Protein AF-A0A9W8JA59-F1 (afdb_monomer)

Mean predicted aligned error: 14.07 Å

Organism: NCBI:txid2828524

Structure (mmCIF, N/CA/C/O backbone):
data_AF-A0A9W8JA59-F1
#
_entry.id   AF-A0A9W8JA59-F1
#
loop_
_atom_site.group_PDB
_atom_site.id
_atom_site.type_symbol
_atom_site.label_atom_id
_atom_site.label_alt_id
_atom_site.label_comp_id
_atom_site.label_asym_id
_atom_site.label_entity_id
_atom_site.label_seq_id
_atom_site.pdbx_PDB_ins_code
_atom_site.Cartn_x
_atom_site.Cartn_y
_atom_site.Cartn_z
_atom_site.occupancy
_atom_site.B_iso_or_equiv
_atom_site.auth_seq_id
_atom_site.auth_comp_id
_atom_site.auth_asym_id
_atom_site.auth_atom_id
_atom_site.pdbx_PDB_model_num
ATOM 1 N N . MET A 1 1 ? -21.616 27.840 -3.702 1.00 37.16 1 MET A N 1
ATOM 2 C CA . MET A 1 1 ? -20.801 28.853 -2.993 1.00 37.16 1 MET A CA 1
ATOM 3 C C . MET A 1 1 ? -20.571 30.012 -3.943 1.00 37.16 1 MET A C 1
ATOM 5 O O . MET A 1 1 ? -20.504 29.770 -5.143 1.00 37.16 1 MET A O 1
ATOM 9 N N . SER A 1 2 ? -20.512 31.236 -3.427 1.00 31.50 2 SER A N 1
ATOM 10 C CA . SER A 1 2 ? -20.313 32.462 -4.208 1.00 31.50 2 SER A CA 1
ATOM 11 C C . SER A 1 2 ? -19.266 33.324 -3.514 1.00 31.50 2 SER A C 1
ATOM 13 O O . SER A 1 2 ? -19.456 33.654 -2.344 1.00 31.50 2 SER A O 1
ATOM 15 N N . ASN A 1 3 ? -18.200 33.677 -4.226 1.00 36.28 3 ASN A N 1
ATOM 16 C CA . ASN A 1 3 ? -17.155 34.571 -3.739 1.00 36.28 3 ASN A CA 1
ATOM 17 C C . ASN A 1 3 ? -17.159 35.851 -4.571 1.00 36.28 3 ASN A C 1
ATOM 19 O O . ASN A 1 3 ? -17.346 35.835 -5.788 1.00 36.28 3 ASN A O 1
ATOM 23 N N . PHE A 1 4 ? -16.937 36.970 -3.894 1.00 39.81 4 PHE A N 1
ATOM 24 C CA . PHE A 1 4 ? -16.839 38.285 -4.507 1.00 39.81 4 PHE A CA 1
ATOM 25 C C . PHE A 1 4 ? -15.567 38.952 -4.002 1.00 39.81 4 PHE A C 1
ATOM 27 O O . PHE A 1 4 ? -15.341 39.016 -2.795 1.00 39.81 4 PHE A O 1
ATOM 34 N N . THR A 1 5 ? -14.721 39.419 -4.916 1.00 45.53 5 THR A N 1
ATOM 35 C CA . THR A 1 5 ? -13.470 40.103 -4.584 1.00 45.53 5 THR A CA 1
ATOM 36 C C . THR A 1 5 ? -13.437 41.459 -5.271 1.00 45.53 5 THR A C 1
ATOM 38 O O . THR A 1 5 ? -13.610 41.580 -6.483 1.00 45.53 5 THR A O 1
ATOM 41 N N . MET A 1 6 ? -13.209 42.501 -4.476 1.00 44.53 6 MET A N 1
ATOM 42 C CA . MET A 1 6 ? -13.107 43.882 -4.930 1.00 44.53 6 MET A CA 1
ATOM 43 C C . MET A 1 6 ? -11.778 44.439 -4.437 1.00 44.53 6 MET A C 1
ATOM 45 O O . MET A 1 6 ? -11.467 44.367 -3.250 1.00 44.53 6 MET A O 1
ATOM 49 N N . SER A 1 7 ? -10.984 44.980 -5.355 1.00 48.22 7 SER A N 1
ATOM 50 C CA . SER A 1 7 ? -9.704 45.603 -5.038 1.00 48.22 7 SER A CA 1
ATOM 51 C C . SER A 1 7 ? -9.640 46.998 -5.650 1.00 48.22 7 SER A C 1
ATOM 53 O O . SER A 1 7 ? -9.869 47.200 -6.844 1.00 48.22 7 SER A O 1
ATOM 55 N N . SER A 1 8 ? -9.347 47.977 -4.801 1.00 46.94 8 SER A N 1
ATOM 56 C CA . SER A 1 8 ? -9.127 49.369 -5.180 1.00 46.94 8 SER A CA 1
ATOM 57 C C . SER A 1 8 ? -7.701 49.747 -4.806 1.00 46.94 8 SER A C 1
ATOM 59 O O . SER A 1 8 ? -7.327 49.641 -3.636 1.00 46.94 8 SER A O 1
ATOM 61 N N . ARG A 1 9 ? -6.901 50.198 -5.775 1.00 54.78 9 ARG A N 1
ATOM 62 C CA . ARG A 1 9 ? -5.565 50.742 -5.507 1.00 54.78 9 ARG A CA 1
ATOM 63 C C . ARG A 1 9 ? -5.473 52.166 -6.028 1.00 54.78 9 ARG A C 1
ATOM 65 O O . ARG A 1 9 ? -5.517 52.417 -7.229 1.00 54.78 9 ARG A O 1
ATOM 72 N N . GLY A 1 10 ? -5.327 53.092 -5.093 1.00 54.59 10 GLY A N 1
ATOM 73 C CA . GLY A 1 10 ? -5.065 54.496 -5.353 1.00 54.59 10 GLY A CA 1
ATOM 74 C C . GLY A 1 10 ? -4.887 55.192 -4.018 1.00 54.59 10 GLY A C 1
ATOM 75 O O . GLY A 1 10 ? -5.854 55.256 -3.278 1.00 54.59 10 GLY A O 1
ATOM 76 N N . LEU A 1 11 ? -3.651 55.594 -3.706 1.00 52.03 11 LEU A N 1
ATOM 77 C CA . LEU A 1 11 ? -3.243 56.649 -2.757 1.00 52.03 11 LEU A CA 1
ATOM 78 C C . LEU A 1 11 ? -1.694 56.650 -2.643 1.00 52.03 11 LEU A C 1
ATOM 80 O O . LEU A 1 11 ? -1.140 56.578 -1.553 1.00 52.03 11 LEU A O 1
ATOM 84 N N . GLY A 1 12 ? -0.984 56.686 -3.787 1.00 51.69 12 GLY A N 1
ATOM 85 C CA . GLY A 1 12 ? 0.464 56.988 -3.825 1.00 51.69 12 GLY A CA 1
ATOM 86 C C . GLY A 1 12 ? 1.391 56.046 -4.614 1.00 51.69 12 GLY A C 1
ATOM 87 O O . GLY A 1 12 ? 2.561 56.374 -4.757 1.00 51.69 12 GLY A O 1
ATOM 88 N N . GLY A 1 13 ? 0.908 54.912 -5.140 1.00 59.72 13 GLY A N 1
ATOM 89 C CA . GLY A 1 13 ? 1.725 53.947 -5.905 1.00 59.72 13 GLY A CA 1
ATOM 90 C C . GLY A 1 13 ? 1.664 54.093 -7.436 1.00 59.72 13 GLY A C 1
ATOM 91 O O . GLY A 1 13 ? 0.930 54.923 -7.985 1.00 59.72 13 GLY A O 1
ATOM 92 N N . ASP A 1 14 ? 2.415 53.247 -8.149 1.00 63.12 14 ASP A N 1
ATOM 93 C CA . ASP A 1 14 ? 2.515 53.265 -9.620 1.00 63.12 14 ASP A CA 1
ATOM 94 C C . ASP A 1 14 ? 1.295 52.690 -10.357 1.00 63.12 14 ASP A C 1
ATOM 96 O O . ASP A 1 14 ? 1.096 52.990 -11.531 1.00 63.12 14 ASP A O 1
ATOM 100 N N . ALA A 1 15 ? 0.415 51.968 -9.658 1.00 67.12 15 ALA A N 1
ATOM 101 C CA . ALA A 1 15 ? -0.837 51.434 -10.195 1.00 67.12 15 ALA A CA 1
ATOM 102 C C . ALA A 1 15 ? -2.059 52.260 -9.745 1.00 67.12 15 ALA A C 1
ATOM 104 O O . ALA A 1 15 ? -2.154 52.661 -8.582 1.00 67.12 15 ALA A O 1
ATOM 105 N N . SER A 1 16 ? -3.012 52.499 -10.656 1.00 79.31 16 SER A N 1
ATOM 106 C CA . SER A 1 16 ? -4.247 53.253 -10.376 1.00 79.31 16 SER A CA 1
ATOM 107 C C . SER A 1 16 ? -5.451 52.650 -11.104 1.00 79.31 16 SER A C 1
ATOM 109 O O . SER A 1 16 ? -5.730 52.985 -12.258 1.00 79.31 16 SER A O 1
ATOM 111 N N . PHE A 1 17 ? -6.165 51.742 -10.435 1.00 81.12 17 PHE A N 1
ATOM 112 C CA . PHE A 1 17 ? -7.307 51.037 -11.018 1.00 81.12 17 PHE A CA 1
ATOM 113 C C . PHE A 1 17 ? -8.308 50.524 -9.977 1.00 81.12 17 PHE A C 1
ATOM 115 O O . PHE A 1 17 ? -8.020 50.401 -8.782 1.00 81.12 17 PHE A O 1
ATOM 122 N N . TYR A 1 18 ? -9.486 50.184 -10.486 1.00 81.88 18 TYR A N 1
ATOM 123 C CA . TYR A 1 18 ? -10.546 49.451 -9.820 1.00 81.88 18 TYR A CA 1
ATOM 124 C C . TYR A 1 18 ? -10.683 48.066 -10.461 1.00 81.88 18 TYR A C 1
ATOM 126 O O . TYR A 1 18 ? -10.874 47.978 -11.669 1.00 81.88 18 TYR A O 1
ATOM 134 N N . LYS A 1 19 ? -10.565 46.984 -9.688 1.00 85.69 19 LYS A N 1
ATOM 135 C CA . LYS A 1 19 ? -10.684 45.610 -10.199 1.00 85.69 19 LYS A CA 1
ATOM 136 C C . LYS A 1 19 ? -11.686 44.828 -9.367 1.00 85.69 19 LYS A C 1
ATOM 138 O O . LYS A 1 19 ? -11.557 44.743 -8.145 1.00 85.69 19 LYS A O 1
ATOM 143 N N . THR A 1 20 ? -12.658 44.241 -10.048 1.00 85.00 20 THR A N 1
ATOM 144 C CA . THR A 1 20 ? -13.719 43.424 -9.454 1.00 85.00 20 THR A CA 1
ATOM 145 C C . THR A 1 20 ? -13.796 42.078 -10.124 1.00 85.00 20 THR A C 1
ATOM 147 O O . THR A 1 20 ? -13.660 41.986 -11.342 1.00 85.00 20 THR A O 1
ATOM 150 N N . GLU A 1 21 ? -14.047 41.056 -9.322 1.00 83.94 21 GLU A N 1
ATOM 151 C CA . GLU A 1 21 ? -14.211 39.688 -9.773 1.00 83.94 21 GLU A CA 1
ATOM 152 C C . GLU A 1 21 ? -15.289 39.002 -8.937 1.00 83.94 21 GLU A C 1
ATOM 154 O O . GLU A 1 21 ? -15.359 39.160 -7.714 1.00 83.94 21 GLU A O 1
ATOM 159 N N . ALA A 1 22 ? -16.154 38.264 -9.617 1.00 79.38 22 ALA A N 1
ATOM 160 C CA . ALA A 1 22 ? -17.223 37.500 -9.010 1.00 79.38 22 ALA A CA 1
ATOM 161 C C . ALA A 1 22 ? -17.178 36.075 -9.547 1.00 79.38 22 ALA A C 1
ATOM 163 O O . ALA A 1 22 ? -17.066 35.866 -10.756 1.00 79.38 22 ALA A O 1
ATOM 164 N N . GLU A 1 23 ? -17.322 35.104 -8.653 1.00 80.50 23 GLU A N 1
ATOM 165 C CA . GLU A 1 23 ? -17.445 33.697 -9.004 1.00 80.50 23 GLU A CA 1
ATOM 166 C C . GLU A 1 23 ? -18.590 33.038 -8.233 1.00 80.50 23 GLU A C 1
ATOM 168 O O . GLU A 1 23 ? -18.892 33.364 -7.082 1.00 80.50 23 GLU A O 1
ATOM 173 N N . GLY A 1 24 ? -19.249 32.088 -8.884 1.00 63.22 24 GLY A N 1
ATOM 174 C CA . GLY A 1 24 ? -20.337 31.322 -8.308 1.00 63.22 24 GLY A CA 1
ATOM 175 C C . GLY A 1 24 ? -20.341 29.905 -8.849 1.00 63.22 24 GLY A C 1
ATOM 176 O O . GLY A 1 24 ? -20.177 29.691 -10.048 1.00 63.22 24 GLY A O 1
ATOM 177 N N . GLN A 1 25 ? -20.566 28.937 -7.963 1.00 72.94 25 GLN A N 1
ATOM 178 C CA . GLN A 1 25 ? -20.767 27.546 -8.352 1.00 72.94 25 GLN A CA 1
ATOM 179 C C . GLN A 1 25 ? -21.959 26.915 -7.643 1.00 72.94 25 GLN A C 1
ATOM 181 O O . GLN A 1 25 ? -22.222 27.163 -6.455 1.00 72.94 25 GLN A O 1
ATOM 186 N N . ILE A 1 26 ? -22.619 26.018 -8.363 1.00 66.06 26 ILE A N 1
ATOM 187 C CA . ILE A 1 26 ? -23.660 25.138 -7.857 1.00 66.06 26 ILE A CA 1
ATOM 188 C C . ILE A 1 26 ? -23.405 23.721 -8.362 1.00 66.06 26 ILE A C 1
ATOM 190 O O . ILE A 1 26 ? -23.219 23.505 -9.552 1.00 66.06 26 ILE A O 1
ATOM 194 N N . SER A 1 27 ? -23.413 22.753 -7.451 1.00 65.12 27 SER A N 1
ATOM 195 C CA . SER A 1 27 ? -23.347 21.331 -7.778 1.00 65.12 27 SER A CA 1
ATOM 196 C C . SER A 1 27 ? -24.473 20.619 -7.049 1.00 65.12 27 SER A C 1
ATOM 198 O O . SER A 1 27 ? -24.701 20.878 -5.861 1.00 65.12 27 SER A O 1
ATOM 200 N N . ARG A 1 28 ? -25.232 19.788 -7.763 1.00 65.75 28 ARG A N 1
ATOM 201 C CA . ARG A 1 28 ? -26.373 19.053 -7.210 1.00 65.75 28 ARG A CA 1
ATOM 202 C C . ARG A 1 28 ? -26.454 17.649 -7.819 1.00 65.75 28 ARG A C 1
ATOM 204 O O . ARG A 1 28 ? -26.187 17.479 -9.011 1.00 65.75 28 ARG A O 1
ATOM 211 N N . PRO A 1 29 ? -26.840 16.637 -7.027 1.00 58.12 29 PRO A N 1
ATOM 212 C CA . PRO A 1 29 ? -27.206 15.338 -7.574 1.00 58.12 29 PRO A CA 1
ATOM 213 C C . PRO A 1 29 ? -28.507 15.465 -8.381 1.00 58.12 29 PRO A C 1
ATOM 215 O O . PRO A 1 29 ? -29.431 16.155 -7.952 1.00 58.12 29 PRO A O 1
ATOM 218 N N . ILE A 1 30 ? -28.571 14.806 -9.539 1.00 72.75 30 ILE A N 1
ATOM 219 C CA . ILE A 1 30 ? -29.818 14.624 -10.301 1.00 72.75 30 ILE A CA 1
ATOM 220 C C . ILE A 1 30 ? -30.492 13.335 -9.829 1.00 72.75 30 ILE A C 1
ATOM 222 O O . ILE A 1 30 ? -31.666 13.333 -9.474 1.00 72.75 30 ILE A O 1
ATOM 226 N N . THR A 1 31 ? -29.722 12.247 -9.786 1.00 72.06 31 THR A N 1
ATOM 227 C CA . THR A 1 31 ? -30.138 10.913 -9.336 1.00 72.06 31 THR A CA 1
ATOM 228 C C . THR A 1 31 ? -28.975 10.226 -8.619 1.00 72.06 31 THR A C 1
ATOM 230 O O . THR A 1 31 ? -27.859 10.752 -8.564 1.00 72.06 31 THR A O 1
ATOM 233 N N . GLU A 1 32 ? -29.200 9.025 -8.088 1.00 60.81 32 GLU A N 1
ATOM 234 C CA . GLU A 1 32 ? -28.113 8.191 -7.576 1.00 60.81 32 GLU A CA 1
ATOM 235 C C . GLU A 1 32 ? -27.072 7.941 -8.681 1.00 60.81 32 GLU A C 1
ATOM 237 O O . GLU A 1 32 ? -27.404 7.518 -9.789 1.00 60.81 32 GLU A O 1
ATOM 242 N N . GLY A 1 33 ? -25.811 8.282 -8.406 1.00 55.12 33 GLY A N 1
ATOM 243 C CA . GLY A 1 33 ? -24.717 8.122 -9.363 1.00 55.12 33 GLY A CA 1
ATOM 244 C C . GLY A 1 33 ? -24.633 9.167 -10.480 1.00 55.12 33 GLY A C 1
ATOM 245 O O . GLY A 1 33 ? -23.728 9.037 -11.298 1.00 55.12 33 GLY A O 1
ATOM 246 N N . VAL A 1 34 ? -25.500 10.192 -10.522 1.00 72.62 34 VAL A N 1
ATOM 247 C CA . VAL A 1 34 ? -25.444 11.285 -11.515 1.00 72.62 34 VAL A CA 1
ATOM 248 C C . VAL A 1 34 ? -25.523 12.649 -10.832 1.00 72.62 34 VAL A C 1
ATOM 250 O O . VAL A 1 34 ? -26.491 12.955 -10.135 1.00 72.62 34 VAL A O 1
ATOM 253 N N . SER A 1 35 ? -24.534 13.506 -11.061 1.00 69.75 35 SER A N 1
ATOM 254 C CA . SER A 1 35 ? -24.500 14.881 -10.563 1.00 69.75 35 SER A CA 1
ATOM 255 C C . SER A 1 35 ? -24.210 15.871 -11.679 1.00 69.75 35 SER A C 1
ATOM 257 O O . SER A 1 35 ? -23.520 15.555 -12.646 1.00 69.75 35 SER A O 1
ATOM 259 N N . TYR A 1 36 ? -24.726 17.089 -11.537 1.00 78.62 36 TYR A N 1
ATOM 260 C CA . TYR A 1 36 ? -24.349 18.203 -12.396 1.00 78.62 36 TYR A CA 1
ATOM 261 C C . TYR A 1 36 ? -23.680 19.302 -11.583 1.00 78.62 36 TYR A C 1
ATOM 263 O O . TYR A 1 36 ? -24.001 19.511 -10.412 1.00 78.62 36 TYR A O 1
ATOM 271 N N . SER A 1 37 ? -22.765 20.018 -12.226 1.00 72.81 37 SER A N 1
ATOM 272 C CA . SER A 1 37 ? -22.092 21.188 -11.684 1.00 72.81 37 SER A CA 1
ATOM 273 C C . SER A 1 37 ? -22.116 22.314 -12.706 1.00 72.81 37 SER A C 1
ATOM 275 O O . SER A 1 37 ? -21.849 22.102 -13.888 1.00 72.81 37 SER A O 1
ATOM 277 N N . ILE A 1 38 ? -22.453 23.515 -12.254 1.00 80.00 38 ILE A N 1
ATOM 278 C CA . ILE A 1 38 ? -22.404 24.744 -13.039 1.00 80.00 38 ILE A CA 1
ATOM 279 C C . ILE A 1 38 ? -21.538 25.733 -12.273 1.00 80.00 38 ILE A C 1
ATOM 281 O O . ILE A 1 38 ? -21.778 25.991 -11.092 1.00 80.00 38 ILE A O 1
ATOM 285 N N . ALA A 1 39 ? -20.550 26.299 -12.952 1.00 78.25 39 ALA A N 1
ATOM 286 C CA . ALA A 1 39 ? -19.672 27.324 -12.415 1.00 78.25 39 ALA A CA 1
ATOM 287 C C . ALA A 1 39 ? -19.609 28.514 -13.372 1.00 78.25 39 ALA A C 1
ATOM 289 O O . ALA A 1 39 ? -19.601 28.348 -14.591 1.00 78.25 39 ALA A O 1
ATOM 290 N N . GLY A 1 40 ? -19.560 29.717 -12.816 1.00 84.56 40 GLY A N 1
ATOM 291 C CA . GLY A 1 40 ? -19.421 30.960 -13.556 1.00 84.56 40 GLY A CA 1
ATOM 292 C C . GLY A 1 40 ? -18.465 31.896 -12.837 1.00 84.56 40 GLY A C 1
ATOM 293 O O . GLY A 1 40 ? -18.496 31.994 -11.614 1.00 84.56 40 GLY A O 1
ATOM 294 N N . ARG A 1 41 ? -17.627 32.590 -13.600 1.00 87.38 41 ARG A N 1
ATOM 295 C CA . ARG A 1 41 ? -16.733 33.646 -13.125 1.00 87.38 41 ARG A CA 1
ATOM 296 C C . ARG A 1 41 ? -16.728 34.801 -14.112 1.00 87.38 41 ARG A C 1
ATOM 298 O O . ARG A 1 41 ? -16.845 34.587 -15.318 1.00 87.38 41 ARG A O 1
ATOM 305 N N . GLY A 1 42 ? -16.579 36.014 -13.611 1.00 90.69 42 GLY A N 1
ATOM 306 C CA . GLY A 1 42 ? -16.457 37.203 -14.439 1.00 90.69 42 GLY A CA 1
ATOM 307 C C . GLY A 1 42 ? -15.734 38.309 -13.701 1.00 90.69 42 GLY A C 1
ATOM 308 O O . GLY A 1 42 ? -15.777 38.382 -12.473 1.00 90.69 42 GLY A O 1
ATOM 309 N N . GLY A 1 43 ? -15.063 39.165 -14.459 1.00 90.31 43 GLY A N 1
ATOM 310 C CA . GLY A 1 43 ? -14.272 40.243 -13.893 1.00 90.31 43 GLY A CA 1
ATOM 311 C C . GLY A 1 43 ? -14.252 41.477 -14.774 1.00 90.31 43 GLY A C 1
ATOM 312 O O . GLY A 1 43 ? -14.353 41.390 -15.998 1.00 90.31 43 GLY A O 1
ATOM 313 N N . LEU A 1 44 ? -14.118 42.626 -14.117 1.00 91.12 44 LEU A N 1
ATOM 314 C CA . LEU A 1 44 ? -13.954 43.936 -14.732 1.00 91.12 44 LEU A CA 1
ATOM 315 C C . LEU A 1 44 ? -12.804 44.677 -14.051 1.00 91.12 44 LEU A C 1
ATOM 317 O O . LEU A 1 44 ? -12.784 44.834 -12.828 1.00 91.12 44 LEU A O 1
ATOM 321 N N . LEU A 1 45 ? -11.868 45.143 -14.867 1.00 89.19 45 LEU A N 1
ATOM 322 C CA . LEU A 1 45 ? -10.730 45.972 -14.521 1.00 89.19 45 LEU A CA 1
ATOM 323 C C . LEU A 1 45 ? -10.924 47.331 -15.189 1.00 89.19 45 LEU A C 1
ATOM 325 O O . LEU A 1 45 ? -11.082 47.440 -16.401 1.00 89.19 45 LEU A O 1
ATOM 329 N N . TRP A 1 46 ? -10.898 48.382 -14.383 1.00 85.44 46 TRP A N 1
ATOM 330 C CA . TRP A 1 46 ? -11.137 49.749 -14.806 1.00 85.44 46 TRP A CA 1
ATOM 331 C C . TRP A 1 46 ? -9.999 50.648 -14.329 1.00 85.44 46 TRP A C 1
ATOM 333 O O . TRP A 1 46 ? -9.879 50.955 -13.143 1.00 85.44 46 TRP A O 1
ATOM 343 N N . GLY A 1 47 ? -9.129 51.066 -15.247 1.00 81.94 47 GLY A N 1
ATOM 344 C CA . GLY A 1 47 ? -8.030 51.980 -14.921 1.00 81.94 47 GLY A CA 1
ATOM 345 C C . GLY A 1 47 ? -8.534 53.405 -14.701 1.00 81.94 47 GLY A C 1
ATOM 346 O O . GLY A 1 47 ? -9.317 53.904 -15.507 1.00 81.94 47 GLY A O 1
ATOM 347 N N . LEU A 1 48 ? -8.061 54.059 -13.642 1.00 79.38 48 LEU A N 1
ATOM 348 C CA . LEU A 1 48 ? -8.467 55.416 -13.275 1.00 79.38 48 LEU A CA 1
ATOM 349 C C . LEU A 1 48 ? -7.612 56.446 -14.026 1.00 79.38 48 LEU A C 1
ATOM 351 O O . LEU A 1 48 ? -7.992 56.881 -15.109 1.00 79.38 48 LEU A O 1
ATOM 355 N N . ASN A 1 49 ? -6.430 56.778 -13.491 1.00 74.31 49 ASN A N 1
ATOM 356 C CA . ASN A 1 49 ? -5.623 57.916 -13.959 1.00 74.31 49 ASN A CA 1
ATOM 357 C C . ASN A 1 49 ? -4.224 57.528 -14.477 1.00 74.31 49 ASN A C 1
ATOM 359 O O . ASN A 1 49 ? -3.436 58.407 -14.817 1.00 74.31 49 ASN A O 1
ATOM 363 N N . LYS A 1 50 ? -3.887 56.231 -14.518 1.00 73.81 50 LYS A N 1
ATOM 364 C CA . LYS A 1 50 ? -2.604 55.708 -15.024 1.00 73.81 50 LYS A CA 1
ATOM 365 C C . LYS A 1 50 ? -2.836 54.527 -15.986 1.00 73.81 50 LYS A C 1
ATOM 367 O O . LYS A 1 50 ? -3.884 53.880 -15.881 1.00 73.81 50 LYS A O 1
ATOM 372 N N . PRO A 1 51 ? -1.898 54.235 -16.911 1.00 74.12 51 PRO A N 1
ATOM 373 C CA . PRO A 1 51 ? -1.976 53.057 -17.777 1.00 74.12 51 PRO A CA 1
ATOM 374 C C . PRO A 1 51 ? -2.041 51.758 -16.965 1.00 74.12 51 PRO A C 1
ATOM 376 O O . PRO A 1 51 ? -1.402 51.643 -15.921 1.00 74.12 51 PRO A O 1
ATOM 379 N N . LEU A 1 52 ? -2.811 50.782 -17.449 1.00 78.19 52 LEU A N 1
ATOM 380 C CA . LEU A 1 52 ? -2.881 49.449 -16.846 1.00 78.19 52 LEU A CA 1
ATOM 381 C C . LEU A 1 52 ? -1.644 48.639 -17.243 1.00 78.19 52 LEU A C 1
ATOM 383 O O . LEU A 1 52 ? -1.305 48.580 -18.426 1.00 78.19 52 LEU A O 1
ATOM 387 N N . LEU A 1 53 ? -0.993 48.002 -16.270 1.00 80.62 53 LEU A N 1
ATOM 388 C CA . LEU A 1 53 ? 0.142 47.120 -16.528 1.00 80.62 53 LEU A CA 1
ATOM 389 C C . LEU A 1 53 ? -0.348 45.733 -16.953 1.00 80.62 53 LEU A C 1
ATOM 391 O O . LEU A 1 53 ? -1.426 45.286 -16.559 1.00 80.62 53 LEU A O 1
ATOM 395 N N . PHE A 1 54 ? 0.474 45.018 -17.722 1.00 79.44 54 PHE A N 1
ATOM 396 C CA . PHE A 1 54 ? 0.179 43.646 -18.147 1.00 79.44 54 PHE A CA 1
ATOM 397 C C . PHE A 1 54 ? -0.102 42.708 -16.959 1.00 79.44 54 PHE A C 1
ATOM 399 O O . PHE A 1 54 ? -1.035 41.912 -17.013 1.00 79.44 54 PHE A O 1
ATOM 406 N N . SER A 1 55 ? 0.643 42.856 -15.858 1.00 79.38 55 SER A N 1
ATOM 407 C CA . SER A 1 55 ? 0.467 42.074 -14.626 1.00 79.38 55 SER A CA 1
ATOM 408 C C . SER A 1 55 ? -0.886 42.282 -13.939 1.00 79.38 55 SER A C 1
ATOM 410 O O . SER A 1 55 ? -1.316 41.428 -13.169 1.00 79.38 55 SER A O 1
ATOM 412 N N . ASP A 1 56 ? -1.551 43.412 -14.194 1.00 80.12 56 ASP A N 1
ATOM 413 C CA . ASP A 1 56 ? -2.826 43.751 -13.557 1.00 80.12 56 ASP A CA 1
ATOM 414 C C . ASP A 1 56 ? -4.029 43.198 -14.331 1.00 80.12 56 ASP A C 1
ATOM 416 O O . ASP A 1 56 ? -5.109 43.011 -13.752 1.00 80.12 56 ASP A O 1
ATOM 420 N N . ARG A 1 57 ? -3.844 42.910 -15.625 1.00 87.25 57 ARG A N 1
ATOM 421 C CA . ARG A 1 57 ? -4.882 42.406 -16.529 1.00 87.25 57 ARG A CA 1
ATOM 422 C C . ARG A 1 57 ? -5.328 40.999 -16.163 1.00 87.25 57 ARG A C 1
ATOM 424 O O . ARG A 1 57 ? -4.608 40.219 -15.541 1.00 87.25 57 ARG A O 1
ATOM 431 N N . PHE A 1 58 ? -6.557 40.671 -16.541 1.00 88.62 58 PHE A N 1
ATOM 432 C CA . PHE A 1 58 ? -7.053 39.311 -16.411 1.00 88.62 58 PHE A CA 1
ATOM 433 C C . PHE A 1 58 ? -6.407 38.406 -17.451 1.00 88.62 58 PHE A C 1
ATOM 435 O O . PHE A 1 58 ? -6.071 38.841 -18.551 1.00 88.62 58 PHE A O 1
ATOM 442 N N . GLN A 1 59 ? -6.278 37.139 -17.081 1.00 87.94 59 GLN A N 1
ATOM 443 C CA . GLN A 1 59 ? -5.811 36.058 -17.933 1.00 87.94 59 GLN A CA 1
ATOM 444 C C . GLN A 1 59 ? -6.881 34.962 -17.941 1.00 87.94 59 GLN A C 1
ATOM 446 O O . GLN A 1 59 ? -7.500 34.676 -16.907 1.00 87.94 59 GLN A O 1
ATOM 451 N N . LEU A 1 60 ? -7.146 34.385 -19.114 1.00 83.25 60 LEU A N 1
ATOM 452 C CA . LEU A 1 60 ? -8.227 33.420 -19.311 1.00 83.25 60 LEU A CA 1
ATOM 453 C C . LEU A 1 60 ? -7.783 32.279 -20.231 1.00 83.25 60 LEU A C 1
ATOM 455 O O . LEU A 1 60 ? -6.968 32.480 -21.124 1.00 83.25 60 LEU A O 1
ATOM 459 N N . GLY A 1 61 ? -8.335 31.083 -20.032 1.00 69.94 61 GLY A N 1
ATOM 460 C CA . GLY A 1 61 ? -7.970 29.868 -20.763 1.00 69.94 61 GLY A CA 1
ATOM 461 C C . GLY A 1 61 ? -7.208 28.883 -19.878 1.00 69.94 61 GLY A C 1
ATOM 462 O O . GLY A 1 61 ? -6.489 29.277 -18.957 1.00 69.94 61 GLY A O 1
ATOM 463 N N . GLY A 1 62 ? -7.395 27.588 -20.130 1.00 62.97 62 GLY A N 1
ATOM 464 C CA . GLY A 1 62 ? -6.797 26.508 -19.347 1.00 62.97 62 GLY A CA 1
ATOM 465 C C . GLY A 1 62 ? -7.800 25.747 -18.470 1.00 62.97 62 GLY A C 1
ATOM 466 O O . GLY A 1 62 ? -9.000 26.037 -18.466 1.00 62.97 62 GLY A O 1
ATOM 467 N N . PRO A 1 63 ? -7.325 24.745 -17.711 1.00 56.31 63 PRO A N 1
ATOM 468 C CA . PRO A 1 63 ? -8.179 23.741 -17.067 1.00 56.31 63 PRO A CA 1
ATOM 469 C C . PRO A 1 63 ? -9.126 24.297 -15.989 1.00 56.31 63 PRO A C 1
ATOM 471 O O . PRO A 1 63 ? -10.147 23.675 -15.700 1.00 56.31 63 PRO A O 1
ATOM 474 N N . THR A 1 64 ? -8.815 25.467 -15.425 1.00 59.16 64 THR A N 1
ATOM 475 C CA . THR A 1 64 ? -9.549 26.112 -14.321 1.00 59.16 64 THR A CA 1
ATOM 476 C C . THR A 1 64 ? -10.505 27.226 -14.770 1.00 59.16 64 THR A C 1
ATOM 478 O O . THR A 1 64 ? -11.156 27.852 -13.937 1.00 59.16 64 THR A O 1
ATOM 481 N N . SER A 1 65 ? -10.602 27.502 -16.077 1.00 73.94 65 SER A N 1
ATOM 482 C CA . SER A 1 65 ? -11.523 28.505 -16.630 1.00 73.94 65 SER A CA 1
ATOM 483 C C . SER A 1 65 ? -12.274 27.959 -17.843 1.00 73.94 65 SER A C 1
ATOM 485 O O . SER A 1 65 ? -13.309 27.308 -17.692 1.00 73.94 65 SER A O 1
ATOM 487 N N . VAL A 1 66 ? -11.729 28.159 -19.042 1.00 78.69 66 VAL A N 1
ATOM 488 C CA . VAL A 1 66 ? -12.269 27.635 -20.296 1.00 78.69 66 VAL A CA 1
ATOM 489 C C . VAL A 1 66 ? -11.388 26.469 -20.744 1.00 78.69 66 VAL A C 1
ATOM 491 O O . VAL A 1 66 ? -10.288 26.660 -21.270 1.00 78.69 66 VAL A O 1
ATOM 494 N N . ARG A 1 67 ? -11.869 25.247 -20.484 1.00 67.38 67 ARG A N 1
ATOM 495 C CA . ARG A 1 67 ? -11.162 23.993 -20.794 1.00 67.38 67 ARG A CA 1
ATOM 496 C C . ARG A 1 67 ? -10.888 23.866 -22.295 1.00 67.38 67 ARG A C 1
ATOM 498 O O . ARG A 1 67 ? -11.589 24.466 -23.099 1.00 67.38 67 ARG A O 1
ATOM 505 N N . SER A 1 68 ? -9.884 23.078 -22.671 1.00 68.06 68 SER A N 1
ATOM 506 C CA . SER A 1 68 ? -9.468 22.858 -24.072 1.00 68.06 68 SER A CA 1
ATOM 507 C C . SER A 1 68 ? -8.890 24.083 -24.802 1.00 68.06 68 SER A C 1
ATOM 509 O O . SER A 1 68 ? -8.616 23.999 -25.995 1.00 68.06 68 SER A O 1
ATOM 511 N N . PHE A 1 69 ? -8.637 25.185 -24.093 1.00 73.25 69 PHE A N 1
ATOM 512 C CA . PHE A 1 69 ? -7.817 26.303 -24.569 1.00 73.25 69 PHE A CA 1
ATOM 513 C C . PHE A 1 69 ? -6.467 26.311 -23.841 1.00 73.25 69 PHE A C 1
ATOM 515 O O . PHE A 1 69 ? -6.376 25.852 -22.697 1.00 73.25 69 PHE A O 1
ATOM 522 N N . LYS A 1 70 ? -5.419 26.835 -24.494 1.00 74.00 70 LYS A N 1
ATOM 523 C CA . LYS A 1 70 ? -4.085 27.021 -23.891 1.00 74.00 70 LYS A CA 1
ATOM 524 C C . LYS A 1 70 ? -4.230 27.802 -22.576 1.00 74.00 70 LYS A C 1
ATOM 526 O O . LYS A 1 70 ? -5.054 28.714 -22.484 1.00 74.00 70 LYS A O 1
ATOM 531 N N . ALA A 1 71 ? -3.463 27.427 -21.551 1.00 76.62 71 ALA A N 1
ATOM 532 C CA . ALA A 1 71 ? -3.473 28.137 -20.273 1.00 76.62 71 ALA A CA 1
ATOM 533 C C . ALA A 1 71 ? -3.138 29.620 -20.494 1.00 76.62 71 ALA A C 1
ATOM 535 O O . ALA A 1 71 ? -2.151 29.921 -21.164 1.00 76.62 71 ALA A O 1
ATOM 536 N N . ASN A 1 72 ? -3.982 30.521 -19.978 1.00 79.38 72 ASN A N 1
ATOM 537 C CA . ASN A 1 72 ? -3.909 31.970 -20.221 1.00 79.38 72 ASN A CA 1
ATOM 538 C C . ASN A 1 72 ? -3.890 32.360 -21.714 1.00 79.38 72 ASN A C 1
ATOM 540 O O . ASN A 1 72 ? -3.375 33.407 -22.079 1.00 79.38 72 ASN A O 1
ATOM 544 N N . GLY A 1 73 ? -4.404 31.500 -22.594 1.00 80.31 73 GLY A N 1
ATOM 545 C CA . GLY A 1 73 ? -4.309 31.663 -24.043 1.00 80.31 73 GLY A CA 1
ATOM 546 C C . GLY A 1 73 ? -5.526 32.294 -24.708 1.00 80.31 73 GLY A C 1
ATOM 547 O O . GLY A 1 73 ? -5.554 32.346 -25.929 1.00 80.31 73 GLY A O 1
ATOM 548 N N . LEU A 1 74 ? -6.544 32.711 -23.955 1.00 81.62 74 LEU A N 1
ATOM 549 C CA . LEU A 1 74 ? -7.685 33.449 -24.494 1.00 81.62 74 LEU A CA 1
ATOM 550 C C . LEU A 1 74 ? -7.459 34.948 -24.338 1.00 81.62 74 LEU A C 1
ATOM 552 O O . LEU A 1 74 ? -6.898 35.385 -23.336 1.00 81.62 74 LEU A O 1
ATOM 556 N N . GLY A 1 75 ? -7.973 35.719 -25.293 1.00 87.31 75 GLY A N 1
ATOM 557 C CA . GLY A 1 75 ? -8.014 37.177 -25.251 1.00 87.31 75 GLY A CA 1
ATOM 558 C C . GLY A 1 75 ? -7.291 37.840 -26.418 1.00 87.31 75 GLY A C 1
ATOM 559 O O . GLY A 1 75 ? -7.005 37.181 -27.414 1.00 87.31 75 GLY A O 1
ATOM 560 N N . PRO A 1 76 ? -7.033 39.153 -26.336 1.00 87.38 76 PRO A N 1
ATOM 561 C CA . PRO A 1 76 ? -6.213 39.852 -27.318 1.00 87.38 76 PRO A CA 1
ATOM 562 C C . PRO A 1 76 ? -4.795 39.269 -27.354 1.00 87.38 76 PRO A C 1
ATOM 564 O O . PRO A 1 76 ? -4.248 38.926 -26.308 1.00 87.38 76 PRO A O 1
ATOM 567 N N . HIS A 1 77 ? -4.193 39.192 -28.540 1.00 85.31 77 HIS A N 1
ATOM 568 C CA . HIS A 1 77 ? -2.867 38.606 -28.748 1.00 85.31 77 HIS A CA 1
ATOM 569 C C . HIS A 1 77 ? -1.870 39.614 -29.321 1.00 85.31 77 HIS A C 1
ATOM 571 O O . HIS A 1 77 ? -2.245 40.481 -30.110 1.00 85.31 77 HIS A O 1
ATOM 577 N N . ASP A 1 78 ? -0.601 39.433 -28.961 1.00 81.75 78 ASP A N 1
ATOM 578 C CA . ASP A 1 78 ? 0.555 39.969 -29.679 1.00 81.75 78 ASP A CA 1
ATOM 579 C C . ASP A 1 78 ? 1.425 38.780 -30.111 1.00 81.75 78 ASP A C 1
ATOM 581 O O . ASP A 1 78 ? 1.930 38.013 -29.288 1.00 81.75 78 ASP A O 1
ATOM 585 N N . GLY A 1 79 ? 1.494 38.535 -31.420 1.00 82.06 79 GLY A N 1
ATOM 586 C CA . GLY A 1 79 ? 2.043 37.293 -31.961 1.00 82.06 79 GLY A CA 1
ATOM 587 C C . GLY A 1 79 ? 1.289 36.051 -31.464 1.00 82.06 79 GLY A C 1
ATOM 588 O O . GLY A 1 79 ? 0.085 35.914 -31.675 1.00 82.06 79 GLY A O 1
ATOM 589 N N . ALA A 1 80 ? 2.009 35.119 -30.833 1.00 74.94 80 ALA A N 1
ATOM 590 C CA . ALA A 1 80 ? 1.458 33.857 -30.327 1.00 74.94 80 ALA A CA 1
ATOM 591 C C . ALA A 1 80 ? 0.976 33.926 -28.862 1.00 74.94 80 ALA A C 1
ATOM 593 O O . ALA A 1 80 ? 0.407 32.951 -28.357 1.00 74.94 80 ALA A O 1
ATOM 594 N N . ASP A 1 81 ? 1.188 35.055 -28.182 1.00 77.00 81 ASP A N 1
ATOM 595 C CA . ASP A 1 81 ? 0.974 35.195 -26.742 1.00 77.00 81 ASP A CA 1
ATOM 596 C C . ASP A 1 81 ? -0.210 36.115 -26.440 1.00 77.00 81 ASP A C 1
ATOM 598 O O . ASP A 1 81 ? -0.435 37.119 -27.117 1.00 77.00 81 ASP A O 1
ATOM 602 N N . SER A 1 82 ? -1.021 35.736 -25.448 1.00 84.50 82 SER A N 1
ATOM 603 C CA . SER A 1 82 ? -2.152 36.556 -25.004 1.00 84.50 82 SER A CA 1
ATOM 604 C C . SER A 1 82 ? -1.635 37.725 -24.170 1.00 84.50 82 SER A C 1
ATOM 606 O O . SER A 1 82 ? -0.877 37.534 -23.216 1.00 84.50 82 SER A O 1
ATOM 608 N N . VAL A 1 83 ? -2.073 38.941 -24.493 1.00 87.19 83 VAL A N 1
ATOM 609 C CA . VAL A 1 83 ? -1.695 40.172 -23.775 1.00 87.19 83 VAL A CA 1
ATOM 610 C C . VAL A 1 83 ? -2.649 40.512 -22.620 1.00 87.19 83 VAL A C 1
ATOM 612 O O . VAL A 1 83 ? -2.582 41.606 -22.043 1.00 87.19 83 VAL A O 1
ATOM 615 N N . GLY A 1 84 ? -3.542 39.580 -22.278 1.00 86.75 84 GLY A N 1
ATOM 616 C CA . GLY A 1 84 ? -4.559 39.749 -21.247 1.00 86.75 84 GLY A CA 1
ATOM 617 C C . GLY A 1 84 ? -5.648 40.762 -21.619 1.00 86.75 84 GLY A C 1
ATOM 618 O O . GLY A 1 84 ? -5.582 41.469 -22.630 1.00 86.75 84 GLY A O 1
ATOM 619 N N . GLY A 1 85 ? -6.670 40.850 -20.772 1.00 90.31 85 GLY A N 1
ATOM 620 C CA . GLY A 1 85 ? -7.820 41.728 -20.992 1.00 90.31 85 GLY A CA 1
ATOM 621 C C . GLY A 1 85 ? -8.320 42.414 -19.730 1.00 90.31 85 GLY A C 1
ATOM 622 O O . GLY A 1 85 ? -7.935 42.084 -18.607 1.00 90.31 85 GLY A O 1
ATOM 623 N N . ASP A 1 86 ? -9.196 43.384 -19.946 1.00 91.25 86 ASP A N 1
ATOM 624 C CA . ASP A 1 86 ? -9.757 44.240 -18.907 1.00 91.25 86 ASP A CA 1
ATOM 625 C C . ASP A 1 86 ? -11.147 43.755 -18.471 1.00 91.25 86 ASP A C 1
ATOM 627 O O . ASP A 1 86 ? -11.570 44.014 -17.348 1.00 91.25 86 ASP A O 1
ATOM 631 N N . ILE A 1 87 ? -11.859 43.017 -19.326 1.00 91.88 87 ILE A N 1
ATOM 632 C CA . ILE A 1 87 ? -13.165 42.439 -19.013 1.00 91.88 87 ILE A CA 1
ATOM 633 C C . ILE A 1 87 ? -13.243 40.995 -19.489 1.00 91.88 87 ILE A C 1
ATOM 635 O O . ILE A 1 87 ? -12.754 40.653 -20.568 1.00 91.88 87 ILE A O 1
ATOM 639 N N . TYR A 1 88 ? -13.846 40.127 -18.680 1.00 93.75 88 TYR A N 1
ATOM 640 C CA . TYR A 1 88 ? -13.957 38.721 -19.033 1.00 93.75 88 TYR A CA 1
ATOM 641 C C . TYR A 1 88 ? -15.152 38.030 -18.382 1.00 93.75 88 TYR A C 1
ATOM 643 O O . TYR A 1 88 ? -15.634 38.442 -17.325 1.00 93.75 88 TYR A O 1
ATOM 651 N N . TYR A 1 89 ? -15.580 36.927 -18.992 1.00 93.19 89 TYR A N 1
ATOM 652 C CA . TYR A 1 89 ? -16.426 35.934 -18.338 1.00 93.19 89 TYR A CA 1
ATOM 653 C C . TYR A 1 89 ? -16.014 34.518 -18.736 1.00 93.19 89 TYR A C 1
ATOM 655 O O . TYR A 1 89 ? -15.444 34.284 -19.802 1.00 93.19 89 TYR A O 1
ATOM 663 N N . SER A 1 90 ? -16.313 33.562 -17.867 1.00 89.69 90 SER A N 1
ATOM 664 C CA . SER A 1 90 ? -16.198 32.137 -18.136 1.00 89.69 90 SER A CA 1
ATOM 665 C C . SER A 1 90 ? -17.305 31.405 -17.405 1.00 89.69 90 SER A C 1
ATOM 667 O O . SER A 1 90 ? -17.487 31.578 -16.204 1.00 89.69 90 SER A O 1
ATOM 669 N N . VAL A 1 91 ? -18.013 30.553 -18.126 1.00 90.31 91 VAL A N 1
ATOM 670 C CA . VAL A 1 91 ? -19.060 29.679 -17.615 1.00 90.31 91 VAL A CA 1
ATOM 671 C C . VAL A 1 91 ? -18.755 28.243 -18.014 1.00 90.31 91 VAL A C 1
ATOM 673 O O . VAL A 1 91 ? -18.216 27.974 -19.086 1.00 90.31 91 VAL A O 1
ATOM 676 N N . GLY A 1 92 ? -19.072 27.308 -17.132 1.00 83.62 92 GLY A N 1
ATOM 677 C CA . GLY A 1 92 ? -18.867 25.888 -17.347 1.00 83.62 92 GLY A CA 1
ATOM 678 C C . GLY A 1 92 ? -20.031 25.094 -16.787 1.00 83.62 92 GLY A C 1
ATOM 679 O O . GLY A 1 92 ? -20.437 25.313 -15.650 1.00 83.62 92 GLY A O 1
ATOM 680 N N . ALA A 1 93 ? -20.538 24.160 -17.579 1.00 84.69 93 ALA A N 1
ATOM 681 C CA . ALA A 1 93 ? -21.467 23.132 -17.149 1.00 84.69 93 ALA A CA 1
ATOM 682 C C . ALA A 1 93 ? -20.773 21.771 -17.240 1.00 84.69 93 ALA A C 1
ATOM 684 O O . ALA A 1 93 ? -20.021 21.500 -18.175 1.00 84.69 93 ALA A O 1
ATOM 685 N N . SER A 1 94 ? -21.009 20.924 -16.251 1.00 74.50 94 SER A N 1
ATOM 686 C CA . SER A 1 94 ? -20.424 19.600 -16.099 1.00 74.50 94 SER A CA 1
ATOM 687 C C . SER A 1 94 ? -21.514 18.637 -15.652 1.00 74.50 94 SER A C 1
ATOM 689 O O . SER A 1 94 ? -22.329 18.975 -14.795 1.00 74.50 94 SER A O 1
ATOM 691 N N . ILE A 1 95 ? -21.526 17.440 -16.225 1.00 78.69 95 ILE A N 1
ATOM 692 C CA . ILE A 1 95 ? -22.317 16.309 -15.754 1.00 78.69 95 ILE A CA 1
ATOM 693 C C . ILE A 1 95 ? -21.379 15.141 -15.491 1.00 78.69 95 ILE A C 1
ATOM 695 O O . ILE A 1 95 ? -20.546 14.800 -16.328 1.00 78.69 95 ILE A O 1
ATOM 699 N N . ILE A 1 96 ? -21.495 14.547 -14.312 1.00 70.56 96 ILE A N 1
ATOM 700 C CA . ILE A 1 96 ? -20.729 13.382 -13.891 1.00 70.56 96 ILE A CA 1
ATOM 701 C C . ILE A 1 96 ? -21.724 12.253 -13.656 1.00 70.56 96 ILE A C 1
ATOM 703 O O . ILE A 1 96 ? -22.685 12.433 -12.914 1.00 70.56 96 ILE A O 1
ATOM 707 N N . SER A 1 97 ? -21.496 11.091 -14.255 1.00 68.38 97 SER A N 1
ATOM 708 C CA . SER A 1 97 ? -22.337 9.908 -14.068 1.00 68.38 97 SER A CA 1
ATOM 709 C C . SER A 1 97 ? -21.510 8.649 -13.846 1.00 68.38 97 SER A C 1
ATOM 711 O O . SER A 1 97 ? -20.339 8.601 -14.193 1.00 68.38 97 SER A O 1
ATOM 713 N N . ASN A 1 98 ? -22.093 7.605 -13.272 1.00 67.12 98 ASN A N 1
ATOM 714 C CA . ASN A 1 98 ? -21.478 6.278 -13.279 1.00 67.12 98 ASN A CA 1
ATOM 715 C C . ASN A 1 98 ? -21.356 5.736 -14.716 1.00 67.12 98 ASN A C 1
ATOM 717 O O . ASN A 1 98 ? -22.125 6.126 -15.598 1.00 67.12 98 ASN A O 1
ATOM 721 N N . ILE A 1 99 ? -20.433 4.798 -14.949 1.00 65.75 99 ILE A N 1
ATOM 722 C CA . ILE A 1 99 ? -20.395 4.065 -16.221 1.00 65.75 99 ILE A CA 1
ATOM 723 C C . ILE A 1 99 ? -21.662 3.200 -16.351 1.00 65.75 99 ILE A C 1
ATOM 725 O O . ILE A 1 99 ? -21.985 2.459 -15.412 1.00 65.75 99 ILE A O 1
ATOM 729 N N . PRO A 1 100 ? -22.371 3.245 -17.499 1.00 65.44 100 PRO A N 1
ATOM 730 C CA . PRO A 1 100 ? -23.511 2.371 -17.757 1.00 65.44 100 PRO A CA 1
ATOM 731 C C . PRO A 1 100 ? -23.155 0.900 -17.510 1.00 65.44 100 PRO A C 1
ATOM 733 O O . PRO A 1 100 ? -22.136 0.415 -17.993 1.00 65.44 100 PRO A O 1
ATOM 736 N N . ASN A 1 101 ? -23.987 0.191 -16.746 1.00 63.12 101 ASN A N 1
ATOM 737 C CA . ASN A 1 101 ? -23.804 -1.216 -16.350 1.00 63.12 101 ASN A CA 1
ATOM 738 C C . ASN A 1 101 ? -22.608 -1.523 -15.425 1.00 63.12 101 ASN A C 1
ATOM 740 O O . ASN A 1 101 ? -22.481 -2.661 -14.980 1.00 63.12 101 ASN A O 1
ATOM 744 N N . LYS A 1 102 ? -21.771 -0.538 -15.063 1.00 61.38 102 LYS A N 1
ATOM 745 C CA . LYS A 1 102 ? -20.671 -0.706 -14.094 1.00 61.38 102 LYS A CA 1
ATOM 746 C C . LYS A 1 102 ? -20.701 0.360 -12.979 1.00 61.38 102 LYS A C 1
ATOM 748 O O . LYS A 1 102 ? -19.726 1.081 -12.783 1.00 61.38 102 LYS A O 1
ATOM 753 N N . PRO A 1 103 ? -21.795 0.477 -12.197 1.00 53.72 103 PRO A N 1
ATOM 754 C CA . PRO A 1 103 ? -21.929 1.514 -11.164 1.00 53.72 103 PRO A CA 1
ATOM 755 C C . PRO A 1 103 ? -21.001 1.330 -9.953 1.00 53.72 103 PRO A C 1
ATOM 757 O O . PRO A 1 103 ? -20.837 2.250 -9.158 1.00 53.72 103 PRO A O 1
ATOM 760 N N . HIS A 1 104 ? -20.410 0.144 -9.795 1.00 50.03 104 HIS A N 1
ATOM 761 C CA . HIS A 1 104 ? -19.499 -0.191 -8.701 1.00 50.03 104 HIS A CA 1
ATOM 762 C C . HIS A 1 104 ? -18.054 0.261 -8.957 1.00 50.03 104 HIS A C 1
ATOM 764 O O . HIS A 1 104 ? -17.272 0.301 -8.002 1.00 50.03 104 HIS A O 1
ATOM 770 N N . TRP A 1 105 ? -17.715 0.599 -10.207 1.00 50.50 105 TRP A N 1
ATOM 771 C CA . TRP A 1 105 ? -16.375 1.007 -10.607 1.00 50.50 105 TRP A CA 1
ATOM 772 C C . TRP A 1 105 ? -15.952 2.338 -9.967 1.00 50.50 105 TRP A C 1
ATOM 774 O O . TRP A 1 105 ? -16.770 3.249 -9.829 1.00 50.50 105 TRP A O 1
ATOM 784 N N . PRO A 1 106 ? -14.657 2.504 -9.637 1.00 46.28 106 PRO A N 1
ATOM 785 C CA . PRO A 1 106 ? -14.083 3.781 -9.190 1.00 46.28 106 PRO A CA 1
ATOM 786 C C . PRO A 1 106 ? -13.982 4.824 -10.324 1.00 46.28 106 PRO A C 1
ATOM 788 O O . PRO A 1 106 ? -13.478 5.926 -10.110 1.00 46.28 106 PRO A O 1
ATOM 791 N N . ILE A 1 107 ? -14.464 4.469 -11.521 1.00 47.56 107 ILE A N 1
ATOM 792 C CA . ILE A 1 107 ? -14.518 5.290 -12.723 1.00 47.56 107 ILE A CA 1
ATOM 793 C C . ILE A 1 107 ? -15.927 5.865 -12.896 1.00 47.56 107 ILE A C 1
ATOM 795 O O . ILE A 1 107 ? -16.906 5.130 -13.019 1.00 47.56 107 ILE A O 1
ATOM 799 N N . LYS A 1 108 ? -16.016 7.185 -13.025 1.00 52.72 108 LYS A N 1
ATOM 800 C CA . LYS A 1 108 ? -17.211 7.902 -13.476 1.00 52.72 108 LYS A CA 1
ATOM 801 C C . LYS A 1 108 ? -16.999 8.440 -14.888 1.00 52.72 108 LYS A C 1
ATOM 803 O O . LYS A 1 108 ? -15.875 8.634 -15.321 1.00 52.72 108 LYS A O 1
ATOM 808 N N . THR A 1 109 ? -18.058 8.687 -15.632 1.00 56.59 109 THR A N 1
ATOM 809 C CA . THR A 1 109 ? -18.035 9.465 -16.870 1.00 56.59 109 THR A CA 1
ATOM 810 C C . THR A 1 109 ? -18.260 10.932 -16.539 1.00 56.59 109 THR A C 1
ATOM 812 O O . THR A 1 109 ? -19.006 11.259 -15.621 1.00 56.59 109 THR A O 1
ATOM 815 N N . HIS A 1 110 ? -17.629 11.827 -17.282 1.00 67.19 110 HIS A N 1
ATOM 816 C CA . HIS A 1 110 ? -17.748 13.264 -17.114 1.00 67.19 110 HIS A CA 1
ATOM 817 C C . HIS A 1 110 ? -17.875 13.917 -18.482 1.00 67.19 110 HIS A C 1
ATOM 819 O O . HIS A 1 110 ? -16.994 13.767 -19.320 1.00 67.19 110 HIS A O 1
ATOM 825 N N . ALA A 1 111 ? -18.954 14.650 -18.708 1.00 69.06 111 ALA A N 1
ATOM 826 C CA . ALA A 1 111 ? -19.107 15.491 -19.883 1.00 69.06 111 ALA A CA 1
ATOM 827 C C . ALA A 1 111 ? -19.182 16.949 -19.444 1.00 69.06 111 ALA A C 1
ATOM 829 O O . ALA A 1 111 ? -19.757 17.261 -18.401 1.00 69.06 111 ALA A O 1
ATOM 830 N N . TRP A 1 112 ? -18.582 17.845 -20.217 1.00 77.25 112 TRP A N 1
ATOM 831 C CA . TRP A 1 112 ? -18.570 19.266 -19.906 1.00 77.25 112 TRP A CA 1
ATOM 832 C C . TRP A 1 112 ? -18.712 20.126 -21.152 1.00 77.25 112 TRP A C 1
ATOM 834 O O . TRP A 1 112 ? -18.329 19.741 -22.256 1.00 77.25 112 TRP A O 1
ATOM 844 N N . VAL A 1 113 ? -19.220 21.332 -20.929 1.00 83.81 113 VAL A N 1
ATOM 845 C CA . VAL A 1 113 ? -19.230 22.435 -21.885 1.00 83.81 113 VAL A CA 1
ATOM 846 C C . VAL A 1 113 ? -18.724 23.668 -21.152 1.00 83.81 113 VAL A C 1
ATOM 848 O O . VAL A 1 113 ? -19.222 24.006 -20.081 1.00 83.81 113 VAL A O 1
ATOM 851 N N . ASN A 1 114 ? -17.725 24.335 -21.714 1.00 83.88 114 ASN A N 1
ATOM 852 C CA . ASN A 1 114 ? -17.179 25.584 -21.216 1.00 83.88 114 ASN A CA 1
ATOM 853 C C . ASN A 1 114 ? -17.342 26.661 -22.289 1.00 83.88 114 ASN A C 1
ATOM 855 O O . ASN A 1 114 ? -17.152 26.412 -23.475 1.00 83.88 114 ASN A O 1
ATOM 859 N N . ALA A 1 115 ? -17.670 27.874 -21.870 1.00 89.06 115 ALA A N 1
ATOM 860 C CA . ALA A 1 115 ? -17.683 29.040 -22.732 1.00 89.06 115 ALA A CA 1
ATOM 861 C C . ALA A 1 115 ? -17.056 30.212 -21.991 1.00 89.06 115 ALA A C 1
ATOM 863 O O . ALA A 1 115 ? -17.288 30.394 -20.799 1.00 89.06 115 ALA A O 1
ATOM 864 N N . GLY A 1 116 ? -16.274 31.025 -22.680 1.00 90.31 116 GLY A N 1
ATOM 865 C CA . GLY A 1 116 ? -15.745 32.236 -22.081 1.00 90.31 116 GLY A CA 1
ATOM 866 C C . GLY A 1 116 ? -15.087 33.148 -23.089 1.00 90.31 116 GLY A C 1
ATOM 867 O O . GLY A 1 116 ? -14.854 32.781 -24.242 1.00 90.31 116 GLY A O 1
ATOM 868 N N . ARG A 1 117 ? -14.813 34.367 -22.643 1.00 91.75 117 ARG A N 1
ATOM 869 C CA . ARG A 1 117 ? -14.110 35.370 -23.428 1.00 91.75 117 ARG A CA 1
ATOM 870 C C . ARG A 1 117 ? -13.403 36.359 -22.519 1.00 91.75 117 ARG A C 1
ATOM 872 O O . ARG A 1 117 ? -13.881 36.643 -21.423 1.00 91.75 117 ARG A O 1
ATOM 879 N N . LEU A 1 118 ? -12.287 36.875 -23.013 1.00 91.62 118 LEU A N 1
ATOM 880 C CA . LEU A 1 118 ? -11.486 37.936 -22.426 1.00 91.62 118 LEU A CA 1
ATOM 881 C C . LEU A 1 118 ? -11.280 39.009 -23.499 1.00 91.62 118 LEU A C 1
ATOM 883 O O . LEU A 1 118 ? -10.875 38.667 -24.602 1.00 91.62 118 LEU A O 1
ATOM 887 N N . ASP A 1 119 ? -11.551 40.274 -23.197 1.00 90.81 119 ASP A N 1
ATOM 888 C CA . ASP A 1 119 ? -11.334 41.401 -24.114 1.00 90.81 119 ASP A CA 1
ATOM 889 C C . ASP A 1 119 ? -10.767 42.614 -23.355 1.00 90.81 119 ASP A C 1
ATOM 891 O O . ASP A 1 119 ? -10.807 42.686 -22.124 1.00 90.81 119 ASP A O 1
ATOM 895 N N . GLN A 1 120 ? -10.241 43.588 -24.097 1.00 89.06 120 GLN A N 1
ATOM 896 C CA . GLN A 1 120 ? -9.914 44.921 -23.577 1.00 89.06 120 GLN A CA 1
ATOM 897 C C . GLN A 1 120 ? -11.135 45.837 -23.671 1.00 89.06 120 GLN A C 1
ATOM 899 O O . GLN A 1 120 ? -11.924 45.733 -24.609 1.00 89.06 120 GLN A O 1
ATOM 904 N N . VAL A 1 121 ? -11.292 46.734 -22.697 1.00 87.56 121 VAL A N 1
ATOM 905 C CA . VAL A 1 121 ? -12.432 47.658 -22.666 1.00 87.56 121 VAL A CA 1
ATOM 906 C C . VAL A 1 121 ? -12.135 48.864 -23.553 1.00 87.56 121 VAL A C 1
ATOM 908 O O . VAL A 1 121 ? -11.223 49.644 -23.274 1.00 87.56 121 VAL A O 1
ATOM 911 N N . ASP A 1 122 ? -12.953 49.065 -24.585 1.00 86.81 122 ASP A N 1
ATOM 912 C CA . ASP A 1 122 ? -12.941 50.284 -25.388 1.00 86.81 122 ASP A CA 1
ATOM 913 C C . ASP A 1 122 ? -13.639 51.414 -24.624 1.00 86.81 122 ASP A C 1
ATOM 915 O O . ASP A 1 122 ? -14.864 51.438 -24.467 1.00 86.81 122 ASP A O 1
ATOM 919 N N . ARG A 1 123 ? -12.833 52.367 -24.147 1.00 81.56 123 ARG A N 1
ATOM 920 C CA . ARG A 1 123 ? -13.287 53.514 -23.347 1.00 81.56 123 ARG A CA 1
ATOM 921 C C . ARG A 1 123 ? -14.001 54.589 -24.163 1.00 81.56 123 ARG A C 1
ATOM 923 O O . ARG A 1 123 ? -14.601 55.479 -23.567 1.00 81.56 123 ARG A O 1
ATOM 930 N N . SER A 1 124 ? -13.936 54.534 -25.494 1.00 85.31 124 SER A N 1
ATOM 931 C CA . SER A 1 124 ? -14.680 55.456 -26.361 1.00 85.31 124 SER A CA 1
ATOM 932 C C . SER A 1 124 ? -16.171 55.107 -26.448 1.00 85.31 124 SER A C 1
ATOM 934 O O . SER A 1 124 ? -16.971 55.912 -26.925 1.00 85.31 124 SER A O 1
ATOM 936 N N . ARG A 1 125 ? -16.556 53.921 -25.951 1.00 88.12 125 ARG A N 1
ATOM 937 C CA . ARG A 1 125 ? -17.916 53.379 -25.997 1.00 88.12 125 ARG A CA 1
ATOM 938 C C . ARG A 1 125 ? -18.484 53.148 -24.590 1.00 88.12 125 ARG A C 1
ATOM 940 O O . ARG A 1 125 ? -17.730 52.917 -23.643 1.00 88.12 125 ARG A O 1
ATOM 947 N N . PRO A 1 126 ? -19.820 53.150 -24.426 1.00 88.81 126 PRO A N 1
ATOM 948 C CA . PRO A 1 126 ? -20.452 52.755 -23.171 1.00 88.81 126 PRO A CA 1
ATOM 949 C C . PRO A 1 126 ? -20.041 51.338 -22.730 1.00 88.81 126 PRO A C 1
ATOM 951 O O . PRO A 1 126 ? -19.934 50.421 -23.547 1.00 88.81 126 PRO A O 1
ATOM 954 N N . LEU A 1 127 ? -19.876 51.120 -21.418 1.00 84.69 127 LEU A N 1
ATOM 955 C CA . LEU A 1 127 ? -19.513 49.806 -20.855 1.00 84.69 127 LEU A CA 1
ATOM 956 C C . LEU A 1 127 ? -20.515 48.705 -21.245 1.00 84.69 127 LEU A C 1
ATOM 958 O O . LEU A 1 127 ? -20.127 47.566 -21.481 1.00 84.69 127 LEU A O 1
ATOM 962 N N . VAL A 1 128 ? -21.798 49.050 -21.366 1.00 87.50 128 VAL A N 1
ATOM 963 C CA . VAL A 1 128 ? -22.859 48.114 -21.771 1.00 87.50 128 VAL A CA 1
ATOM 964 C C . VAL A 1 128 ? -22.593 47.520 -23.155 1.00 87.50 128 VAL A C 1
ATOM 966 O O . VAL A 1 128 ? -22.860 46.340 -23.369 1.00 87.50 128 VAL A O 1
ATOM 969 N N . ASP A 1 129 ? -22.040 48.298 -24.084 1.00 89.06 129 ASP A N 1
ATOM 970 C CA . ASP A 1 129 ? -21.765 47.808 -25.434 1.00 89.06 129 ASP A CA 1
ATOM 971 C C . ASP A 1 129 ? -20.521 46.914 -25.469 1.00 89.06 129 ASP A C 1
ATOM 973 O O . ASP A 1 129 ? -20.526 45.898 -26.160 1.00 89.06 129 ASP A O 1
ATOM 977 N N . ASN A 1 130 ? -19.517 47.203 -24.633 1.00 87.88 130 ASN A N 1
ATOM 978 C CA . ASN A 1 130 ? -18.381 46.303 -24.405 1.00 87.88 130 ASN A CA 1
ATOM 979 C C . ASN A 1 130 ? -18.840 44.951 -23.817 1.00 87.88 130 ASN A C 1
ATOM 981 O O . ASN A 1 130 ? -18.394 43.894 -24.256 1.00 87.88 130 ASN A O 1
ATOM 985 N N . VAL A 1 131 ? -19.776 44.966 -22.859 1.00 86.94 131 VAL A N 1
ATOM 986 C CA . VAL A 1 131 ? -20.353 43.741 -22.272 1.00 86.94 131 VAL A CA 1
ATOM 987 C C . VAL A 1 131 ? -21.158 42.946 -23.305 1.00 86.94 131 VAL A C 1
ATOM 989 O O . VAL A 1 131 ? -21.058 41.721 -23.350 1.00 86.94 131 VAL A O 1
ATOM 992 N N . LYS A 1 132 ? -21.939 43.613 -24.164 1.00 88.44 132 LYS A N 1
ATOM 993 C CA . LYS A 1 132 ? -22.656 42.940 -25.260 1.00 88.44 132 LYS A CA 1
ATOM 994 C C . LYS A 1 132 ? -21.685 42.276 -26.233 1.00 88.44 132 LYS A C 1
ATOM 996 O O . LYS A 1 132 ? -21.861 41.103 -26.550 1.00 88.44 132 LYS A O 1
ATOM 1001 N N . ASP A 1 133 ? -20.645 42.991 -26.661 1.00 85.56 133 ASP A N 1
ATOM 1002 C CA . ASP A 1 133 ? -19.642 42.455 -27.586 1.00 85.56 133 ASP A CA 1
ATOM 1003 C C . ASP A 1 133 ? -18.904 41.249 -26.989 1.00 85.56 133 ASP A C 1
ATOM 1005 O O . ASP A 1 133 ? -18.633 40.278 -27.707 1.00 85.56 133 ASP A O 1
ATOM 1009 N N . LEU A 1 134 ? -18.647 41.271 -25.677 1.00 86.19 134 LEU A N 1
ATOM 1010 C CA . LEU A 1 134 ? -18.061 40.160 -24.932 1.00 86.19 134 LEU A CA 1
ATOM 1011 C C . LEU A 1 134 ? -18.966 38.912 -24.979 1.00 86.19 134 LEU A C 1
ATOM 1013 O O . LEU A 1 134 ? -18.491 37.810 -25.263 1.00 86.19 134 LEU A O 1
ATOM 1017 N N . LEU A 1 135 ? -20.274 39.075 -24.754 1.00 86.62 135 LEU A N 1
ATOM 1018 C CA . LEU A 1 135 ? -21.244 37.973 -24.699 1.00 86.62 135 LEU A CA 1
ATOM 1019 C C . LEU A 1 135 ? -21.585 37.373 -26.074 1.00 86.62 135 LEU A C 1
ATOM 1021 O O . LEU A 1 135 ? -21.881 36.184 -26.151 1.00 86.62 135 LEU A O 1
ATOM 1025 N N . VAL A 1 136 ? -21.534 38.158 -27.156 1.00 87.69 136 VAL A N 1
ATOM 1026 C CA . VAL A 1 136 ? -22.005 37.728 -28.490 1.00 87.69 136 VAL A CA 1
ATOM 1027 C C . VAL A 1 136 ? -20.988 36.870 -29.260 1.00 87.69 136 VAL A C 1
ATOM 1029 O O . VAL A 1 136 ? -21.380 36.151 -30.176 1.00 87.69 136 VAL A O 1
ATOM 1032 N N . LYS A 1 137 ? -19.694 36.879 -28.901 1.00 84.75 137 LYS A N 1
ATOM 1033 C CA . LYS A 1 137 ? -18.680 36.025 -29.571 1.00 84.75 137 LYS A CA 1
ATOM 1034 C C . LYS A 1 137 ? -17.907 35.135 -28.584 1.00 84.75 137 LYS A C 1
ATOM 1036 O O . LYS A 1 137 ? -16.712 35.347 -28.398 1.00 84.75 137 LYS A O 1
ATOM 1041 N N . PRO A 1 138 ? -18.561 34.180 -27.900 1.00 89.38 138 PRO A N 1
ATOM 1042 C CA . PRO A 1 138 ? -17.892 33.289 -26.954 1.00 89.38 138 PRO A CA 1
ATOM 1043 C C . PRO A 1 138 ? -16.866 32.385 -27.641 1.00 89.38 138 PRO A C 1
ATOM 1045 O O . PRO A 1 138 ? -17.103 31.883 -28.738 1.00 89.38 138 PRO A O 1
ATOM 1048 N N . SER A 1 139 ? -15.775 32.082 -26.940 1.00 87.19 139 SER A N 1
ATOM 1049 C CA . SER A 1 139 ? -14.976 30.892 -27.233 1.00 87.19 139 SER A CA 1
ATOM 1050 C C . SER A 1 139 ? -15.591 29.713 -26.486 1.00 87.19 139 SER A C 1
ATOM 1052 O O . SER A 1 139 ? -15.703 29.757 -25.261 1.00 87.19 139 SER A O 1
ATOM 1054 N N . ILE A 1 140 ? -16.032 28.688 -27.217 1.00 87.06 140 ILE A N 1
ATOM 1055 C CA . ILE A 1 140 ? -16.749 27.530 -26.666 1.00 87.06 140 ILE A CA 1
ATOM 1056 C C . ILE A 1 140 ? -15.896 26.279 -26.835 1.00 87.06 140 ILE A C 1
ATOM 1058 O O . ILE A 1 140 ? -15.308 26.051 -27.889 1.00 87.06 140 ILE A O 1
ATOM 1062 N N . SER A 1 141 ? -15.875 25.442 -25.807 1.00 73.19 141 SER A N 1
ATOM 1063 C CA . SER A 1 141 ? -15.345 24.090 -25.860 1.00 73.19 141 SER A CA 1
ATOM 1064 C C . SER A 1 141 ? -16.307 23.115 -25.201 1.00 73.19 141 SER A C 1
ATOM 1066 O O . SER A 1 141 ? -17.026 23.441 -24.259 1.00 73.19 141 SER A O 1
ATOM 1068 N N . ALA A 1 142 ? -16.314 21.886 -25.693 1.00 76.31 142 ALA A N 1
ATOM 1069 C CA . ALA A 1 142 ? -17.024 20.782 -25.076 1.00 76.31 142 ALA A CA 1
ATOM 1070 C C . ALA A 1 142 ? -16.110 19.562 -25.059 1.00 76.31 142 ALA A C 1
ATOM 1072 O O . ALA A 1 142 ? -15.200 19.446 -25.883 1.00 76.31 142 ALA A O 1
ATOM 1073 N N . GLY A 1 143 ? -16.333 18.665 -24.110 1.00 56.34 143 GLY A N 1
ATOM 1074 C CA . GLY A 1 143 ? -15.551 17.449 -24.010 1.00 56.34 143 GLY A CA 1
ATOM 1075 C C . GLY A 1 143 ? -16.242 16.378 -23.194 1.00 56.34 143 GLY A C 1
ATOM 1076 O O . GLY A 1 143 ? -17.175 16.632 -22.432 1.00 56.34 143 GLY A O 1
ATOM 1077 N N . VAL A 1 144 ? -15.754 15.162 -23.389 1.00 52.72 144 VAL A N 1
ATOM 1078 C CA . VAL A 1 144 ? -16.098 13.986 -22.604 1.00 52.72 144 VAL A CA 1
ATOM 1079 C C . VAL A 1 144 ? -14.810 13.409 -22.047 1.00 52.72 144 VAL A C 1
ATOM 1081 O O . VAL A 1 144 ? -13.744 13.489 -22.656 1.00 52.72 144 VAL A O 1
ATOM 1084 N N . GLY A 1 145 ? -14.909 12.845 -20.863 1.00 46.50 145 GLY A N 1
ATOM 1085 C CA . GLY A 1 145 ? -13.801 12.288 -20.129 1.00 46.50 145 GLY A CA 1
ATOM 1086 C C . GLY A 1 145 ? -14.330 11.333 -19.086 1.00 46.50 145 GLY A C 1
ATOM 1087 O O . GLY A 1 145 ? -15.532 11.110 -18.941 1.00 46.50 145 GLY A O 1
ATOM 1088 N N . LEU A 1 146 ? -13.407 10.744 -18.360 1.00 44.09 146 LEU A N 1
ATOM 1089 C CA . LEU A 1 146 ? -13.725 9.825 -17.285 1.00 44.09 146 LEU A CA 1
ATOM 1090 C C . LEU A 1 146 ? -13.261 10.465 -15.958 1.00 44.09 146 LEU A C 1
ATOM 1092 O O . LEU A 1 146 ? -12.623 11.508 -15.972 1.00 44.09 146 LEU A O 1
ATOM 1096 N N . ILE A 1 147 ? -13.650 9.955 -14.799 1.00 42.12 147 ILE A N 1
ATOM 1097 C CA . ILE A 1 147 ? -13.217 10.438 -13.486 1.00 42.12 147 ILE A CA 1
ATOM 1098 C C . ILE A 1 147 ? -12.802 9.231 -12.661 1.00 42.12 147 ILE A C 1
ATOM 1100 O O . ILE A 1 147 ? -13.668 8.440 -12.313 1.00 42.12 147 ILE A O 1
ATOM 1104 N N . TYR A 1 148 ? -11.521 9.084 -12.348 1.00 40.19 148 TYR A N 1
ATOM 1105 C CA . TYR A 1 148 ? -11.011 8.038 -11.469 1.00 40.19 148 TYR A CA 1
ATOM 1106 C C . TYR A 1 148 ? -10.565 8.635 -10.139 1.00 40.19 148 TYR A C 1
ATOM 1108 O O . TYR A 1 148 ? -9.811 9.608 -10.121 1.00 40.19 148 TYR A O 1
ATOM 1116 N N . ARG A 1 149 ? -11.014 8.056 -9.021 1.00 37.78 149 ARG A N 1
ATOM 1117 C CA . ARG A 1 149 ? -10.490 8.403 -7.696 1.00 37.78 149 ARG A CA 1
ATOM 1118 C C . ARG A 1 149 ? -9.404 7.408 -7.311 1.00 37.78 149 ARG A C 1
ATOM 1120 O O . ARG A 1 149 ? -9.631 6.203 -7.310 1.00 37.78 149 ARG A O 1
ATOM 1127 N N . PHE A 1 150 ? -8.244 7.959 -7.001 1.00 37.84 150 PHE A N 1
ATOM 1128 C CA . PHE A 1 150 ? -7.031 7.246 -6.651 1.00 37.84 150 PHE A CA 1
ATOM 1129 C C . PHE A 1 150 ? -6.931 7.092 -5.122 1.00 37.84 150 PHE A C 1
ATOM 1131 O O . PHE A 1 150 ? -7.225 8.038 -4.392 1.00 37.84 150 PHE A O 1
ATOM 1138 N N . ASP A 1 151 ? -6.555 5.895 -4.668 1.00 39.62 151 ASP A N 1
ATOM 1139 C CA . ASP A 1 151 ? -6.347 5.511 -3.265 1.00 39.62 151 ASP A CA 1
ATOM 1140 C C . ASP A 1 151 ? -4.880 5.032 -3.107 1.00 39.62 151 ASP A C 1
ATOM 1142 O O . ASP A 1 151 ? -4.298 4.607 -4.101 1.00 39.62 151 ASP A O 1
ATOM 1146 N N . PRO A 1 152 ? -4.240 5.047 -1.922 1.00 50.41 152 PRO A N 1
ATOM 1147 C CA . PRO A 1 152 ? -2.845 4.597 -1.775 1.00 50.41 152 PRO A CA 1
ATOM 1148 C C . PRO A 1 152 ? -2.617 3.178 -2.329 1.00 50.41 152 PRO A C 1
ATOM 1150 O O . PRO A 1 152 ? -3.413 2.295 -2.057 1.00 50.41 152 PRO A O 1
ATOM 1153 N N . SER A 1 153 ? -1.534 2.905 -3.064 1.00 67.00 153 SER A N 1
ATOM 1154 C CA . SER A 1 153 ? -1.407 1.661 -3.854 1.00 67.00 153 SER A CA 1
ATOM 1155 C C . SER A 1 153 ? -1.542 0.348 -3.065 1.00 67.00 153 SER A C 1
ATOM 1157 O O . SER A 1 153 ? -2.235 -0.564 -3.516 1.00 67.00 153 SER A O 1
ATOM 1159 N N . GLY A 1 154 ? -0.912 0.255 -1.892 1.00 76.62 154 GLY A N 1
ATOM 1160 C CA . GLY A 1 154 ? -1.020 -0.881 -0.972 1.00 76.62 154 GLY A CA 1
ATOM 1161 C C . GLY A 1 154 ? -2.069 -0.638 0.111 1.00 76.62 154 GLY A C 1
ATOM 1162 O O . GLY A 1 154 ? -3.261 -0.856 -0.103 1.00 76.62 154 GLY A O 1
ATOM 1163 N N . ASP A 1 155 ? -1.614 -0.187 1.285 1.00 81.94 155 ASP A N 1
ATOM 1164 C CA . ASP A 1 155 ? -2.459 0.132 2.442 1.00 81.94 155 ASP A CA 1
ATOM 1165 C C . ASP A 1 155 ? -3.411 1.301 2.154 1.00 81.94 155 ASP A C 1
ATOM 1167 O O . ASP A 1 155 ? -3.005 2.463 2.193 1.00 81.94 155 ASP A O 1
ATOM 1171 N N . GLY A 1 156 ? -4.688 0.987 1.941 1.00 78.56 156 GLY A N 1
ATOM 1172 C CA . GLY A 1 156 ? -5.738 1.950 1.609 1.00 78.56 156 GLY A CA 1
ATOM 1173 C C . GLY A 1 156 ? -6.247 1.865 0.174 1.00 78.56 156 GLY A C 1
ATOM 1174 O O . GLY A 1 156 ? -7.277 2.468 -0.109 1.00 78.56 156 GLY A O 1
ATOM 1175 N N . GLY A 1 157 ? -5.586 1.095 -0.693 1.00 80.31 157 GLY A N 1
ATOM 1176 C CA . GLY A 1 157 ? -5.991 0.859 -2.082 1.00 80.31 157 GLY A CA 1
ATOM 1177 C C . GLY A 1 157 ? -6.137 -0.622 -2.382 1.00 80.31 157 GLY A C 1
ATOM 1178 O O . GLY A 1 157 ? -7.180 -1.189 -2.054 1.00 80.31 157 GLY A O 1
ATOM 1179 N N . LEU A 1 158 ? -5.156 -1.244 -3.059 1.00 80.38 158 LEU A N 1
ATOM 1180 C CA . LEU A 1 158 ? -5.303 -2.622 -3.555 1.00 80.38 158 LEU A CA 1
ATOM 1181 C C . LEU A 1 158 ? -5.581 -3.606 -2.415 1.00 80.38 158 LEU A C 1
ATOM 1183 O O . LEU A 1 158 ? -6.363 -4.538 -2.583 1.00 80.38 158 LEU A O 1
ATOM 1187 N N . TYR A 1 159 ? -4.980 -3.384 -1.250 1.00 89.81 159 TYR A N 1
ATOM 1188 C CA . TYR A 1 159 ? -5.222 -4.189 -0.063 1.00 89.81 159 TYR A CA 1
ATOM 1189 C C . TYR A 1 159 ? -6.598 -3.888 0.549 1.00 89.81 159 TYR A C 1
ATOM 1191 O O . TYR A 1 159 ? -6.937 -2.734 0.792 1.00 89.81 159 TYR A O 1
ATOM 1199 N N . GLY A 1 160 ? -7.393 -4.928 0.830 1.00 90.88 160 GLY A N 1
ATOM 1200 C CA . GLY A 1 160 ? -8.808 -4.791 1.203 1.00 90.88 160 GLY A CA 1
ATOM 1201 C C . GLY A 1 160 ? -9.109 -4.196 2.585 1.00 90.88 160 GLY A C 1
ATOM 1202 O O . GLY A 1 160 ? -10.281 -4.043 2.921 1.00 90.88 160 GLY A O 1
ATOM 1203 N N . GLU A 1 161 ? -8.103 -3.876 3.397 1.00 95.75 161 GLU A N 1
ATOM 1204 C CA . GLU A 1 161 ? -8.301 -3.297 4.729 1.00 95.75 161 GLU A CA 1
ATOM 1205 C C . GLU A 1 161 ? -8.878 -1.877 4.657 1.00 95.75 161 GLU A C 1
ATOM 1207 O O . GLU A 1 161 ? -8.351 -1.006 3.966 1.00 95.75 161 GLU A O 1
ATOM 1212 N N . LEU A 1 162 ? -9.926 -1.618 5.442 1.00 94.44 162 LEU A N 1
ATOM 1213 C CA . LEU A 1 162 ? -10.612 -0.324 5.447 1.00 94.44 162 LEU A CA 1
ATOM 1214 C C . LEU A 1 162 ? -10.144 0.608 6.564 1.00 94.44 162 LEU A C 1
ATOM 1216 O O . LEU A 1 162 ? -10.371 1.813 6.468 1.00 94.44 162 LEU A O 1
ATOM 1220 N N . LEU A 1 163 ? -9.519 0.089 7.626 1.00 96.31 163 LEU A N 1
ATOM 1221 C CA . LEU A 1 163 ? -9.100 0.893 8.770 1.00 96.31 163 LEU A CA 1
ATOM 1222 C C . LEU A 1 163 ? -7.699 1.463 8.569 1.00 96.31 163 LEU A C 1
ATOM 1224 O O . LEU A 1 163 ? -6.708 0.743 8.437 1.00 96.31 163 LEU A O 1
ATOM 1228 N N . LYS A 1 164 ? -7.597 2.787 8.659 1.00 92.56 164 LYS A N 1
ATOM 1229 C CA . LYS A 1 164 ? -6.309 3.478 8.651 1.00 92.56 164 LYS A CA 1
ATOM 1230 C C . LYS A 1 164 ? -5.634 3.318 10.008 1.00 92.56 164 LYS A C 1
ATOM 1232 O O . LYS A 1 164 ? -6.294 3.435 11.040 1.00 92.56 164 LYS A O 1
ATOM 1237 N N . ASN A 1 165 ? -4.313 3.107 10.010 1.00 93.69 165 ASN A N 1
ATOM 1238 C CA . ASN A 1 165 ? -3.512 3.005 11.240 1.00 93.69 165 ASN A CA 1
ATOM 1239 C C . ASN A 1 165 ? -4.073 1.947 12.217 1.00 93.69 165 ASN A C 1
ATOM 1241 O O . ASN A 1 165 ? -4.191 2.160 13.426 1.00 93.69 165 ASN A O 1
ATOM 1245 N N . ARG A 1 166 ? -4.476 0.802 11.656 1.00 96.12 166 ARG A N 1
ATOM 1246 C CA . ARG A 1 166 ? -5.317 -0.210 12.309 1.00 96.12 166 ARG A CA 1
ATOM 1247 C C . ARG A 1 166 ? -4.703 -0.862 13.554 1.00 96.12 166 ARG A C 1
ATOM 1249 O O . ARG A 1 166 ? -5.414 -1.270 14.467 1.00 96.12 166 ARG A O 1
ATOM 1256 N N . ALA A 1 167 ? -3.375 -0.950 13.587 1.00 95.69 167 ALA A N 1
ATOM 1257 C CA . ALA A 1 167 ? -2.610 -1.607 14.644 1.00 95.69 167 ALA A CA 1
ATOM 1258 C C . ALA A 1 167 ? -1.604 -0.670 15.330 1.00 95.69 167 ALA A C 1
ATOM 1260 O O . ALA A 1 167 ? -0.786 -1.134 16.119 1.00 95.69 167 ALA A O 1
ATOM 1261 N N . LEU A 1 168 ? -1.666 0.643 15.054 1.00 95.06 168 LEU A N 1
ATOM 1262 C CA . LEU A 1 168 ? -0.811 1.650 15.700 1.00 95.06 168 LEU A CA 1
ATOM 1263 C C . LEU A 1 168 ? 0.688 1.344 15.522 1.00 95.06 168 LEU A C 1
ATOM 1265 O O . LEU A 1 168 ? 1.499 1.525 16.435 1.00 95.06 168 LEU A O 1
ATOM 1269 N N . GLN A 1 169 ? 1.051 0.827 14.349 1.00 93.62 169 GLN A N 1
ATOM 1270 C CA . GLN A 1 169 ? 2.412 0.419 14.016 1.00 93.62 169 GLN A CA 1
ATOM 1271 C C . GLN A 1 169 ? 3.304 1.651 13.853 1.00 93.62 169 GLN A C 1
ATOM 1273 O O . GLN A 1 169 ? 2.934 2.612 13.183 1.00 93.62 169 GLN A O 1
ATOM 1278 N N . LEU A 1 170 ? 4.492 1.609 14.464 1.00 90.00 170 LEU A N 1
ATOM 1279 C CA . LEU A 1 170 ? 5.559 2.608 14.293 1.00 90.00 170 LEU A CA 1
ATOM 1280 C C . LEU A 1 170 ? 5.163 4.061 14.597 1.00 90.00 170 LEU A C 1
ATOM 1282 O O . LEU A 1 170 ? 5.821 4.996 14.142 1.00 90.00 170 LEU A O 1
ATOM 1286 N N . VAL A 1 171 ? 4.129 4.256 15.415 1.00 89.81 171 VAL A N 1
ATOM 1287 C CA . VAL A 1 171 ? 3.778 5.570 15.961 1.00 89.81 171 VAL A CA 1
ATOM 1288 C C . VAL A 1 171 ? 4.392 5.771 17.343 1.00 89.81 171 VAL A C 1
ATOM 1290 O O . VAL A 1 171 ? 4.560 4.818 18.109 1.00 89.81 171 VAL A O 1
ATOM 1293 N N . THR A 1 172 ? 4.695 7.026 17.678 1.00 89.12 172 THR A N 1
ATOM 1294 C CA . THR A 1 172 ? 5.204 7.415 18.998 1.00 89.12 172 THR A CA 1
ATOM 1295 C C . THR A 1 172 ? 4.035 7.598 19.974 1.00 89.12 172 THR A C 1
ATOM 1297 O O . THR A 1 172 ? 3.218 8.504 19.775 1.00 89.12 172 THR A O 1
ATOM 1300 N N . PRO A 1 173 ? 3.929 6.786 21.042 1.00 88.56 173 PRO A N 1
ATOM 1301 C CA . PRO A 1 173 ? 2.882 6.939 22.051 1.00 88.56 173 PRO A CA 1
ATOM 1302 C C . PRO A 1 173 ? 2.872 8.335 22.682 1.00 88.56 173 PRO A C 1
ATOM 1304 O O . PRO A 1 173 ? 3.909 8.985 22.791 1.00 88.56 173 PRO A O 1
ATOM 1307 N N . GLY A 1 174 ? 1.695 8.810 23.091 1.00 80.00 174 GLY A N 1
ATOM 1308 C CA . GLY A 1 174 ? 1.528 10.149 23.674 1.00 80.00 174 GLY A CA 1
ATOM 1309 C C . GLY A 1 174 ? 1.567 11.322 22.680 1.00 80.00 174 GLY A C 1
ATOM 1310 O O . GLY A 1 174 ? 1.265 12.445 23.073 1.00 80.00 174 GLY A O 1
ATOM 1311 N N . THR A 1 175 ? 1.861 11.092 21.393 1.00 79.94 175 THR A N 1
ATOM 1312 C CA . THR A 1 175 ? 1.781 12.133 20.350 1.00 79.94 175 THR A CA 1
ATOM 1313 C C . THR A 1 175 ? 0.391 12.132 19.701 1.00 79.94 175 THR A C 1
ATOM 1315 O O . THR A 1 175 ? 0.100 11.336 18.810 1.00 79.94 175 THR A O 1
ATOM 1318 N N . SER A 1 176 ? -0.510 12.996 20.180 1.00 65.94 176 SER A N 1
ATOM 1319 C CA . SER A 1 176 ? -1.944 12.938 19.840 1.00 65.94 176 SER A CA 1
ATOM 1320 C C . SER A 1 176 ? -2.237 13.060 18.341 1.00 65.94 176 SER A C 1
ATOM 1322 O O . SER A 1 176 ? -3.041 12.289 17.834 1.00 65.94 176 SER A O 1
ATOM 1324 N N . THR A 1 177 ? -1.575 13.954 17.605 1.00 72.56 177 THR A N 1
ATOM 1325 C CA . THR A 1 177 ? -1.904 14.179 16.185 1.00 72.56 177 THR A CA 1
ATOM 1326 C C . THR A 1 177 ? -1.405 13.065 15.261 1.00 72.56 177 THR A C 1
ATOM 1328 O O . THR A 1 177 ? -2.124 12.654 14.357 1.00 72.56 177 THR A O 1
ATOM 1331 N N . ALA A 1 178 ? -0.189 12.550 15.475 1.00 77.25 178 ALA A N 1
ATOM 1332 C CA . ALA A 1 178 ? 0.392 11.534 14.595 1.00 77.25 178 ALA A CA 1
ATOM 1333 C C . ALA A 1 178 ? -0.070 10.116 14.965 1.00 77.25 178 ALA A C 1
ATOM 1335 O O . ALA A 1 178 ? -0.477 9.352 14.088 1.00 77.25 178 ALA A O 1
ATOM 1336 N N . ALA A 1 179 ? -0.062 9.763 16.256 1.00 88.44 179 ALA A N 1
ATOM 1337 C CA . ALA A 1 179 ? -0.372 8.404 16.693 1.00 88.44 179 ALA A CA 1
ATOM 1338 C C . ALA A 1 179 ? -1.855 8.043 16.552 1.00 88.44 179 ALA A C 1
ATOM 1340 O O . ALA A 1 179 ? -2.175 6.886 16.290 1.00 88.44 179 ALA A O 1
ATOM 1341 N N . LEU A 1 180 ? -2.753 9.027 16.667 1.00 92.62 180 LEU A N 1
ATOM 1342 C CA . LEU A 1 180 ? -4.193 8.849 16.460 1.00 92.62 180 LEU A CA 1
ATOM 1343 C C . LEU A 1 180 ? -4.620 9.158 15.020 1.00 92.62 180 LEU A C 1
ATOM 1345 O O . LEU A 1 180 ? -5.800 9.377 14.774 1.00 92.62 180 LEU A O 1
ATOM 1349 N N . THR A 1 181 ? -3.701 9.161 14.047 1.00 90.38 181 THR A N 1
ATOM 1350 C CA . THR A 1 181 ? -4.073 9.344 12.635 1.00 90.38 181 THR A CA 1
ATOM 1351 C C . THR A 1 181 ? -5.164 8.344 12.252 1.00 90.38 181 THR A C 1
ATOM 1353 O O . THR A 1 181 ? -4.963 7.138 12.386 1.00 90.38 181 THR A O 1
ATOM 1356 N N . GLY A 1 182 ? -6.300 8.850 11.767 1.00 90.69 182 GLY A N 1
ATOM 1357 C CA . GLY A 1 182 ? -7.468 8.051 11.389 1.00 90.69 182 GLY A CA 1
ATOM 1358 C C . GLY A 1 182 ? -8.423 7.712 12.535 1.00 90.69 182 GLY A C 1
ATOM 1359 O O . GLY A 1 182 ? -9.499 7.203 12.256 1.00 90.69 182 GLY A O 1
ATOM 1360 N N . TRP A 1 183 ? -8.084 8.016 13.791 1.00 95.62 183 TRP A N 1
ATOM 1361 C CA . TRP A 1 183 ? -8.883 7.712 14.980 1.00 95.62 183 TRP A CA 1
ATOM 1362 C C . TRP A 1 183 ? -9.460 8.979 15.618 1.00 95.62 183 TRP A C 1
ATOM 1364 O O . TRP A 1 183 ? -8.764 9.977 15.785 1.00 95.62 183 TRP A O 1
ATOM 1374 N N . GLN A 1 184 ? -10.721 8.925 16.043 1.00 94.50 184 GLN A N 1
ATOM 1375 C CA . GLN A 1 184 ? -11.383 10.024 16.751 1.00 94.50 184 GLN A CA 1
ATOM 1376 C C . GLN A 1 184 ? -12.247 9.518 17.906 1.00 94.50 184 GLN A C 1
ATOM 1378 O O . GLN A 1 184 ? -12.804 8.422 17.851 1.00 94.50 184 GLN A O 1
ATOM 1383 N N . ALA A 1 185 ? -12.363 10.318 18.963 1.00 95.19 185 ALA A N 1
ATOM 1384 C CA . ALA A 1 185 ? -13.196 9.995 20.114 1.00 95.19 185 ALA A CA 1
ATOM 1385 C C . ALA A 1 185 ? -14.687 10.252 19.842 1.00 95.19 185 ALA A C 1
ATOM 1387 O O . ALA A 1 185 ? -15.048 11.166 19.103 1.00 95.19 185 ALA A O 1
ATOM 1388 N N . LEU A 1 186 ? -15.554 9.484 20.503 1.00 94.00 186 LEU A N 1
ATOM 1389 C CA . LEU A 1 186 ? -17.009 9.633 20.460 1.00 94.00 186 LEU A CA 1
ATOM 1390 C C . LEU A 1 186 ? -17.569 9.953 21.850 1.00 94.00 186 LEU A C 1
ATOM 1392 O O . LEU A 1 186 ? -17.173 9.343 22.844 1.00 94.00 186 LEU A O 1
ATOM 1396 N N . ASN A 1 187 ? -18.525 10.888 21.902 1.00 91.31 187 ASN A N 1
ATOM 1397 C CA . ASN A 1 187 ? -19.302 11.257 23.097 1.00 91.31 187 ASN A CA 1
ATOM 1398 C C . ASN A 1 187 ? -18.450 11.526 24.360 1.00 91.31 187 ASN A C 1
ATOM 1400 O O . ASN A 1 187 ? -18.776 11.100 25.468 1.00 91.31 187 ASN A O 1
ATOM 1404 N N . GLY A 1 188 ? -17.330 12.236 24.191 1.00 89.50 188 GLY A N 1
ATOM 1405 C CA . GLY A 1 188 ? -16.459 12.637 25.300 1.00 89.50 188 GLY A CA 1
ATOM 1406 C C . GLY A 1 188 ? -15.562 11.530 25.862 1.00 89.50 188 GLY A C 1
ATOM 1407 O O . GLY A 1 188 ? -14.971 11.736 26.920 1.00 89.50 188 GLY A O 1
ATOM 1408 N N . ALA A 1 189 ? -15.446 10.380 25.189 1.00 95.25 189 ALA A N 1
ATOM 1409 C CA . ALA A 1 189 ? -14.397 9.409 25.484 1.00 95.25 189 ALA A CA 1
ATOM 1410 C C . ALA A 1 189 ? -13.004 10.029 25.318 1.00 95.25 189 ALA A C 1
ATOM 1412 O O . ALA A 1 189 ? -12.775 10.852 24.432 1.00 95.25 189 ALA A O 1
ATOM 1413 N N . THR A 1 190 ? -12.056 9.596 26.144 1.00 95.62 190 THR A N 1
ATOM 1414 C CA . THR A 1 190 ? -10.646 9.950 25.964 1.00 95.62 190 THR A CA 1
ATOM 1415 C C . THR A 1 190 ? -9.941 8.785 25.297 1.00 95.62 190 THR A C 1
ATOM 1417 O O . THR A 1 190 ? -9.988 7.669 25.815 1.00 95.62 190 THR A O 1
ATOM 1420 N N . ILE A 1 191 ? -9.277 9.049 24.171 1.00 95.81 191 ILE A N 1
ATOM 1421 C CA . ILE A 1 191 ? -8.445 8.063 23.480 1.00 95.81 191 ILE A CA 1
ATOM 1422 C C . ILE A 1 191 ? -6.984 8.491 23.479 1.00 95.81 191 ILE A C 1
ATOM 1424 O O . ILE A 1 191 ? -6.666 9.662 23.268 1.00 95.81 191 ILE A O 1
ATOM 1428 N N . SER A 1 192 ? -6.090 7.537 23.703 1.00 95.44 192 SER A N 1
ATOM 1429 C CA . SER A 1 192 ? -4.650 7.752 23.620 1.00 95.44 192 SER A CA 1
ATOM 1430 C C . SER A 1 192 ? -3.949 6.488 23.140 1.00 95.44 192 SER A C 1
ATOM 1432 O O . SER A 1 192 ? -4.342 5.370 23.469 1.00 95.44 192 SER A O 1
ATOM 1434 N N . VAL A 1 193 ? -2.893 6.659 22.347 1.00 96.00 193 VAL A N 1
ATOM 1435 C CA . VAL A 1 193 ? -1.989 5.550 22.032 1.00 96.00 193 VAL A CA 1
ATOM 1436 C C . VAL A 1 193 ? -0.967 5.435 23.149 1.00 96.00 193 VAL A C 1
ATOM 1438 O O . VAL A 1 193 ? -0.260 6.405 23.445 1.00 96.00 193 VAL A O 1
ATOM 1441 N N . ILE A 1 194 ? -0.880 4.248 23.740 1.00 94.94 194 ILE A N 1
ATOM 1442 C CA . ILE A 1 194 ? 0.057 3.923 24.812 1.00 94.94 194 ILE A CA 1
ATOM 1443 C C . ILE A 1 194 ? 1.043 2.849 24.356 1.00 94.94 194 ILE A C 1
ATOM 1445 O O . ILE A 1 194 ? 0.716 2.003 23.522 1.00 94.94 194 ILE A O 1
ATOM 1449 N N . ARG A 1 195 ? 2.240 2.856 24.951 1.00 94.19 195 ARG A N 1
ATOM 1450 C CA . ARG A 1 195 ? 3.107 1.677 24.957 1.00 94.19 195 ARG A CA 1
ATOM 1451 C C . ARG A 1 195 ? 2.560 0.722 26.004 1.00 94.19 195 ARG A C 1
ATOM 1453 O O . ARG A 1 195 ? 2.543 1.055 27.187 1.00 94.19 195 ARG A O 1
ATOM 146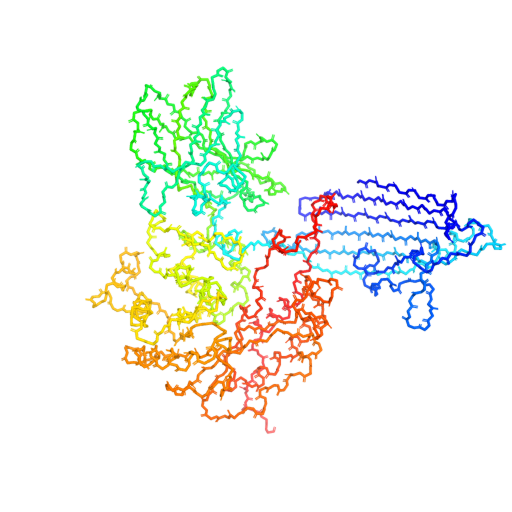0 N N . GLU A 1 196 ? 2.077 -0.425 25.564 1.00 91.94 196 GLU A N 1
ATOM 1461 C CA . GLU A 1 196 ? 1.439 -1.389 26.446 1.00 91.94 196 GLU A CA 1
ATOM 1462 C C . GLU A 1 196 ? 2.499 -2.189 27.221 1.00 91.94 196 GLU A C 1
ATOM 1464 O O . GLU A 1 196 ? 3.493 -2.635 26.648 1.00 91.94 196 GLU A O 1
ATOM 1469 N N . SER A 1 197 ? 2.293 -2.382 28.528 1.00 88.94 197 SER A N 1
ATOM 1470 C CA . SER A 1 197 ? 3.221 -3.161 29.365 1.00 88.94 197 SER A CA 1
ATOM 1471 C C . SER A 1 197 ? 3.103 -4.663 29.110 1.00 88.94 197 SER A C 1
ATOM 1473 O O . SER A 1 197 ? 4.085 -5.396 29.185 1.00 88.94 197 SER A O 1
ATOM 1475 N N . THR A 1 198 ? 1.900 -5.123 28.774 1.00 91.25 198 THR A N 1
ATOM 1476 C CA . THR A 1 198 ? 1.610 -6.487 28.323 1.00 91.25 198 THR A CA 1
ATOM 1477 C C . THR A 1 198 ? 1.023 -6.406 26.923 1.00 91.25 198 THR A C 1
ATOM 1479 O O . THR A 1 198 ? -0.193 -6.427 26.768 1.00 91.25 198 THR A O 1
ATOM 1482 N N . ALA A 1 199 ? 1.867 -6.198 25.911 1.00 93.25 199 ALA A N 1
ATOM 1483 C CA . ALA A 1 199 ? 1.434 -6.039 24.522 1.00 93.25 199 ALA A CA 1
ATOM 1484 C C . ALA A 1 199 ? 0.786 -7.318 23.959 1.00 93.25 199 ALA A C 1
ATOM 1486 O O . ALA A 1 199 ? 1.019 -8.413 24.470 1.00 93.25 199 ALA A O 1
ATOM 1487 N N . VAL A 1 200 ? -0.031 -7.177 22.906 1.00 94.56 200 VAL A N 1
ATOM 1488 C CA . VAL A 1 200 ? -0.658 -8.330 22.224 1.00 94.56 200 VAL A CA 1
ATOM 1489 C C . VAL A 1 200 ? 0.398 -9.242 21.593 1.00 94.56 200 VAL A C 1
ATOM 1491 O O . VAL A 1 200 ? 0.241 -10.458 21.569 1.00 94.56 200 VAL A O 1
ATOM 1494 N N . SER A 1 201 ? 1.495 -8.643 21.136 1.00 95.88 201 SER A N 1
ATOM 1495 C CA . SER A 1 201 ? 2.691 -9.314 20.647 1.00 95.88 201 SER A CA 1
ATOM 1496 C C . SER A 1 201 ? 3.895 -8.381 20.792 1.00 95.88 201 SER A C 1
ATOM 1498 O O . SER A 1 201 ? 3.755 -7.175 21.013 1.00 95.88 201 SER A O 1
ATOM 1500 N N . THR A 1 202 ? 5.100 -8.922 20.626 1.00 93.69 202 THR A N 1
ATOM 1501 C CA . THR A 1 202 ? 6.327 -8.112 20.566 1.00 93.69 202 THR A CA 1
ATOM 1502 C C . THR A 1 202 ? 6.387 -7.235 19.312 1.00 93.69 202 THR A C 1
ATOM 1504 O O . THR A 1 202 ? 6.990 -6.163 19.354 1.00 93.69 202 THR A O 1
ATOM 1507 N N . ALA A 1 203 ? 5.746 -7.658 18.217 1.00 95.50 203 ALA A N 1
ATOM 1508 C CA . ALA A 1 203 ? 5.677 -6.907 16.965 1.00 95.50 203 ALA A CA 1
ATOM 1509 C C . ALA A 1 203 ? 4.702 -5.717 17.033 1.00 95.50 203 ALA A C 1
ATOM 1511 O O . ALA A 1 203 ? 4.932 -4.706 16.372 1.00 95.50 203 ALA A O 1
ATOM 1512 N N . LEU A 1 204 ? 3.659 -5.801 17.866 1.00 96.44 204 LEU A N 1
ATOM 1513 C CA . LEU A 1 204 ? 2.650 -4.757 18.059 1.00 96.44 204 LEU A CA 1
ATOM 1514 C C . LEU A 1 204 ? 2.667 -4.237 19.511 1.00 96.44 204 LEU A C 1
ATOM 1516 O O . LEU A 1 204 ? 1.779 -4.561 20.303 1.00 96.44 204 LEU A O 1
ATOM 1520 N N . PRO A 1 205 ? 3.664 -3.409 19.887 1.00 95.81 205 PRO A N 1
ATOM 1521 C CA . PRO A 1 205 ? 3.859 -2.954 21.268 1.00 95.81 205 PRO A CA 1
ATOM 1522 C C . PRO A 1 205 ? 2.872 -1.867 21.725 1.00 95.81 205 PRO A C 1
ATOM 1524 O O . PRO A 1 205 ? 2.855 -1.499 22.902 1.00 95.81 205 PRO A O 1
ATOM 1527 N N . ASN A 1 206 ? 2.097 -1.301 20.800 1.00 95.94 206 ASN A N 1
ATOM 1528 C CA . ASN A 1 206 ? 1.207 -0.176 21.053 1.00 95.94 206 ASN A CA 1
ATOM 1529 C C . ASN A 1 206 ? -0.248 -0.644 21.199 1.00 95.94 206 ASN A C 1
ATOM 1531 O O . ASN A 1 206 ? -0.676 -1.586 20.536 1.00 95.94 206 ASN A O 1
ATOM 1535 N N . ALA A 1 207 ? -1.022 0.060 22.024 1.00 96.81 207 ALA A N 1
ATOM 1536 C CA . ALA A 1 207 ? -2.460 -0.153 22.175 1.00 96.81 207 ALA A CA 1
ATOM 1537 C C . ALA A 1 207 ? -3.217 1.183 22.189 1.00 96.81 207 ALA A C 1
ATOM 1539 O O . ALA A 1 207 ? -2.682 2.209 22.621 1.00 96.81 207 ALA A O 1
ATOM 1540 N N . LEU A 1 208 ? -4.472 1.163 21.738 1.00 97.44 208 LEU A N 1
ATOM 1541 C CA . LEU A 1 208 ? -5.405 2.274 21.890 1.00 97.44 208 LEU A CA 1
ATOM 1542 C C . LEU A 1 208 ? -6.069 2.148 23.260 1.00 97.44 208 LEU A C 1
ATOM 1544 O O . LEU A 1 208 ? -6.905 1.269 23.469 1.00 97.44 208 LEU A O 1
ATOM 1548 N N . GLN A 1 209 ? -5.697 3.014 24.193 1.00 97.12 209 GLN A N 1
ATOM 1549 C CA . GLN A 1 209 ? -6.371 3.126 25.476 1.00 97.12 209 GLN A CA 1
ATOM 1550 C C . GLN A 1 209 ? -7.595 4.022 25.327 1.00 97.12 209 GLN A C 1
ATOM 1552 O O . GLN A 1 209 ? -7.499 5.155 24.854 1.00 97.12 209 GLN A O 1
ATOM 1557 N N . VAL A 1 210 ? -8.743 3.516 25.765 1.00 97.44 210 VAL A N 1
ATOM 1558 C CA . VAL A 1 210 ? -10.026 4.214 25.710 1.00 97.44 210 VAL A CA 1
ATOM 1559 C C . VAL A 1 210 ? -10.571 4.320 27.121 1.00 97.44 210 VAL A C 1
ATOM 1561 O O . VAL A 1 210 ? -10.804 3.306 27.780 1.00 97.44 210 VAL A O 1
ATOM 1564 N N . ARG A 1 211 ? -10.788 5.549 27.586 1.00 97.31 211 ARG A N 1
ATOM 1565 C CA . ARG A 1 211 ? -11.391 5.834 28.889 1.00 97.31 211 ARG A CA 1
ATOM 1566 C C . ARG A 1 211 ? -12.780 6.422 28.703 1.00 97.31 211 ARG A C 1
ATOM 1568 O O . ARG A 1 211 ? -12.947 7.441 28.029 1.00 97.31 211 ARG A O 1
ATOM 1575 N N . ILE A 1 212 ? -13.762 5.794 29.338 1.00 97.06 212 ILE A N 1
ATOM 1576 C CA . ILE A 1 212 ? -15.157 6.221 29.285 1.00 97.06 212 ILE A CA 1
ATOM 1577 C C . ILE A 1 212 ? -15.417 7.255 30.394 1.00 97.06 212 ILE A C 1
ATOM 1579 O O . ILE A 1 212 ? -15.103 6.991 31.561 1.00 97.06 212 ILE A O 1
ATOM 1583 N N . PRO A 1 213 ? -15.960 8.442 30.067 1.00 94.00 213 PRO A N 1
ATOM 1584 C CA . PRO A 1 213 ? -16.217 9.496 31.042 1.00 94.00 213 PRO A CA 1
ATOM 1585 C C . PRO A 1 213 ? -17.338 9.109 32.012 1.00 94.00 213 PRO A C 1
ATOM 1587 O O . PRO A 1 213 ? -18.242 8.346 31.680 1.00 94.00 213 PRO A O 1
ATOM 1590 N N . THR A 1 214 ? -17.304 9.674 33.216 1.00 93.88 214 THR A N 1
ATOM 1591 C CA . THR A 1 214 ? -18.411 9.580 34.173 1.00 93.88 214 THR A CA 1
ATOM 1592 C C . THR A 1 214 ? -19.496 10.613 33.850 1.00 93.88 214 THR A C 1
ATOM 1594 O O . THR A 1 214 ? -19.225 11.651 33.246 1.00 93.88 214 THR A O 1
ATOM 1597 N N . GLY A 1 215 ? -20.745 10.332 34.238 1.00 90.12 215 GLY A N 1
ATOM 1598 C CA . GLY A 1 215 ? -21.860 11.279 34.089 1.00 90.12 215 GLY A CA 1
ATOM 1599 C C . GLY A 1 215 ? -22.331 11.517 32.647 1.00 90.12 215 GLY A C 1
ATOM 1600 O O . GLY A 1 215 ? -23.014 12.504 32.387 1.00 90.12 215 GLY A O 1
ATOM 1601 N N . ARG A 1 216 ? -21.969 10.638 31.704 1.00 90.62 216 ARG A N 1
ATOM 1602 C CA . ARG A 1 216 ? -22.461 10.653 30.318 1.00 90.62 216 ARG A CA 1
ATOM 1603 C C . ARG A 1 216 ? -23.482 9.540 30.094 1.00 90.62 216 ARG A C 1
ATOM 1605 O O . ARG A 1 216 ? -23.423 8.495 30.731 1.00 90.62 216 ARG A O 1
ATOM 1612 N N . THR A 1 217 ? -24.397 9.772 29.161 1.00 91.06 217 THR A N 1
ATOM 1613 C CA . THR A 1 217 ? -25.395 8.802 28.692 1.00 91.06 217 THR A CA 1
ATOM 1614 C C . THR A 1 217 ? -25.252 8.593 27.182 1.00 91.06 217 THR A C 1
ATOM 1616 O O . THR A 1 217 ? -24.554 9.354 26.503 1.00 91.06 217 THR A O 1
ATOM 1619 N N . GLY A 1 218 ? -25.886 7.548 26.648 1.00 90.94 218 GLY A N 1
ATOM 1620 C CA . GLY A 1 218 ? -25.752 7.157 25.243 1.00 90.94 218 GLY A CA 1
ATOM 1621 C C . GLY A 1 218 ? -24.462 6.378 24.976 1.00 90.94 218 GLY A C 1
ATOM 1622 O O . GLY A 1 218 ? -23.863 5.818 25.887 1.00 90.94 218 GLY A O 1
ATOM 1623 N N . THR A 1 219 ? -24.019 6.331 23.724 1.00 92.12 219 THR A N 1
ATOM 1624 C CA . THR A 1 219 ? -22.855 5.533 23.309 1.00 92.12 219 THR A CA 1
ATOM 1625 C C . THR A 1 219 ? -21.565 6.346 23.383 1.00 92.12 219 THR A C 1
ATOM 1627 O O . THR A 1 219 ? -21.485 7.412 22.772 1.00 92.12 219 THR A O 1
ATOM 1630 N N . ALA A 1 220 ? -20.547 5.858 24.095 1.00 95.81 220 ALA A N 1
ATOM 1631 C CA . ALA A 1 220 ? -19.214 6.465 24.163 1.00 95.81 220 ALA A CA 1
ATOM 1632 C C . ALA A 1 220 ? -18.137 5.486 23.685 1.00 95.81 220 ALA A C 1
ATOM 1634 O O . ALA A 1 220 ? -18.251 4.280 23.892 1.00 95.81 220 ALA A O 1
ATOM 1635 N N . GLY A 1 221 ? -17.093 5.993 23.030 1.00 96.62 221 GLY A N 1
ATOM 1636 C CA . GLY A 1 221 ? -16.052 5.147 22.448 1.00 96.62 221 GLY A CA 1
ATOM 1637 C C . GLY A 1 221 ? -15.210 5.882 21.419 1.00 96.62 221 GLY A C 1
ATOM 1638 O O . GLY A 1 221 ? -14.796 7.015 21.650 1.00 96.62 221 GLY A O 1
ATOM 1639 N N . PHE A 1 222 ? -14.956 5.253 20.280 1.00 97.50 222 PHE A N 1
ATOM 1640 C CA . PHE A 1 222 ? -14.097 5.807 19.240 1.00 97.50 222 PHE A CA 1
ATOM 1641 C C . PHE A 1 222 ? -14.531 5.380 17.842 1.00 97.50 222 PHE A C 1
ATOM 1643 O O . PHE A 1 222 ? -15.302 4.436 17.663 1.00 97.50 222 PHE A O 1
ATOM 1650 N N . ALA A 1 223 ? -14.027 6.103 16.849 1.00 97.56 223 ALA A N 1
ATOM 1651 C CA . ALA A 1 223 ? -14.276 5.852 15.446 1.00 97.56 223 ALA A CA 1
ATOM 1652 C C . ALA A 1 223 ? -12.984 5.873 14.628 1.00 97.56 223 ALA A C 1
ATOM 1654 O O . ALA A 1 223 ? -12.048 6.595 14.975 1.00 97.56 223 ALA A O 1
ATOM 1655 N N . ASN A 1 224 ? -12.964 5.125 13.526 1.00 97.88 224 ASN A N 1
ATOM 1656 C CA . ASN A 1 224 ? -11.951 5.213 12.485 1.00 97.88 224 ASN A CA 1
ATOM 1657 C C . ASN A 1 224 ? -12.546 5.842 11.220 1.00 97.88 224 ASN A C 1
ATOM 1659 O O . ASN A 1 224 ? -13.645 5.471 10.800 1.00 97.88 224 ASN A O 1
ATOM 1663 N N . THR A 1 225 ? -11.817 6.770 10.606 1.00 93.69 225 THR A N 1
ATOM 1664 C CA . THR A 1 225 ? -12.234 7.467 9.377 1.00 93.69 225 THR A CA 1
ATOM 1665 C C . THR A 1 225 ? -12.001 6.659 8.103 1.00 93.69 225 THR A C 1
ATOM 1667 O O . THR A 1 225 ? -12.424 7.076 7.027 1.00 93.69 225 THR A O 1
ATOM 1670 N N . GLY A 1 226 ? -11.264 5.554 8.203 1.00 90.38 226 GLY A N 1
ATOM 1671 C CA . GLY A 1 226 ? -10.709 4.844 7.063 1.00 90.38 226 GLY A CA 1
ATOM 1672 C C . GLY A 1 226 ? -9.732 5.696 6.253 1.00 90.38 226 GLY A C 1
ATOM 1673 O O . GLY A 1 226 ? -9.200 6.714 6.722 1.00 90.38 226 GLY A O 1
ATOM 1674 N N . TYR A 1 227 ? -9.494 5.268 5.019 1.00 84.25 227 TYR A N 1
ATOM 1675 C CA . TYR A 1 227 ? -8.661 5.969 4.046 1.00 84.25 227 TYR A CA 1
ATOM 1676 C C . TYR A 1 227 ? -9.506 7.008 3.300 1.00 84.25 227 TYR A C 1
ATOM 1678 O O . TYR A 1 227 ? -10.014 6.768 2.211 1.00 84.25 227 TYR A O 1
ATOM 1686 N N . SER A 1 228 ? -9.697 8.166 3.941 1.00 79.69 228 SER A N 1
ATOM 1687 C CA . SER A 1 228 ? -10.514 9.278 3.423 1.00 79.69 228 SER A CA 1
ATOM 1688 C C . SER A 1 228 ? -11.975 8.875 3.158 1.00 79.69 228 SER A C 1
ATOM 1690 O O . SER A 1 228 ? -12.595 9.289 2.169 1.00 79.69 228 SER A O 1
ATOM 1692 N N . GLY A 1 229 ? -12.512 8.062 4.075 1.00 86.31 229 GLY A N 1
ATOM 1693 C CA . GLY A 1 229 ? -13.862 7.516 4.054 1.00 86.31 229 GLY A CA 1
ATOM 1694 C C . GLY A 1 229 ? -13.897 5.986 4.041 1.00 86.31 229 GLY A C 1
ATOM 1695 O O . GLY A 1 229 ? -12.891 5.314 3.823 1.00 86.31 229 GLY A O 1
ATOM 1696 N N . ILE A 1 230 ? -15.090 5.430 4.254 1.00 87.75 230 ILE A N 1
ATOM 1697 C CA . ILE A 1 230 ? -15.372 3.994 4.154 1.00 87.75 230 ILE A CA 1
ATOM 1698 C C . ILE A 1 230 ? -16.557 3.803 3.209 1.00 87.75 230 ILE A C 1
ATOM 1700 O O . ILE A 1 230 ? -17.648 4.333 3.437 1.00 87.75 230 ILE A O 1
ATOM 1704 N N . LYS A 1 231 ? -16.358 3.029 2.138 1.00 86.75 231 LYS A N 1
ATOM 1705 C CA . LYS A 1 231 ? -17.434 2.642 1.217 1.00 86.75 231 LYS A CA 1
ATOM 1706 C C . LYS A 1 231 ? -18.312 1.583 1.886 1.00 86.75 231 LYS A C 1
ATOM 1708 O O . LYS A 1 231 ? -17.862 0.462 2.131 1.00 86.75 231 LYS A O 1
ATOM 1713 N N . VAL A 1 232 ? -19.563 1.944 2.167 1.00 88.75 232 VAL A N 1
ATOM 1714 C CA . VAL A 1 232 ? -20.559 1.048 2.767 1.00 88.75 232 VAL A CA 1
ATOM 1715 C C . VAL A 1 232 ? -21.571 0.632 1.707 1.00 88.75 232 VAL A C 1
ATOM 1717 O O . VAL A 1 232 ? -22.180 1.485 1.070 1.00 88.75 232 VAL A O 1
ATOM 1720 N N . VAL A 1 233 ? -21.742 -0.674 1.520 1.00 90.00 233 VAL A N 1
ATOM 1721 C CA . VAL A 1 233 ? -22.640 -1.268 0.528 1.00 90.00 233 VAL A CA 1
ATOM 1722 C C . VAL A 1 233 ? -23.566 -2.250 1.239 1.00 90.00 233 VAL A C 1
ATOM 1724 O O . VAL A 1 233 ? -23.102 -3.176 1.896 1.00 90.00 233 VAL A O 1
ATOM 1727 N N . SER A 1 234 ? -24.878 -2.063 1.099 1.00 91.19 234 SER A N 1
ATOM 1728 C CA . SER A 1 234 ? -25.908 -2.885 1.766 1.00 91.19 234 SER A CA 1
ATOM 1729 C C . SER A 1 234 ? -25.875 -4.371 1.403 1.00 91.19 234 SER A C 1
ATOM 1731 O O . SER A 1 234 ? -26.260 -5.216 2.203 1.00 91.19 234 SER A O 1
ATOM 1733 N N . THR A 1 235 ? -25.388 -4.716 0.211 1.00 92.06 235 THR A N 1
ATOM 1734 C CA . THR A 1 235 ? -25.257 -6.111 -0.239 1.00 92.06 235 THR A CA 1
ATOM 1735 C C . THR A 1 235 ? -23.966 -6.779 0.229 1.00 92.06 235 THR A C 1
ATOM 1737 O O . THR A 1 235 ? -23.768 -7.968 -0.017 1.00 92.06 235 THR A O 1
ATOM 1740 N N . TRP A 1 236 ? -23.060 -6.037 0.870 1.00 93.94 236 TRP A N 1
ATOM 1741 C CA . TRP A 1 236 ? -21.772 -6.553 1.314 1.00 93.94 236 TRP A CA 1
ATOM 1742 C C . TRP A 1 236 ? -21.817 -6.963 2.780 1.00 93.94 236 TRP A C 1
ATOM 1744 O O . TRP A 1 236 ? -22.358 -6.266 3.636 1.00 93.94 236 TRP A O 1
ATOM 1754 N N . LYS A 1 237 ? -21.169 -8.090 3.068 1.00 95.50 237 LYS A N 1
ATOM 1755 C CA . LYS A 1 237 ? -20.855 -8.517 4.427 1.00 95.50 237 LYS A CA 1
ATOM 1756 C C . LYS A 1 237 ? -19.473 -8.002 4.802 1.00 95.50 237 LYS A C 1
ATOM 1758 O O . LYS A 1 237 ? -18.510 -8.299 4.099 1.00 95.50 237 LYS A O 1
ATOM 1763 N N . TYR A 1 238 ? -19.374 -7.297 5.921 1.00 97.38 238 TYR A N 1
ATOM 1764 C CA . TYR A 1 238 ? -18.097 -6.824 6.445 1.00 97.38 238 TYR A CA 1
ATOM 1765 C C . TYR A 1 238 ? -17.685 -7.663 7.651 1.00 97.38 238 TYR A C 1
ATOM 1767 O O . TYR A 1 238 ? -18.515 -7.967 8.505 1.00 97.38 238 TYR A O 1
ATOM 1775 N N . THR A 1 239 ? -16.405 -8.006 7.753 1.00 98.00 239 THR A N 1
ATOM 1776 C CA . THR A 1 239 ? -15.849 -8.727 8.903 1.00 98.00 239 THR A CA 1
ATOM 1777 C C . THR A 1 239 ? -14.968 -7.781 9.701 1.00 98.00 239 THR A C 1
ATOM 1779 O O . THR A 1 239 ? -13.936 -7.324 9.212 1.00 98.00 239 THR A O 1
ATOM 1782 N N . ALA A 1 240 ? -15.385 -7.482 10.930 1.00 98.25 240 ALA A N 1
ATOM 1783 C CA . ALA A 1 240 ? -14.624 -6.670 11.866 1.00 98.25 240 ALA A CA 1
ATOM 1784 C C . ALA A 1 240 ? -13.957 -7.561 12.916 1.00 98.25 240 ALA A C 1
ATOM 1786 O O . ALA A 1 240 ? -14.580 -8.482 13.449 1.00 98.25 240 ALA A O 1
ATOM 1787 N N . SER A 1 241 ? -12.706 -7.269 13.258 1.00 98.19 241 SER A N 1
ATOM 1788 C CA . SER A 1 241 ? -12.014 -7.922 14.367 1.00 98.19 241 SER A CA 1
ATOM 1789 C C . SER A 1 241 ? -11.157 -6.940 15.154 1.00 98.19 241 SER A C 1
ATOM 1791 O O . SER A 1 241 ? -10.748 -5.897 14.645 1.00 98.19 241 SER A O 1
ATOM 1793 N N . PHE A 1 242 ? -10.936 -7.252 16.425 1.00 98.31 242 PHE A N 1
ATOM 1794 C CA . PHE A 1 242 ? -10.074 -6.481 17.315 1.00 98.31 242 PHE A CA 1
ATOM 1795 C C . PHE A 1 242 ? -9.663 -7.337 18.509 1.00 98.31 242 PHE A C 1
ATOM 1797 O O . PHE A 1 242 ? -10.385 -8.252 18.915 1.00 98.31 242 PHE A O 1
ATOM 1804 N N . TYR A 1 243 ? -8.523 -7.012 19.106 1.00 98.31 243 TYR A N 1
ATOM 1805 C CA . TYR A 1 243 ? -8.145 -7.506 20.423 1.00 98.31 243 TYR A CA 1
ATOM 1806 C C . TYR A 1 243 ? -8.536 -6.482 21.478 1.00 98.31 243 TYR A C 1
ATOM 1808 O O . TYR A 1 243 ? -8.358 -5.281 21.273 1.00 98.31 243 TYR A O 1
ATOM 1816 N N . TYR A 1 244 ? -9.043 -6.952 22.616 1.00 98.00 244 TYR A N 1
ATOM 1817 C CA . TYR A 1 244 ? -9.340 -6.105 23.766 1.00 98.00 244 TYR A CA 1
ATOM 1818 C C . TYR A 1 244 ? -8.844 -6.731 25.070 1.00 98.00 244 TYR A C 1
ATOM 1820 O O . TYR A 1 244 ? -8.730 -7.956 25.190 1.00 98.00 244 TYR A O 1
ATOM 1828 N N . ARG A 1 245 ? -8.573 -5.872 26.054 1.00 97.00 245 ARG A N 1
ATOM 1829 C CA . ARG A 1 245 ? -8.392 -6.243 27.460 1.00 97.00 245 ARG A CA 1
ATOM 1830 C C . ARG A 1 245 ? -8.742 -5.076 28.380 1.00 97.00 245 ARG A C 1
ATOM 1832 O O . ARG A 1 245 ? -8.650 -3.912 27.985 1.00 97.00 245 ARG A O 1
ATOM 1839 N N . PHE A 1 246 ? -9.052 -5.382 29.631 1.00 96.94 246 PHE A N 1
ATOM 1840 C CA . PHE A 1 246 ? -9.111 -4.395 30.704 1.00 96.94 246 PHE A CA 1
ATOM 1841 C C . PHE A 1 246 ? -7.734 -4.301 31.385 1.00 96.94 246 PHE A C 1
ATOM 1843 O O . PHE A 1 246 ? -7.171 -5.335 31.753 1.00 96.94 246 PHE A O 1
ATOM 1850 N N . PRO A 1 247 ? -7.154 -3.096 31.564 1.00 94.81 247 PRO A N 1
ATOM 1851 C CA . PRO A 1 247 ? -5.855 -2.937 32.224 1.00 94.81 247 PRO A CA 1
ATOM 1852 C C . PRO A 1 247 ? -5.830 -3.486 33.653 1.00 94.81 247 PRO A C 1
ATOM 1854 O O . PRO A 1 247 ? -4.807 -4.003 34.097 1.00 94.81 247 PRO A O 1
ATOM 1857 N N . SER A 1 248 ? -6.964 -3.392 34.348 1.00 94.12 248 SER A N 1
ATOM 1858 C CA . SER A 1 248 ? -7.201 -3.919 35.688 1.00 94.12 248 SER A CA 1
ATOM 1859 C C . SER A 1 248 ? -8.566 -4.597 35.743 1.00 94.12 248 SER A C 1
ATOM 1861 O O . SER A 1 248 ? -9.488 -4.192 35.038 1.00 94.12 248 SER A O 1
ATOM 1863 N N . SER A 1 249 ? -8.698 -5.621 36.591 1.00 95.56 249 SER A N 1
ATOM 1864 C CA . SER A 1 249 ? -9.971 -6.324 36.770 1.00 95.56 249 SER A CA 1
ATOM 1865 C C . SER A 1 249 ? -11.026 -5.389 37.362 1.00 95.56 249 SER A C 1
ATOM 1867 O O . SER A 1 249 ? -10.753 -4.688 38.341 1.00 95.56 249 SER A O 1
ATOM 1869 N N . THR A 1 250 ? -12.228 -5.380 36.787 1.00 94.50 250 THR A N 1
ATOM 1870 C CA . THR A 1 250 ? -13.389 -4.641 37.304 1.00 94.50 250 THR A CA 1
ATOM 1871 C C . THR A 1 250 ? -14.635 -5.530 37.311 1.00 94.50 250 THR A C 1
ATOM 1873 O O . THR A 1 250 ? -14.700 -6.535 36.607 1.00 94.50 250 THR A O 1
ATOM 1876 N N . GLY A 1 251 ? -15.654 -5.159 38.093 1.00 93.62 251 GLY A N 1
ATOM 1877 C CA . GLY A 1 251 ? -16.950 -5.857 38.112 1.00 93.62 251 GLY A CA 1
ATOM 1878 C C . GLY A 1 251 ? -17.854 -5.559 36.907 1.00 93.62 251 GLY A C 1
ATOM 1879 O O . GLY A 1 251 ? -19.024 -5.937 36.917 1.00 93.62 251 GLY A O 1
ATOM 1880 N N . PHE A 1 252 ? -17.351 -4.841 35.898 1.00 95.00 252 PHE A N 1
ATOM 1881 C CA . PHE A 1 252 ? -18.129 -4.453 34.728 1.00 95.00 252 PHE A CA 1
ATOM 1882 C C . PHE A 1 252 ? -18.545 -5.681 33.916 1.00 95.00 252 PHE A C 1
ATOM 1884 O O . PHE A 1 252 ? -17.716 -6.518 33.582 1.00 95.00 252 PHE A O 1
ATOM 1891 N N . ASN A 1 253 ? -19.819 -5.760 33.552 1.00 95.75 253 ASN A N 1
ATOM 1892 C CA . ASN A 1 253 ? -20.324 -6.707 32.567 1.00 95.75 253 ASN A CA 1
ATOM 1893 C C . ASN A 1 253 ? -21.217 -5.928 31.616 1.00 95.75 253 ASN A C 1
ATOM 1895 O O . ASN A 1 253 ? -22.164 -5.271 32.048 1.00 95.75 253 ASN A O 1
ATOM 1899 N N . GLY A 1 254 ? -20.894 -5.970 30.332 1.00 94.75 254 GLY A N 1
ATOM 1900 C CA . GLY A 1 254 ? -21.578 -5.145 29.356 1.00 94.75 254 GLY A CA 1
ATOM 1901 C C . GLY A 1 254 ? -21.256 -5.555 27.936 1.00 94.75 254 GLY A C 1
ATOM 1902 O O . GLY A 1 254 ? -20.761 -6.647 27.669 1.00 94.75 254 GLY A O 1
ATOM 1903 N N . ASN A 1 255 ? -21.560 -4.649 27.021 1.00 97.06 255 ASN A N 1
ATOM 1904 C CA . ASN A 1 255 ? -21.569 -4.915 25.598 1.00 97.06 255 ASN A CA 1
ATOM 1905 C C . ASN A 1 255 ? -20.733 -3.863 24.875 1.00 97.06 255 ASN A C 1
ATOM 1907 O O . ASN A 1 255 ? -20.990 -2.667 25.006 1.00 97.06 255 ASN A O 1
ATOM 1911 N N . ILE A 1 256 ? -19.756 -4.321 24.095 1.00 97.81 256 ILE A N 1
ATOM 1912 C CA . ILE A 1 256 ? -19.106 -3.499 23.078 1.00 97.81 256 ILE A CA 1
ATOM 1913 C C . ILE A 1 256 ? -19.967 -3.559 21.820 1.00 97.81 256 ILE A C 1
ATOM 1915 O O . ILE A 1 256 ? -20.244 -4.641 21.309 1.00 97.81 256 ILE A O 1
ATOM 1919 N N . VAL A 1 257 ? -20.371 -2.402 21.313 1.00 98.00 257 VAL A N 1
ATOM 1920 C CA . VAL A 1 257 ? -21.080 -2.245 20.046 1.00 98.00 257 VAL A CA 1
ATOM 1921 C C . VAL A 1 257 ? -20.080 -1.820 18.983 1.00 98.00 257 VAL A C 1
ATOM 1923 O O . VAL A 1 257 ? -19.476 -0.749 19.070 1.00 98.00 257 VAL A O 1
ATOM 1926 N N . VAL A 1 258 ? -19.913 -2.673 17.982 1.00 98.38 258 VAL A N 1
ATOM 1927 C CA . VAL A 1 258 ? -19.086 -2.449 16.796 1.00 98.38 258 VAL A CA 1
ATOM 1928 C C . VAL A 1 258 ? -20.013 -2.052 15.660 1.00 98.38 258 VAL A C 1
ATOM 1930 O O . VAL A 1 258 ? -21.043 -2.699 15.481 1.00 98.38 258 VAL A O 1
ATOM 1933 N N . GLY A 1 259 ? -19.682 -1.033 14.875 1.00 97.50 259 GLY A N 1
ATOM 193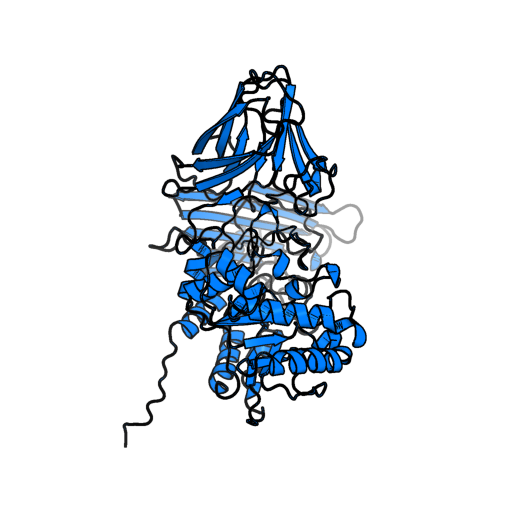4 C CA . GLY A 1 259 ? -20.593 -0.580 13.833 1.00 97.50 259 GLY A CA 1
ATOM 1935 C C . GLY A 1 259 ? -19.967 0.189 12.684 1.00 97.50 259 GLY A C 1
ATOM 1936 O O . GLY A 1 259 ? -18.781 0.510 12.665 1.00 97.50 259 GLY A O 1
ATOM 1937 N N . LEU A 1 260 ? -20.826 0.466 11.711 1.00 98.00 260 LEU A N 1
ATOM 1938 C CA . LEU A 1 260 ? -20.614 1.404 10.622 1.00 98.00 260 LEU A CA 1
ATOM 1939 C C . LEU A 1 260 ? -21.682 2.484 10.735 1.00 98.00 260 LEU A C 1
ATOM 1941 O O . LEU A 1 260 ? -22.866 2.169 10.863 1.00 98.00 260 LEU A O 1
ATOM 1945 N N . GLN A 1 261 ? -21.281 3.747 10.671 1.00 95.69 261 GLN A N 1
ATOM 1946 C CA . GLN A 1 261 ? -22.206 4.877 10.712 1.00 95.69 261 GLN A CA 1
ATOM 1947 C C . GLN A 1 261 ? -21.770 5.985 9.760 1.00 95.69 261 GLN A C 1
ATOM 1949 O O . GLN A 1 261 ? -20.587 6.117 9.457 1.00 95.69 261 GLN A O 1
ATOM 1954 N N . THR A 1 262 ? -22.701 6.819 9.321 1.00 93.38 262 THR A N 1
ATOM 1955 C CA . THR A 1 262 ? -22.362 8.053 8.604 1.00 93.38 262 THR A CA 1
ATOM 1956 C C . THR A 1 262 ? -21.655 9.038 9.542 1.00 93.38 262 THR A C 1
ATOM 1958 O O . THR A 1 262 ? -21.789 8.970 10.768 1.00 93.38 262 THR A O 1
ATOM 1961 N N . THR A 1 263 ? -20.948 10.027 8.993 1.00 89.19 263 THR A N 1
ATOM 1962 C CA . THR A 1 263 ? -20.401 11.139 9.795 1.00 89.19 263 THR A CA 1
ATOM 1963 C C . THR A 1 263 ? -21.481 11.976 10.489 1.00 89.19 263 THR A C 1
ATOM 1965 O O . THR A 1 263 ? -21.192 12.615 11.497 1.00 89.19 263 THR A O 1
ATOM 1968 N N . SER A 1 264 ? -22.731 11.937 10.008 1.00 87.50 264 SER A N 1
ATOM 1969 C CA . SER A 1 264 ? -23.894 12.541 10.675 1.00 87.50 264 SER A CA 1
ATOM 1970 C C . SER A 1 264 ? -24.459 11.703 11.832 1.00 87.50 264 SER A C 1
ATOM 1972 O O . SER A 1 264 ? -25.372 12.160 12.514 1.00 87.50 264 SER A O 1
ATOM 1974 N N . GLY A 1 265 ? -23.925 10.499 12.073 1.00 87.38 265 GLY A N 1
ATOM 1975 C CA . GLY A 1 265 ? -24.316 9.623 13.182 1.00 87.38 265 GLY A CA 1
ATOM 1976 C C . GLY A 1 265 ? -25.431 8.622 12.862 1.00 87.38 265 GLY A C 1
ATOM 1977 O O . GLY A 1 265 ? -25.907 7.945 13.770 1.00 87.38 265 GLY A O 1
ATOM 1978 N N . GLN A 1 266 ? -25.850 8.487 11.600 1.00 92.44 266 GLN A N 1
ATOM 1979 C CA . GLN A 1 266 ? -26.806 7.451 11.204 1.00 92.44 266 GLN A CA 1
ATOM 1980 C C . GLN A 1 266 ? -26.117 6.084 11.215 1.00 92.44 266 GLN A C 1
ATOM 1982 O O . GLN A 1 266 ? -25.164 5.865 10.470 1.00 92.44 266 GLN A O 1
ATOM 1987 N N . VAL A 1 267 ? -26.623 5.153 12.023 1.00 95.56 267 VAL A N 1
ATOM 1988 C CA . VAL A 1 267 ? -26.117 3.775 12.083 1.00 95.56 267 VAL A CA 1
ATOM 1989 C C . VAL A 1 267 ? -26.540 3.003 10.833 1.00 95.56 267 VAL A C 1
ATOM 1991 O O . VAL A 1 267 ? -27.726 2.900 10.519 1.00 95.56 267 VAL A O 1
ATOM 1994 N N . LEU A 1 268 ? -25.551 2.450 10.136 1.00 96.62 268 LEU A N 1
ATOM 1995 C CA . LEU A 1 268 ? -25.714 1.655 8.919 1.00 96.62 268 LEU A CA 1
ATOM 1996 C C . LEU A 1 268 ? -25.660 0.162 9.232 1.00 96.62 268 LEU A C 1
ATOM 1998 O O . LEU A 1 268 ? -26.453 -0.607 8.706 1.00 96.62 268 LEU A O 1
ATOM 2002 N N . ALA A 1 269 ? -24.743 -0.248 10.108 1.00 97.75 269 ALA A N 1
ATOM 2003 C CA . ALA A 1 269 ? -24.614 -1.618 10.590 1.00 97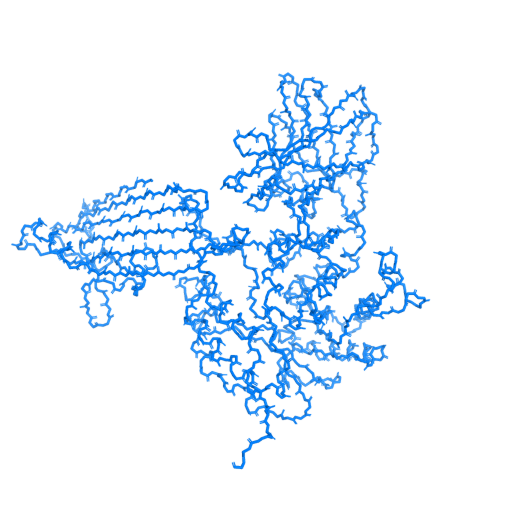.75 269 ALA A CA 1
ATOM 2004 C C . ALA A 1 269 ? -24.128 -1.610 12.039 1.00 97.75 269 ALA A C 1
ATOM 2006 O O . ALA A 1 269 ? -23.335 -0.745 12.414 1.00 97.75 269 ALA A O 1
ATOM 2007 N N . SER A 1 270 ? -24.537 -2.593 12.837 1.00 97.50 270 SER A N 1
ATOM 2008 C CA . SER A 1 270 ? -24.010 -2.774 14.190 1.00 97.50 270 SER A CA 1
ATOM 2009 C C . SER A 1 270 ? -24.054 -4.233 14.626 1.00 97.50 270 SER A C 1
ATOM 2011 O O . SER A 1 270 ? -25.012 -4.938 14.314 1.00 97.50 270 SER A O 1
ATOM 2013 N N . ALA A 1 271 ? -23.066 -4.652 15.407 1.00 97.94 271 ALA A N 1
ATOM 2014 C CA . ALA A 1 271 ? -23.016 -5.937 16.088 1.00 97.94 271 ALA A CA 1
ATOM 2015 C C . ALA A 1 271 ? -22.520 -5.751 17.525 1.00 97.94 271 ALA A C 1
ATOM 2017 O O . ALA A 1 271 ? -21.776 -4.817 17.827 1.00 97.94 271 ALA A O 1
ATOM 2018 N N . THR A 1 272 ? -22.919 -6.663 18.408 1.00 97.38 272 THR A N 1
ATOM 2019 C CA . THR A 1 272 ? -22.622 -6.576 19.839 1.00 97.38 272 THR A CA 1
ATOM 2020 C C . THR A 1 272 ? -21.712 -7.714 20.281 1.00 97.38 272 THR A C 1
ATOM 2022 O O . THR A 1 272 ? -21.963 -8.875 19.967 1.00 97.38 272 THR A O 1
ATOM 2025 N N . VAL A 1 273 ? -20.681 -7.384 21.058 1.00 97.50 273 VAL A N 1
ATOM 2026 C CA . VAL A 1 273 ? -19.759 -8.329 21.691 1.00 97.50 273 VAL A CA 1
ATOM 2027 C C . VAL A 1 273 ? -19.908 -8.224 23.210 1.00 97.50 273 VAL A C 1
ATOM 2029 O O . VAL A 1 273 ? -19.590 -7.169 23.768 1.00 97.50 273 VAL A O 1
ATOM 2032 N N . PRO A 1 274 ? -20.351 -9.287 23.903 1.00 97.06 274 PRO A N 1
ATOM 2033 C CA . PRO A 1 274 ? -20.385 -9.292 25.357 1.00 97.06 274 PRO A CA 1
ATOM 2034 C C . PRO A 1 274 ? -18.960 -9.306 25.918 1.00 97.06 274 PRO A C 1
ATOM 2036 O O . PRO A 1 274 ? -18.109 -10.095 25.490 1.00 97.06 274 PRO A O 1
ATOM 2039 N N . VAL A 1 275 ? -18.704 -8.434 26.891 1.00 96.38 275 VAL A N 1
ATOM 2040 C CA . VAL A 1 275 ? -17.405 -8.285 27.549 1.00 96.38 275 VAL A CA 1
ATOM 2041 C C . VAL A 1 275 ? -17.547 -8.219 29.066 1.00 96.38 275 VAL A C 1
ATOM 2043 O O . VAL A 1 275 ? -18.513 -7.679 29.604 1.00 96.38 275 VAL A O 1
ATOM 2046 N N . SER A 1 276 ? -16.531 -8.743 29.747 1.00 95.94 276 SER A N 1
ATOM 2047 C CA . SER A 1 276 ? -16.382 -8.672 31.198 1.00 95.94 276 SER A CA 1
ATOM 2048 C C . SER A 1 276 ? -15.121 -7.891 31.549 1.00 95.94 276 SER A C 1
ATOM 2050 O O . SER A 1 276 ? -14.064 -8.111 30.951 1.00 95.94 276 SER A O 1
ATOM 2052 N N . GLY A 1 277 ? -15.221 -7.040 32.566 1.00 94.94 277 GLY A N 1
ATOM 2053 C CA . GLY A 1 277 ? -14.113 -6.337 33.203 1.00 94.94 277 GLY A CA 1
ATOM 2054 C C . GLY A 1 277 ? -13.097 -7.273 33.855 1.00 94.94 277 GLY A C 1
ATOM 2055 O O . GLY A 1 277 ? -11.978 -6.855 34.133 1.00 94.94 277 GLY A O 1
ATOM 2056 N N . SER A 1 278 ? -13.435 -8.554 34.042 1.00 96.06 278 SER A N 1
ATOM 2057 C CA . SER A 1 278 ? -12.493 -9.586 34.488 1.00 96.06 278 SER A CA 1
ATOM 2058 C C . SER A 1 278 ? -11.519 -10.042 33.391 1.00 96.06 278 SER A C 1
ATOM 2060 O O . SER A 1 278 ? -10.565 -10.761 33.686 1.00 96.06 278 SER A O 1
ATOM 2062 N N . GLN A 1 279 ? -11.740 -9.660 32.126 1.00 96.88 279 GLN A N 1
ATOM 2063 C CA . GLN A 1 279 ? -10.880 -10.014 30.993 1.00 96.88 279 GLN A CA 1
ATOM 2064 C C . GLN A 1 279 ? -9.620 -9.133 30.972 1.00 96.88 279 GLN A C 1
ATOM 2066 O O . GLN A 1 279 ? -9.551 -8.133 30.257 1.00 96.88 279 GLN A O 1
ATOM 2071 N N . THR A 1 280 ? -8.612 -9.502 31.762 1.00 96.31 280 THR A N 1
ATOM 2072 C CA . THR A 1 280 ? -7.346 -8.752 31.869 1.00 96.31 280 THR A CA 1
ATOM 2073 C C . THR A 1 280 ? -6.267 -9.203 30.883 1.00 96.31 280 THR A C 1
ATOM 2075 O O . THR A 1 280 ? -5.317 -8.456 30.630 1.00 96.31 280 THR A O 1
ATOM 2078 N N . THR A 1 281 ? -6.424 -10.389 30.287 1.00 96.56 281 THR A N 1
ATOM 2079 C CA . THR A 1 281 ? -5.593 -10.898 29.185 1.00 96.56 281 THR A CA 1
ATOM 2080 C C . THR A 1 281 ? -6.198 -10.536 27.830 1.00 96.56 281 THR A C 1
ATOM 2082 O O . THR A 1 281 ? -7.414 -10.371 27.710 1.00 96.56 281 THR A O 1
ATOM 2085 N N . TRP A 1 282 ? -5.358 -10.415 26.799 1.00 97.56 282 TRP A N 1
ATOM 2086 C CA . TRP A 1 282 ? -5.816 -10.115 25.443 1.00 97.56 282 TRP A CA 1
ATOM 2087 C C . TRP A 1 282 ? -6.749 -11.197 24.909 1.00 97.56 282 TRP A C 1
ATOM 2089 O O . TRP A 1 282 ? -6.398 -12.375 24.872 1.00 97.56 282 TRP A O 1
ATOM 2099 N N . ARG A 1 283 ? -7.924 -10.774 24.443 1.00 97.12 283 ARG A N 1
ATOM 2100 C CA . ARG A 1 283 ? -8.895 -11.634 23.772 1.00 97.12 283 ARG A CA 1
ATOM 2101 C C . ARG A 1 283 ? -9.272 -11.033 22.429 1.00 97.12 283 ARG A C 1
ATOM 2103 O O . ARG A 1 283 ? -9.595 -9.849 22.352 1.00 97.12 283 ARG A O 1
ATOM 2110 N N . GLN A 1 284 ? -9.252 -11.857 21.387 1.00 97.62 284 GLN A N 1
ATOM 2111 C CA . GLN A 1 284 ? -9.753 -11.467 20.077 1.00 97.62 284 GLN A CA 1
ATOM 2112 C C . GLN A 1 284 ? -11.278 -11.586 20.045 1.00 97.62 284 GLN A C 1
ATOM 2114 O O . GLN A 1 284 ? -11.846 -12.578 20.507 1.00 97.62 284 GLN A O 1
ATOM 2119 N N . ALA A 1 285 ? -11.931 -10.582 19.474 1.00 97.69 285 ALA A N 1
ATOM 2120 C CA . ALA A 1 285 ? -13.329 -10.622 19.088 1.00 97.69 285 ALA A CA 1
ATOM 2121 C C . ALA A 1 285 ? -13.437 -10.489 17.566 1.00 97.69 285 ALA A C 1
ATOM 2123 O O . ALA A 1 285 ? -12.639 -9.802 16.926 1.00 97.69 285 ALA A O 1
ATOM 2124 N N . THR A 1 286 ? -14.421 -11.161 16.978 1.00 97.81 286 THR A N 1
ATOM 2125 C CA . THR A 1 286 ? -14.734 -11.074 15.549 1.00 97.81 286 THR A CA 1
ATOM 2126 C C . THR A 1 286 ? -16.241 -11.007 15.395 1.00 97.81 286 THR A C 1
ATOM 2128 O O . THR A 1 286 ? -16.960 -11.767 16.041 1.00 97.81 286 THR A O 1
ATOM 2131 N N . VAL A 1 287 ? -16.711 -10.074 14.573 1.00 97.88 287 VAL A N 1
ATOM 2132 C CA . VAL A 1 287 ? -18.131 -9.864 14.293 1.00 97.88 287 VAL A CA 1
ATOM 2133 C C . VAL A 1 287 ? -18.345 -9.594 12.814 1.00 97.88 287 VAL A C 1
ATOM 2135 O O . VAL A 1 287 ? -17.476 -9.054 12.128 1.00 97.88 287 VAL A O 1
ATOM 2138 N N . GLU A 1 288 ? -19.526 -9.954 12.333 1.00 98.19 288 GLU A N 1
ATOM 2139 C CA . GLU A 1 288 ? -19.973 -9.637 10.984 1.00 98.19 288 GLU A CA 1
ATOM 2140 C C . GLU A 1 288 ? -20.951 -8.461 11.035 1.00 98.19 288 GLU A C 1
ATOM 2142 O O . GLU A 1 288 ? -21.813 -8.389 11.912 1.00 98.19 288 GLU A O 1
ATOM 2147 N N . LEU A 1 289 ? -20.799 -7.524 10.104 1.00 98.38 289 LEU A N 1
ATOM 2148 C CA . LEU A 1 289 ? -21.647 -6.349 9.966 1.00 98.38 289 LEU A CA 1
ATOM 2149 C C . LEU A 1 289 ? -22.387 -6.421 8.630 1.00 98.38 289 LEU A C 1
ATOM 2151 O O . LEU A 1 289 ? -21.772 -6.594 7.574 1.00 98.38 289 LEU A O 1
ATOM 2155 N N . PHE A 1 290 ? -23.705 -6.246 8.697 1.00 97.75 290 PHE A N 1
ATOM 2156 C CA . PHE A 1 290 ? -24.617 -6.256 7.556 1.00 97.75 290 PHE A CA 1
ATOM 2157 C C . PHE A 1 290 ? -25.284 -4.881 7.454 1.00 97.75 290 PHE A C 1
ATOM 2159 O O . PHE A 1 290 ? -26.154 -4.575 8.276 1.00 97.75 290 PHE A O 1
ATOM 2166 N N . PRO A 1 291 ? -24.856 -4.012 6.521 1.00 96.81 291 PRO A N 1
ATOM 2167 C CA . PRO A 1 291 ? -25.434 -2.684 6.406 1.00 96.81 291 PRO A CA 1
ATOM 2168 C C . PRO A 1 291 ? -26.879 -2.715 5.910 1.00 96.81 291 PRO A C 1
ATOM 2170 O O . PRO A 1 291 ? -27.210 -3.414 4.958 1.00 96.81 291 PRO A O 1
ATOM 2173 N N . ASN A 1 292 ? -27.736 -1.906 6.526 1.00 94.75 292 ASN A N 1
ATOM 2174 C CA . ASN A 1 292 ? -29.145 -1.767 6.154 1.00 94.75 292 ASN A CA 1
ATOM 2175 C C . ASN A 1 292 ? -29.374 -0.844 4.942 1.00 94.75 292 ASN A C 1
ATOM 2177 O O . ASN A 1 292 ? -30.471 -0.821 4.387 1.00 94.75 292 ASN A O 1
ATOM 2181 N N . ALA A 1 293 ? -28.358 -0.078 4.539 1.00 90.69 293 ALA A N 1
ATOM 2182 C CA . ALA A 1 293 ? -28.426 0.890 3.455 1.00 90.69 293 ALA A CA 1
ATOM 2183 C C . ALA A 1 293 ? -27.045 1.118 2.825 1.00 90.69 293 ALA A C 1
ATOM 2185 O O . ALA A 1 293 ? -26.009 0.911 3.460 1.00 90.69 293 ALA A O 1
ATOM 2186 N N . THR A 1 294 ? -27.047 1.582 1.574 1.00 90.31 294 THR A N 1
ATOM 2187 C CA . THR A 1 294 ? -25.865 2.087 0.862 1.00 90.31 294 THR A CA 1
ATOM 2188 C C . THR A 1 294 ? -25.921 3.620 0.881 1.00 90.31 294 THR A C 1
ATOM 2190 O O . THR A 1 294 ? -26.775 4.194 0.206 1.00 90.31 294 THR A O 1
ATOM 2193 N N . PRO A 1 295 ? -25.077 4.318 1.661 1.00 84.12 295 PRO A N 1
ATOM 2194 C CA . PRO A 1 295 ? -25.038 5.778 1.655 1.00 84.12 295 PRO A CA 1
ATOM 2195 C C . PRO A 1 295 ? -24.575 6.331 0.301 1.00 84.12 295 PRO A C 1
ATOM 2197 O O . PRO A 1 295 ? -23.722 5.745 -0.362 1.00 84.12 295 PRO A O 1
ATOM 2200 N N . GLY A 1 296 ? -25.063 7.515 -0.080 1.00 77.75 296 GLY A N 1
ATOM 2201 C CA . GLY A 1 296 ? -24.695 8.164 -1.348 1.00 77.75 296 GLY A CA 1
ATOM 2202 C C . GLY A 1 296 ? -23.255 8.701 -1.423 1.00 77.75 296 GLY A C 1
ATOM 2203 O O . GLY A 1 296 ? -22.858 9.246 -2.452 1.00 77.75 296 GLY A O 1
ATOM 2204 N N . ASN A 1 297 ? -22.475 8.597 -0.343 1.00 81.81 297 ASN A N 1
ATOM 2205 C CA . ASN A 1 297 ? -21.065 8.980 -0.292 1.00 81.81 297 ASN A CA 1
ATOM 2206 C C . ASN A 1 297 ? -20.272 8.087 0.683 1.00 81.81 297 ASN A C 1
ATOM 2208 O O . ASN A 1 297 ? -20.838 7.285 1.428 1.00 81.81 297 ASN A O 1
ATOM 2212 N N . ASN A 1 298 ? -18.948 8.255 0.686 1.00 84.38 298 ASN A N 1
ATOM 2213 C CA . ASN A 1 298 ? -18.030 7.460 1.505 1.00 84.38 298 ASN A CA 1
ATOM 2214 C C . ASN A 1 298 ? -17.726 8.099 2.872 1.00 84.38 298 ASN A C 1
ATOM 2216 O O . ASN A 1 298 ? -16.837 7.614 3.568 1.00 84.38 298 ASN A O 1
ATOM 2220 N N . ASN A 1 299 ? -18.432 9.161 3.280 1.00 89.19 299 ASN A N 1
ATOM 2221 C CA . ASN A 1 299 ? -18.214 9.844 4.561 1.00 89.19 299 ASN A CA 1
ATOM 2222 C C . ASN A 1 299 ? -18.848 9.034 5.700 1.00 89.19 299 ASN A C 1
ATOM 2224 O O . ASN A 1 299 ? -19.803 9.454 6.357 1.00 89.19 299 ASN A O 1
ATOM 2228 N N . ASN A 1 300 ? -18.303 7.842 5.905 1.00 92.69 300 ASN A N 1
ATOM 2229 C CA . ASN A 1 300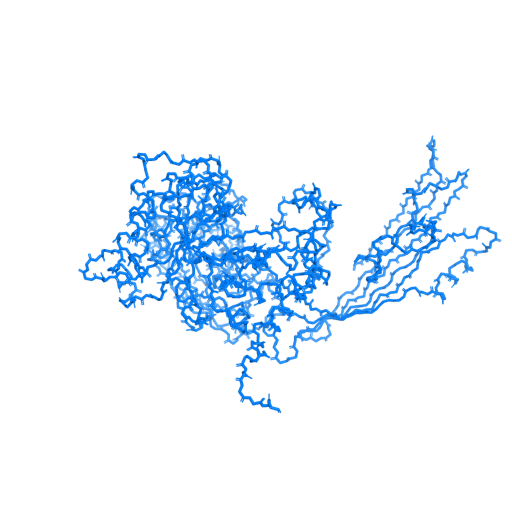 ? -18.736 6.860 6.879 1.00 92.69 300 ASN A CA 1
ATOM 2230 C C . ASN A 1 300 ? -17.557 6.485 7.775 1.00 92.69 300 ASN A C 1
ATOM 2232 O O . ASN A 1 300 ? -16.392 6.622 7.403 1.00 92.69 300 ASN A O 1
ATOM 2236 N N . LEU A 1 301 ? -17.885 6.015 8.966 1.00 96.62 301 LEU A N 1
ATOM 2237 C CA . LEU A 1 301 ? -16.969 5.742 10.054 1.00 96.62 301 LEU A CA 1
ATOM 2238 C C . LEU A 1 301 ? -17.182 4.315 10.543 1.00 96.62 301 LEU A C 1
ATOM 2240 O O . LEU A 1 301 ? -18.321 3.874 10.701 1.00 96.62 301 LEU A O 1
ATOM 2244 N N . PHE A 1 302 ? -16.087 3.632 10.852 1.00 98.31 302 PHE A N 1
ATOM 2245 C CA . PHE A 1 302 ? -16.117 2.425 11.670 1.00 98.31 302 PHE A CA 1
ATOM 2246 C C . PHE A 1 302 ? -16.127 2.839 13.136 1.00 98.31 302 PHE A C 1
ATOM 2248 O O . PHE A 1 302 ? -15.335 3.697 13.513 1.00 98.31 302 PHE A O 1
ATOM 2255 N N . THR A 1 303 ? -16.986 2.261 13.969 1.00 98.06 303 THR A N 1
ATOM 2256 C CA . THR A 1 303 ? -17.121 2.650 15.376 1.00 98.06 303 THR A CA 1
ATOM 2257 C C . THR A 1 303 ? -17.024 1.465 16.315 1.00 98.06 303 THR A C 1
ATOM 2259 O O . THR A 1 303 ? -17.493 0.368 16.023 1.00 98.06 303 THR A O 1
ATOM 2262 N N . ILE A 1 304 ? -16.417 1.707 17.473 1.00 98.31 304 ILE A N 1
ATOM 2263 C CA . ILE A 1 304 ? -16.455 0.816 18.629 1.00 98.31 304 ILE A CA 1
ATOM 2264 C C . ILE A 1 304 ? -16.892 1.662 19.816 1.00 98.31 304 ILE A C 1
ATOM 2266 O O . ILE A 1 304 ? -16.264 2.669 20.147 1.00 98.31 304 ILE A O 1
ATOM 2270 N N . SER A 1 305 ? -17.993 1.271 20.446 1.00 97.19 305 SER A N 1
ATOM 2271 C CA . SER A 1 305 ? -18.598 2.020 21.542 1.00 97.19 305 SER A CA 1
ATOM 2272 C C . SER A 1 305 ? -19.169 1.108 22.618 1.00 97.19 305 SER A C 1
ATOM 2274 O O . SER A 1 305 ? -19.364 -0.085 22.411 1.00 97.19 305 SER A O 1
ATOM 2276 N N . VAL A 1 306 ? -19.417 1.679 23.786 1.00 96.94 306 VAL A N 1
ATOM 2277 C CA . VAL A 1 306 ? -20.105 1.054 24.915 1.00 96.94 306 VAL A CA 1
ATOM 2278 C C . VAL A 1 306 ? -21.192 2.003 25.406 1.00 96.94 306 VAL A C 1
ATOM 2280 O O . VAL A 1 306 ? -21.155 3.205 25.122 1.00 96.94 306 VAL A O 1
ATOM 2283 N N . ASP A 1 307 ? -22.157 1.482 26.157 1.00 96.12 307 ASP A N 1
ATOM 2284 C CA . ASP A 1 307 ? -23.103 2.332 26.874 1.00 96.12 307 ASP A CA 1
ATOM 2285 C C . ASP A 1 307 ? -22.363 3.132 27.963 1.00 96.12 307 ASP A C 1
ATOM 2287 O O . ASP A 1 307 ? -21.736 2.572 28.864 1.00 96.12 307 ASP A O 1
ATOM 2291 N N . ALA A 1 308 ? -22.399 4.459 27.853 1.00 94.25 308 ALA A N 1
ATOM 2292 C CA . ALA A 1 308 ? -21.608 5.367 28.677 1.00 94.25 308 ALA A CA 1
ATOM 2293 C C . ALA A 1 308 ? -22.024 5.344 30.154 1.00 94.25 308 ALA A C 1
ATOM 2295 O O . ALA A 1 308 ? -21.186 5.583 31.022 1.00 94.25 308 ALA A O 1
ATOM 2296 N N . ALA A 1 309 ? -23.295 5.040 30.439 1.00 93.44 309 ALA A N 1
ATOM 2297 C CA . ALA A 1 309 ? -23.808 4.999 31.801 1.00 93.44 309 ALA A CA 1
ATOM 2298 C C . ALA A 1 309 ? -23.300 3.753 32.542 1.00 93.44 309 ALA A C 1
ATOM 2300 O O . ALA A 1 309 ? -22.765 3.858 33.645 1.00 93.44 309 ALA A O 1
ATOM 2301 N N . SER A 1 310 ? -23.411 2.579 31.918 1.00 93.25 310 SER A N 1
ATOM 2302 C CA . SER A 1 310 ? -22.952 1.304 32.483 1.00 93.25 310 SER A CA 1
ATOM 2303 C C . SER A 1 310 ? -21.429 1.164 32.495 1.00 93.25 310 SER A C 1
ATOM 2305 O O . SER A 1 310 ? -20.875 0.578 33.425 1.00 93.25 310 SER A O 1
ATOM 2307 N N . ALA A 1 311 ? -20.734 1.718 31.499 1.00 94.31 311 ALA A N 1
ATOM 2308 C CA . ALA A 1 311 ? -19.276 1.672 31.395 1.00 94.31 311 ALA A CA 1
ATOM 2309 C C . ALA A 1 311 ? -18.576 2.897 32.011 1.00 94.31 311 ALA A C 1
ATOM 2311 O O . ALA A 1 311 ? -17.387 3.112 31.767 1.00 94.31 311 ALA A O 1
ATOM 2312 N N . ALA A 1 312 ? -19.280 3.708 32.804 1.00 95.06 312 ALA A N 1
ATOM 2313 C CA . ALA A 1 312 ? -18.739 4.928 33.394 1.00 95.06 312 ALA A CA 1
ATOM 2314 C C . ALA A 1 312 ? -17.426 4.667 34.158 1.00 95.06 312 ALA A C 1
ATOM 2316 O O . ALA A 1 312 ? -17.354 3.819 35.049 1.00 95.06 312 ALA A O 1
ATOM 2317 N N . GLY A 1 313 ? -16.369 5.405 33.808 1.00 94.31 313 GLY A N 1
ATOM 2318 C CA . GLY A 1 313 ? -15.051 5.287 34.438 1.00 94.31 313 GLY A CA 1
ATOM 2319 C C . GLY A 1 313 ? -14.227 4.065 34.015 1.00 94.31 313 GLY A C 1
ATOM 2320 O O . GLY A 1 313 ? -13.079 3.944 34.447 1.00 94.31 313 GLY A O 1
ATOM 2321 N N . GLN A 1 314 ? -14.758 3.183 33.161 1.00 96.81 314 GLN A N 1
ATOM 2322 C CA . GLN A 1 314 ? -14.009 2.038 32.649 1.00 96.81 314 GLN A CA 1
ATOM 2323 C C . GLN A 1 314 ? -12.887 2.486 31.709 1.00 96.81 314 GLN A C 1
ATOM 2325 O O . GLN A 1 314 ? -12.996 3.480 30.985 1.00 96.81 314 GLN A O 1
ATOM 2330 N N . THR A 1 315 ? -11.798 1.720 31.722 1.00 97.31 315 THR A N 1
ATOM 2331 C CA . THR A 1 315 ? -10.696 1.847 30.767 1.00 97.31 315 THR A CA 1
ATOM 2332 C C . THR A 1 315 ? -10.530 0.519 30.045 1.00 97.31 315 THR A C 1
ATOM 2334 O O . THR A 1 315 ? -10.436 -0.521 30.693 1.00 97.31 315 THR A O 1
ATOM 2337 N N . ILE A 1 316 ? -10.501 0.557 28.716 1.00 97.50 316 ILE A N 1
ATOM 2338 C CA . ILE A 1 316 ? -10.361 -0.622 27.858 1.00 97.50 316 ILE A CA 1
ATOM 2339 C C . ILE A 1 316 ? -9.225 -0.349 26.877 1.00 97.50 316 ILE A C 1
ATOM 2341 O O . ILE A 1 316 ? -9.185 0.716 26.258 1.00 97.50 316 ILE A O 1
ATOM 2345 N N . ASN A 1 317 ? -8.307 -1.302 26.742 1.00 98.06 317 ASN A N 1
ATOM 2346 C CA . ASN A 1 317 ? -7.222 -1.226 25.773 1.00 98.06 317 ASN A CA 1
ATOM 2347 C C . ASN A 1 317 ? -7.562 -2.096 24.563 1.00 98.06 317 ASN A C 1
ATOM 2349 O O . ASN A 1 317 ? -8.005 -3.236 24.724 1.00 98.06 317 ASN A O 1
ATOM 2353 N N . PHE A 1 318 ? -7.325 -1.561 23.368 1.00 98.25 318 PHE A N 1
ATOM 2354 C CA . PHE A 1 318 ? -7.564 -2.230 22.093 1.00 98.25 318 PHE A CA 1
ATOM 2355 C C . PHE A 1 318 ? -6.271 -2.355 21.289 1.00 98.25 318 PHE A C 1
ATOM 2357 O O . PHE A 1 318 ? -5.441 -1.446 21.295 1.00 98.25 318 PHE A O 1
ATOM 2364 N N . ALA A 1 319 ? -6.114 -3.461 20.570 1.00 97.50 319 ALA A N 1
ATOM 2365 C CA . ALA A 1 319 ? -4.992 -3.690 19.665 1.00 97.50 319 ALA A CA 1
ATOM 2366 C C . ALA A 1 319 ? -5.457 -4.437 18.409 1.00 97.50 319 ALA A C 1
ATOM 2368 O O . ALA A 1 319 ? -6.501 -5.088 18.428 1.00 97.50 319 ALA A O 1
ATOM 2369 N N . MET A 1 320 ? -4.668 -4.336 17.332 1.00 97.19 320 MET A N 1
ATOM 2370 C CA . MET A 1 320 ? -4.884 -5.031 16.055 1.00 97.19 320 MET A CA 1
ATOM 2371 C C . MET A 1 320 ? -6.354 -4.995 15.600 1.00 97.19 320 MET A C 1
ATOM 2373 O O . MET A 1 320 ? -7.037 -6.020 15.558 1.00 97.19 320 MET A O 1
ATOM 2377 N N . LEU A 1 321 ? -6.855 -3.790 15.317 1.00 98.31 321 LEU A N 1
ATOM 2378 C CA . LEU A 1 321 ? -8.196 -3.609 14.770 1.00 98.31 321 LEU A CA 1
ATOM 2379 C C . LEU A 1 321 ? -8.173 -3.908 13.270 1.00 98.31 321 LEU A C 1
ATOM 2381 O O . LEU A 1 321 ? -7.156 -3.702 12.613 1.00 98.31 321 LEU A O 1
ATOM 2385 N N . SER A 1 322 ? -9.275 -4.401 12.720 1.00 98.19 322 SER A N 1
ATOM 2386 C CA . SER A 1 322 ? -9.396 -4.662 11.287 1.00 98.19 322 SER A CA 1
ATOM 2387 C C . SER A 1 322 ? -10.856 -4.653 10.855 1.00 98.19 322 SER A C 1
ATOM 2389 O O . SER A 1 322 ? -11.727 -5.115 11.598 1.00 98.19 322 SER A O 1
ATOM 2391 N N . LEU A 1 323 ? -11.114 -4.139 9.654 1.00 98.06 323 LEU A N 1
ATOM 2392 C CA . LEU A 1 323 ? -12.407 -4.208 8.987 1.00 98.06 323 LEU A CA 1
ATOM 2393 C C . LEU A 1 323 ? -12.186 -4.539 7.511 1.00 98.06 323 LEU A C 1
ATOM 2395 O O . LEU A 1 323 ? -11.638 -3.726 6.768 1.00 98.06 323 LEU A O 1
ATOM 2399 N N . PHE A 1 324 ? -12.674 -5.700 7.081 1.00 97.25 324 PHE A N 1
ATOM 2400 C CA . PHE A 1 324 ? -12.620 -6.114 5.681 1.00 97.25 324 PHE A CA 1
ATOM 2401 C C . PHE A 1 324 ? -14.015 -6.148 5.049 1.00 97.25 324 PHE A C 1
ATOM 2403 O O . PHE A 1 324 ? -14.948 -6.672 5.667 1.00 97.25 324 PHE A O 1
ATOM 2410 N N . PRO A 1 325 ? -14.173 -5.628 3.819 1.00 94.81 325 PRO A N 1
ATOM 2411 C CA . PRO A 1 325 ? -15.304 -5.933 2.960 1.00 94.81 325 PRO A CA 1
ATOM 2412 C C . PRO A 1 325 ? -15.107 -7.331 2.335 1.00 94.81 325 PRO A C 1
ATOM 2414 O O . PRO A 1 325 ? -14.089 -7.987 2.584 1.00 94.81 325 PRO A O 1
ATOM 2417 N N . PRO A 1 326 ? -16.029 -7.795 1.474 1.00 94.06 326 PRO A N 1
ATOM 2418 C CA . PRO A 1 326 ? -15.741 -8.916 0.592 1.00 94.06 326 PRO A CA 1
ATOM 2419 C C . PRO A 1 326 ? -14.488 -8.625 -0.245 1.00 94.06 326 PRO A C 1
ATOM 2421 O O . PRO A 1 326 ? -14.290 -7.506 -0.724 1.00 94.06 326 PRO A O 1
ATOM 2424 N N . THR A 1 327 ? -13.636 -9.632 -0.409 1.00 94.00 327 THR A N 1
ATOM 2425 C CA . THR A 1 327 ? -12.353 -9.524 -1.112 1.00 94.00 327 THR A CA 1
ATOM 2426 C C . THR A 1 327 ? -12.394 -10.234 -2.458 1.00 94.00 327 THR A C 1
ATOM 2428 O O . THR A 1 327 ? -13.199 -11.142 -2.690 1.00 94.00 327 THR A O 1
ATOM 2431 N N . PHE A 1 328 ? -11.501 -9.833 -3.361 1.00 88.88 328 PHE A N 1
ATOM 2432 C CA . PHE A 1 328 ? -11.352 -10.474 -4.661 1.00 88.88 328 PHE A CA 1
ATOM 2433 C C . PHE A 1 328 ? -11.095 -11.977 -4.492 1.00 88.88 328 PHE A C 1
ATOM 2435 O O . PHE A 1 328 ? -10.285 -12.392 -3.658 1.00 88.88 328 PHE A O 1
ATOM 2442 N N . LYS A 1 329 ? -11.853 -12.795 -5.237 1.00 91.94 329 LYS A N 1
ATOM 2443 C CA . LYS A 1 329 ? -11.844 -14.270 -5.154 1.00 91.94 329 LYS A CA 1
ATOM 2444 C C . LYS A 1 329 ? -12.070 -14.830 -3.736 1.00 91.94 329 LYS A C 1
ATOM 2446 O O . LYS A 1 329 ? -11.724 -15.977 -3.472 1.00 91.94 329 LYS A O 1
ATOM 2451 N N . ASN A 1 330 ? -12.676 -14.053 -2.831 1.00 92.88 330 ASN A N 1
ATOM 2452 C CA . ASN A 1 330 ? -12.904 -14.408 -1.424 1.00 92.88 330 ASN A CA 1
ATOM 2453 C C . ASN A 1 330 ? -11.624 -14.798 -0.661 1.00 92.88 330 ASN A C 1
ATOM 2455 O O . ASN A 1 330 ? -11.674 -15.580 0.292 1.00 92.88 330 ASN A O 1
ATOM 2459 N N . ARG A 1 331 ? -10.460 -14.278 -1.071 1.00 91.94 331 ARG A N 1
ATOM 2460 C CA . ARG A 1 331 ? -9.199 -14.524 -0.365 1.00 91.94 331 ARG A CA 1
ATOM 2461 C C . ARG A 1 331 ? -9.232 -13.830 0.997 1.00 91.94 331 ARG A C 1
ATOM 2463 O O . ARG A 1 331 ? -9.426 -12.615 1.075 1.00 91.94 331 ARG A O 1
ATOM 2470 N N . ALA A 1 332 ? -9.025 -14.581 2.076 1.00 91.00 332 ALA A N 1
ATOM 2471 C CA . ALA A 1 332 ? -8.808 -13.980 3.389 1.00 91.00 332 ALA A CA 1
ATOM 2472 C C . ALA A 1 332 ? -7.592 -13.047 3.320 1.00 91.00 332 ALA A C 1
ATOM 2474 O O . ALA A 1 332 ? -6.599 -13.396 2.684 1.00 91.00 332 ALA A O 1
ATOM 2475 N N . ASN A 1 333 ? -7.682 -11.871 3.948 1.00 92.62 333 ASN A N 1
ATOM 2476 C CA . ASN A 1 333 ? -6.635 -10.849 3.866 1.00 92.62 333 ASN A CA 1
ATOM 2477 C C . ASN A 1 333 ? -6.315 -10.382 2.424 1.00 92.62 333 ASN A C 1
ATOM 2479 O O . ASN A 1 333 ? -5.198 -9.977 2.115 1.00 92.62 333 ASN A O 1
ATOM 2483 N N . GLY A 1 334 ? -7.286 -10.515 1.519 1.00 91.38 334 GLY A N 1
ATOM 2484 C CA . GLY A 1 334 ? -7.085 -10.333 0.087 1.00 91.38 334 GLY A CA 1
ATOM 2485 C C . GLY A 1 334 ? -7.232 -8.898 -0.410 1.00 91.38 334 GLY A C 1
ATOM 2486 O O . GLY A 1 334 ? -7.272 -7.924 0.348 1.00 91.38 334 GLY A O 1
ATOM 2487 N N . MET A 1 335 ? -7.347 -8.795 -1.732 1.00 87.69 335 MET A N 1
ATOM 2488 C CA . MET A 1 335 ? -7.437 -7.517 -2.428 1.00 87.69 335 MET A CA 1
ATOM 2489 C C . MET A 1 335 ? -8.857 -6.958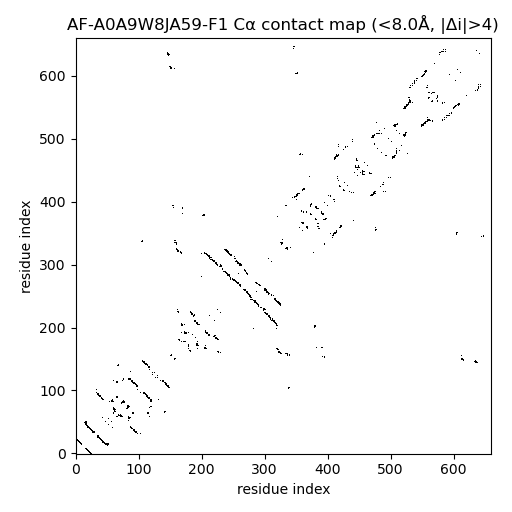 -2.425 1.00 87.69 335 MET A C 1
ATOM 2491 O O . MET A 1 335 ? -9.849 -7.695 -2.395 1.00 87.69 335 MET A O 1
ATOM 2495 N N . ARG A 1 336 ? -8.948 -5.635 -2.506 1.00 83.75 336 ARG A N 1
ATOM 2496 C CA . ARG A 1 336 ? -10.192 -4.900 -2.693 1.00 83.75 336 ARG A CA 1
ATOM 2497 C C . ARG A 1 336 ? -10.770 -5.203 -4.079 1.00 83.75 336 ARG A C 1
ATOM 2499 O O . ARG A 1 336 ? -10.066 -5.094 -5.079 1.00 83.75 336 ARG A O 1
ATOM 2506 N N . ILE A 1 337 ? -12.048 -5.585 -4.134 1.00 82.38 337 ILE A N 1
ATOM 2507 C CA . ILE A 1 337 ? -12.688 -6.115 -5.353 1.00 82.38 337 ILE A CA 1
ATOM 2508 C C . ILE A 1 337 ? -12.634 -5.131 -6.524 1.00 82.38 337 ILE A C 1
ATOM 2510 O O . ILE A 1 337 ? -12.233 -5.513 -7.614 1.00 82.38 337 ILE A O 1
ATOM 2514 N N . ASP A 1 338 ? -13.010 -3.872 -6.306 1.00 70.69 338 ASP A N 1
ATOM 2515 C CA . ASP A 1 338 ? -13.163 -2.893 -7.388 1.00 70.69 338 ASP A CA 1
ATOM 2516 C C . ASP A 1 338 ? -11.837 -2.568 -8.097 1.00 70.69 338 ASP A C 1
ATOM 2518 O O . ASP A 1 338 ? -11.804 -2.465 -9.322 1.00 70.69 338 ASP A O 1
ATOM 2522 N N . LEU A 1 339 ? -10.740 -2.461 -7.345 1.00 71.75 339 LEU A N 1
ATOM 2523 C CA . LEU A 1 339 ? -9.397 -2.280 -7.900 1.00 71.75 339 LEU A CA 1
ATOM 2524 C C . LEU A 1 339 ? -8.851 -3.569 -8.518 1.00 71.75 339 LEU A C 1
ATOM 2526 O O . LEU A 1 339 ? -8.269 -3.538 -9.601 1.00 71.75 339 LEU A O 1
ATOM 2530 N N . ALA A 1 340 ? -9.053 -4.703 -7.847 1.00 78.50 340 ALA A N 1
ATOM 2531 C CA . ALA A 1 340 ? -8.575 -5.992 -8.322 1.00 78.50 340 ALA A CA 1
ATOM 2532 C C . ALA A 1 340 ? -9.231 -6.395 -9.652 1.00 78.50 340 ALA A C 1
ATOM 2534 O O . ALA A 1 340 ? -8.540 -6.825 -10.570 1.00 78.50 340 ALA A O 1
ATOM 2535 N N . GLU A 1 341 ? -10.543 -6.208 -9.795 1.00 78.25 341 GLU A N 1
ATOM 2536 C CA . GLU A 1 341 ? -11.260 -6.477 -11.045 1.00 78.25 341 GLU A CA 1
ATOM 2537 C C . GLU A 1 341 ? -10.790 -5.557 -12.173 1.00 78.25 341 GLU A C 1
ATOM 2539 O O . GLU A 1 341 ? -10.524 -6.035 -13.273 1.00 78.25 341 GLU A O 1
ATOM 2544 N N . ALA A 1 342 ? -10.612 -4.260 -11.896 1.00 69.25 342 ALA A N 1
ATOM 2545 C CA . ALA A 1 342 ? -10.110 -3.312 -12.888 1.00 69.25 342 ALA A CA 1
ATOM 2546 C C . ALA A 1 342 ? -8.707 -3.689 -13.394 1.00 69.25 342 ALA A C 1
ATOM 2548 O O . ALA A 1 342 ? -8.438 -3.579 -14.587 1.00 69.25 342 ALA A O 1
ATOM 2549 N N . LEU A 1 343 ? -7.823 -4.165 -12.509 1.00 67.88 343 LEU A N 1
ATOM 2550 C CA . LEU A 1 343 ? -6.491 -4.647 -12.885 1.00 67.88 343 LEU A CA 1
ATOM 2551 C C . LEU A 1 343 ? -6.545 -5.996 -13.618 1.00 67.88 343 LEU A C 1
ATOM 2553 O O . LEU A 1 343 ? -5.808 -6.196 -14.583 1.00 67.88 343 LEU A O 1
ATOM 2557 N N . ALA A 1 344 ? -7.431 -6.902 -13.203 1.00 72.62 344 ALA A N 1
ATOM 2558 C CA . ALA A 1 344 ? -7.616 -8.200 -13.845 1.00 72.62 344 ALA A CA 1
ATOM 2559 C C . ALA A 1 344 ? -8.166 -8.075 -15.273 1.00 72.62 344 ALA A C 1
ATOM 2561 O O . ALA A 1 344 ? -7.753 -8.827 -16.156 1.00 72.62 344 ALA A O 1
ATOM 2562 N N . GLU A 1 345 ? -9.048 -7.105 -15.532 1.00 71.25 345 GLU A N 1
ATOM 2563 C CA . GLU A 1 345 ? -9.602 -6.856 -16.870 1.00 71.25 345 GLU A CA 1
ATOM 2564 C C . GLU A 1 345 ? -8.536 -6.453 -17.900 1.00 71.25 345 GLU A C 1
ATOM 2566 O O . GLU A 1 345 ? -8.725 -6.693 -19.093 1.00 71.25 345 GLU A O 1
ATOM 2571 N N . ILE A 1 346 ? -7.395 -5.903 -17.468 1.00 61.22 346 ILE A N 1
ATOM 2572 C CA . ILE A 1 346 ? -6.286 -5.573 -18.374 1.00 61.22 346 ILE A CA 1
ATOM 2573 C C . ILE A 1 346 ? -5.488 -6.823 -18.793 1.00 61.22 346 ILE A C 1
ATOM 2575 O O . ILE A 1 346 ? -4.713 -6.766 -19.744 1.00 61.22 346 ILE A O 1
ATOM 2579 N N . ARG A 1 347 ? -5.692 -7.962 -18.111 1.00 67.62 347 ARG A N 1
ATOM 2580 C CA . ARG A 1 347 ? -4.989 -9.240 -18.329 1.00 67.62 347 ARG A CA 1
ATOM 2581 C C . ARG A 1 347 ? -3.457 -9.086 -18.347 1.00 67.62 347 ARG A C 1
ATOM 2583 O O . ARG A 1 347 ? -2.821 -9.410 -19.352 1.00 67.62 347 ARG A O 1
ATOM 2590 N N . PRO A 1 348 ? -2.845 -8.581 -17.259 1.00 65.38 348 PRO A N 1
ATOM 2591 C CA . PRO A 1 348 ? -1.393 -8.475 -17.176 1.00 65.38 348 PRO A CA 1
ATOM 2592 C C . PRO A 1 348 ? -0.742 -9.860 -17.290 1.00 65.38 348 PRO A C 1
ATOM 2594 O O . PRO A 1 348 ? -1.088 -10.772 -16.545 1.00 65.38 348 PRO A O 1
ATOM 2597 N N . GLY A 1 349 ? 0.229 -10.013 -18.194 1.00 68.06 349 GLY A N 1
ATOM 2598 C CA . GLY A 1 349 ? 1.007 -11.254 -18.298 1.00 68.06 349 GLY A CA 1
ATOM 2599 C C . GLY A 1 349 ? 2.015 -11.438 -17.157 1.00 68.06 349 GLY A C 1
ATOM 2600 O O . GLY A 1 349 ? 2.353 -12.564 -16.803 1.00 68.06 349 GLY A O 1
ATOM 2601 N N . LEU A 1 350 ? 2.475 -10.336 -16.560 1.00 72.56 350 LEU A N 1
ATOM 2602 C CA . LEU A 1 350 ? 3.508 -10.291 -15.523 1.00 72.56 350 LEU A CA 1
ATOM 2603 C C . LEU A 1 350 ? 3.105 -9.309 -14.410 1.00 72.56 350 LEU A C 1
ATOM 2605 O O . LEU A 1 350 ? 2.282 -8.420 -14.636 1.00 72.56 350 LEU A O 1
ATOM 2609 N N . PHE A 1 351 ? 3.688 -9.446 -13.219 1.00 76.81 351 PHE A N 1
ATOM 2610 C CA . PHE A 1 351 ? 3.497 -8.515 -12.102 1.00 76.81 351 PHE A CA 1
ATOM 2611 C C . PHE A 1 351 ? 4.797 -8.339 -11.301 1.00 76.81 351 PHE A C 1
ATOM 2613 O O . PHE A 1 351 ? 5.273 -9.284 -10.669 1.00 76.81 351 PHE A O 1
ATOM 2620 N N . ARG A 1 352 ? 5.370 -7.127 -11.324 1.00 78.88 352 ARG A N 1
ATOM 2621 C CA . ARG A 1 352 ? 6.591 -6.763 -10.583 1.00 78.88 352 ARG A CA 1
ATOM 2622 C C . ARG A 1 352 ? 6.250 -6.291 -9.169 1.00 78.88 352 ARG A C 1
ATOM 2624 O O . ARG A 1 352 ? 5.357 -5.463 -9.000 1.00 78.88 352 ARG A O 1
ATOM 2631 N N . PHE A 1 353 ? 6.943 -6.814 -8.156 1.00 82.56 353 PHE A N 1
ATOM 2632 C CA . PHE A 1 353 ? 6.749 -6.445 -6.744 1.00 82.56 353 PHE A CA 1
ATOM 2633 C C . PHE A 1 353 ? 7.987 -6.808 -5.894 1.00 82.56 353 PHE A C 1
ATOM 2635 O O . PHE A 1 353 ? 8.804 -7.614 -6.337 1.00 82.56 353 PHE A O 1
ATOM 2642 N N . PRO A 1 354 ? 8.147 -6.301 -4.652 1.00 79.75 354 PRO A N 1
ATOM 2643 C CA . PRO A 1 354 ? 7.357 -5.276 -3.953 1.00 79.75 354 PRO A CA 1
ATOM 2644 C C . PRO A 1 354 ? 7.886 -3.839 -4.162 1.00 79.75 354 PRO A C 1
ATOM 2646 O O . PRO A 1 354 ? 7.476 -2.928 -3.438 1.00 79.75 354 PRO A O 1
ATOM 2649 N N . GLY A 1 355 ? 8.834 -3.659 -5.088 1.00 70.19 355 GLY A N 1
ATOM 2650 C CA . GLY A 1 355 ? 9.499 -2.391 -5.404 1.00 70.19 355 GLY A CA 1
ATOM 2651 C C . GLY A 1 355 ? 8.830 -1.576 -6.521 1.00 70.19 355 GLY A C 1
ATOM 2652 O O . GLY A 1 355 ? 7.731 -1.918 -6.953 1.00 70.19 355 GLY A O 1
ATOM 2653 N N . GLY A 1 356 ? 9.434 -0.480 -7.000 1.00 71.00 356 GLY A N 1
ATOM 2654 C CA . GLY A 1 356 ? 10.861 -0.117 -6.900 1.00 71.00 356 GLY A CA 1
ATOM 2655 C C . GLY A 1 356 ? 11.368 0.347 -5.527 1.00 71.00 356 GLY A C 1
ATOM 2656 O O . GLY A 1 356 ? 11.683 -0.484 -4.677 1.00 71.00 356 GLY A O 1
ATOM 2657 N N . ASN A 1 357 ? 11.395 1.660 -5.268 1.00 75.50 357 ASN A N 1
ATOM 2658 C CA . ASN A 1 357 ? 12.018 2.262 -4.069 1.00 75.50 357 ASN A CA 1
ATOM 2659 C C . ASN A 1 357 ? 11.578 1.649 -2.738 1.00 75.50 357 ASN A C 1
ATOM 2661 O O . ASN A 1 357 ? 12.366 1.517 -1.807 1.00 75.50 357 ASN A O 1
ATOM 2665 N N . ASN A 1 358 ? 10.314 1.231 -2.653 1.00 81.44 358 ASN A N 1
ATOM 2666 C CA . ASN A 1 358 ? 9.747 0.693 -1.422 1.00 81.44 358 ASN A CA 1
ATOM 2667 C C . ASN A 1 358 ? 10.357 -0.669 -1.018 1.00 81.44 358 ASN A C 1
ATOM 2669 O O . ASN A 1 358 ? 10.098 -1.125 0.093 1.00 81.44 358 ASN A O 1
ATOM 2673 N N . LEU A 1 359 ? 11.143 -1.322 -1.886 1.00 87.56 359 LEU A N 1
ATOM 2674 C CA . LEU A 1 359 ? 11.974 -2.487 -1.557 1.00 87.56 359 LEU A CA 1
ATOM 2675 C C . LEU A 1 359 ? 13.204 -2.086 -0.724 1.00 87.56 359 LEU A C 1
ATOM 2677 O O . LEU A 1 359 ? 13.572 -2.792 0.219 1.00 87.56 359 LEU A O 1
ATOM 2681 N N . GLU A 1 360 ? 13.835 -0.966 -1.078 1.00 87.56 360 GLU A N 1
ATOM 2682 C CA . GLU A 1 360 ? 15.179 -0.573 -0.644 1.00 87.56 360 GLU A CA 1
ATOM 2683 C C . GLU A 1 360 ? 15.224 -0.074 0.799 1.00 87.56 360 GLU A C 1
ATOM 2685 O O . GLU A 1 360 ? 16.131 -0.447 1.550 1.00 87.56 360 GLU A O 1
ATOM 2690 N N . GLY A 1 361 ? 14.234 0.723 1.208 1.00 88.12 361 GLY A N 1
ATOM 2691 C CA . GLY A 1 361 ? 14.238 1.396 2.500 1.00 88.12 361 GLY A CA 1
ATOM 2692 C C . GLY A 1 361 ? 15.217 2.575 2.563 1.00 88.12 361 GLY A C 1
ATOM 2693 O O . GLY A 1 361 ? 16.296 2.567 1.971 1.00 88.12 361 GLY A O 1
ATOM 2694 N N . GLN A 1 362 ? 14.894 3.578 3.380 1.00 88.94 362 GLN A N 1
ATOM 2695 C CA . GLN A 1 362 ? 15.796 4.709 3.639 1.00 88.94 362 GLN A CA 1
ATOM 2696 C C . GLN A 1 362 ? 17.113 4.292 4.321 1.00 88.94 362 GLN A C 1
ATOM 2698 O O . GLN A 1 362 ? 18.144 4.941 4.149 1.00 88.94 362 GLN A O 1
ATOM 2703 N N . THR A 1 363 ? 17.088 3.220 5.117 1.00 93.75 363 THR A N 1
ATOM 2704 C CA . THR A 1 363 ? 18.269 2.607 5.748 1.00 93.75 363 THR A CA 1
ATOM 2705 C C . THR A 1 363 ? 18.186 1.089 5.624 1.00 93.75 363 THR A C 1
ATOM 2707 O O . THR A 1 363 ? 17.101 0.543 5.413 1.00 93.75 363 THR A O 1
ATOM 2710 N N . VAL A 1 364 ? 19.308 0.389 5.821 1.00 94.12 364 VAL A N 1
ATOM 2711 C CA . VAL A 1 364 ? 19.375 -1.084 5.743 1.00 94.12 364 VAL A CA 1
ATOM 2712 C C . VAL A 1 364 ? 18.369 -1.753 6.689 1.00 94.12 364 VAL A C 1
ATOM 2714 O O . VAL A 1 364 ? 17.776 -2.778 6.356 1.00 94.12 364 VAL A O 1
ATOM 2717 N N . GLU A 1 365 ? 18.116 -1.169 7.859 1.00 93.31 365 GLU A N 1
ATOM 2718 C CA . GLU A 1 365 ? 17.161 -1.681 8.849 1.00 93.31 365 GLU A CA 1
ATOM 2719 C C . GLU A 1 365 ? 15.701 -1.480 8.420 1.00 93.31 365 GLU A C 1
ATOM 2721 O O . GLU A 1 365 ? 14.831 -2.248 8.841 1.00 93.31 365 GLU A O 1
ATOM 2726 N N . ARG A 1 366 ? 15.437 -0.456 7.597 1.00 92.06 366 ARG A N 1
ATOM 2727 C CA . ARG A 1 366 ? 14.104 -0.076 7.099 1.00 92.06 366 ARG A CA 1
ATOM 2728 C C . ARG A 1 366 ? 13.734 -0.722 5.762 1.00 92.06 366 ARG A C 1
ATOM 2730 O O . ARG A 1 366 ? 12.604 -0.535 5.312 1.00 92.06 366 ARG A O 1
ATOM 2737 N N . ARG A 1 367 ? 14.641 -1.502 5.165 1.00 95.06 367 ARG A N 1
ATOM 2738 C CA . ARG A 1 367 ? 14.374 -2.290 3.954 1.00 95.06 367 ARG A CA 1
ATOM 2739 C C . ARG A 1 367 ? 13.143 -3.181 4.106 1.00 95.06 367 ARG A C 1
ATOM 2741 O O . ARG A 1 367 ? 12.808 -3.621 5.217 1.00 95.06 367 ARG A O 1
ATOM 2748 N N . TRP A 1 368 ? 12.533 -3.536 2.982 1.00 95.50 368 TRP A N 1
ATOM 2749 C CA . TRP A 1 368 ? 11.492 -4.556 2.963 1.00 95.50 368 TRP A CA 1
ATOM 2750 C C . TRP A 1 368 ? 12.076 -5.938 3.306 1.00 95.50 368 TRP A C 1
ATOM 2752 O O . TRP A 1 368 ? 13.099 -6.353 2.766 1.00 95.50 368 TRP A O 1
ATOM 2762 N N . GLN A 1 369 ? 11.442 -6.649 4.242 1.00 96.81 369 GLN A N 1
ATOM 2763 C CA . GLN A 1 369 ? 11.914 -7.939 4.761 1.00 96.81 369 GLN A CA 1
ATOM 2764 C C . GLN A 1 369 ? 10.787 -8.961 4.682 1.00 96.81 369 GLN A C 1
ATOM 2766 O O . GLN A 1 369 ? 9.871 -8.933 5.505 1.00 96.81 369 GLN A O 1
ATOM 2771 N N . TRP A 1 370 ? 10.873 -9.899 3.737 1.00 96.12 370 TRP A N 1
ATOM 2772 C CA . TRP A 1 370 ? 9.781 -10.830 3.434 1.00 96.12 370 TRP A CA 1
ATOM 2773 C C . TRP A 1 370 ? 9.253 -11.584 4.667 1.00 96.12 370 TRP A C 1
ATOM 2775 O O . TRP A 1 370 ? 8.038 -11.708 4.833 1.00 96.12 370 TRP A O 1
ATOM 2785 N N . ARG A 1 371 ? 10.145 -12.011 5.578 1.00 95.31 371 ARG A N 1
ATOM 2786 C CA . ARG A 1 371 ? 9.793 -12.741 6.813 1.00 95.31 371 ARG A CA 1
ATOM 2787 C C . ARG A 1 371 ? 8.872 -11.945 7.740 1.00 95.31 371 ARG A C 1
ATOM 2789 O O . ARG A 1 371 ? 8.088 -12.550 8.458 1.00 95.31 371 ARG A O 1
ATOM 2796 N N . LYS A 1 372 ? 8.949 -10.610 7.718 1.00 96.00 372 LYS A N 1
ATOM 2797 C CA . LYS A 1 372 ? 8.098 -9.709 8.520 1.00 96.00 372 LYS A CA 1
ATOM 2798 C C . LYS A 1 372 ? 6.733 -9.444 7.880 1.00 96.00 372 LYS A C 1
ATOM 2800 O O . LYS A 1 372 ? 5.898 -8.783 8.488 1.00 96.00 372 LYS A O 1
ATOM 2805 N N . THR A 1 373 ? 6.513 -9.962 6.673 1.00 96.44 373 THR A N 1
ATOM 2806 C CA . THR A 1 373 ? 5.284 -9.766 5.891 1.00 96.44 373 THR A CA 1
ATOM 2807 C C . THR A 1 373 ? 4.431 -11.027 5.780 1.00 96.44 373 THR A C 1
ATOM 2809 O O . THR A 1 373 ? 3.377 -10.998 5.165 1.00 96.44 373 THR A O 1
ATOM 2812 N N . VAL A 1 374 ? 4.871 -12.151 6.346 1.00 96.12 374 VAL A N 1
ATOM 2813 C CA . VAL A 1 374 ? 4.155 -13.433 6.289 1.00 96.12 374 VAL A CA 1
ATOM 2814 C C . VAL A 1 374 ? 3.734 -13.872 7.686 1.00 96.12 374 VAL A C 1
ATOM 2816 O O . VAL A 1 374 ? 4.284 -13.418 8.685 1.00 96.12 374 VAL A O 1
ATOM 2819 N N . GLY A 1 375 ? 2.757 -14.772 7.760 1.00 94.00 375 GLY A N 1
ATOM 2820 C CA . GLY A 1 375 ? 2.237 -15.262 9.033 1.00 94.00 375 GLY A CA 1
ATOM 2821 C C . GLY A 1 375 ? 1.128 -14.394 9.633 1.00 94.00 375 GLY A C 1
ATOM 2822 O O . GLY A 1 375 ? 0.553 -13.549 8.929 1.00 94.00 375 GLY A O 1
ATOM 2823 N N . PRO A 1 376 ? 0.778 -14.643 10.908 1.00 94.44 376 PRO A N 1
ATOM 2824 C CA . PRO A 1 376 ? -0.291 -13.936 11.604 1.00 94.44 376 PRO A CA 1
ATOM 2825 C C . PRO A 1 376 ? -0.054 -12.426 11.651 1.00 94.44 376 PRO A C 1
ATOM 2827 O O . PRO A 1 376 ? 1.066 -11.969 11.849 1.00 94.44 376 PRO A O 1
ATOM 2830 N N . MET A 1 377 ? -1.126 -11.637 11.542 1.00 93.94 377 MET A N 1
ATOM 2831 C CA . MET A 1 377 ? -1.037 -10.169 11.577 1.00 93.94 377 MET A CA 1
ATOM 2832 C C . MET A 1 377 ? -0.424 -9.620 12.860 1.00 93.94 377 MET A C 1
ATOM 2834 O O . MET A 1 377 ? 0.262 -8.604 12.828 1.00 93.94 377 MET A O 1
ATOM 2838 N N . VAL A 1 378 ? -0.651 -10.306 13.982 1.00 96.00 378 VAL A N 1
ATOM 2839 C CA . VAL A 1 378 ? -0.068 -9.926 15.269 1.00 96.00 378 VAL A CA 1
ATOM 2840 C C . VAL A 1 378 ? 1.456 -10.002 15.260 1.00 96.00 378 VAL A C 1
ATOM 2842 O O . VAL A 1 378 ? 2.076 -9.299 16.042 1.00 96.00 378 VAL A O 1
ATOM 2845 N N . ASP A 1 379 ? 2.068 -10.769 14.358 1.00 96.00 379 ASP A N 1
ATOM 2846 C CA . ASP A 1 379 ? 3.522 -10.926 14.264 1.00 96.00 379 ASP A CA 1
ATOM 2847 C C . ASP A 1 379 ? 4.152 -10.019 13.193 1.00 96.00 379 ASP A C 1
ATOM 2849 O O . ASP A 1 379 ? 5.372 -10.026 13.021 1.00 96.00 379 ASP A O 1
ATOM 2853 N N . ARG A 1 380 ? 3.347 -9.205 12.490 1.00 97.25 380 ARG A N 1
ATOM 2854 C CA . ARG A 1 380 ? 3.814 -8.277 11.448 1.00 97.25 380 ARG A CA 1
ATOM 2855 C C . ARG A 1 380 ? 4.049 -6.881 12.048 1.00 97.25 380 ARG A C 1
ATOM 2857 O O . ARG A 1 380 ? 3.088 -6.162 12.324 1.00 97.25 380 ARG A O 1
ATOM 2864 N N . PRO A 1 381 ? 5.308 -6.446 12.258 1.00 96.25 381 PRO A N 1
ATOM 2865 C CA . PRO A 1 381 ? 5.596 -5.161 12.902 1.00 96.25 381 PRO A CA 1
ATOM 2866 C C . PRO A 1 381 ? 5.288 -3.954 12.005 1.00 96.25 381 PRO A C 1
ATOM 2868 O O . PRO A 1 381 ? 5.126 -2.840 12.505 1.00 96.25 381 PRO A O 1
ATOM 2871 N N . GLY A 1 382 ? 5.175 -4.170 10.691 1.00 95.06 382 GLY A N 1
ATOM 2872 C CA . GLY A 1 382 ? 5.157 -3.103 9.698 1.00 95.06 382 GLY A CA 1
ATOM 2873 C C . GLY A 1 382 ? 6.517 -2.417 9.573 1.00 95.06 382 GLY A C 1
ATOM 2874 O O . GLY A 1 382 ? 7.486 -2.742 10.272 1.00 95.06 382 GLY A O 1
ATOM 2875 N N . ARG A 1 383 ? 6.587 -1.420 8.694 1.00 93.88 383 ARG A N 1
ATOM 2876 C CA . ARG A 1 383 ? 7.796 -0.616 8.456 1.00 93.88 383 ARG A CA 1
ATOM 2877 C C . ARG A 1 383 ? 7.443 0.790 7.994 1.00 93.88 383 ARG A C 1
ATOM 2879 O O . ARG A 1 383 ? 6.358 1.033 7.476 1.00 93.88 383 ARG A O 1
ATOM 2886 N N . MET A 1 384 ? 8.372 1.725 8.166 1.00 89.94 384 MET A N 1
ATOM 2887 C CA . MET A 1 384 ? 8.275 3.009 7.478 1.00 89.94 384 MET A CA 1
ATOM 2888 C C . MET A 1 384 ? 8.666 2.775 6.021 1.00 89.94 384 MET A C 1
ATOM 2890 O O . MET A 1 384 ? 9.807 2.389 5.773 1.00 89.94 384 MET A O 1
ATOM 2894 N N . GLY A 1 385 ? 7.719 2.947 5.100 1.00 83.38 385 GLY A N 1
ATOM 2895 C CA . GLY A 1 385 ? 7.999 2.885 3.670 1.00 83.38 385 GLY A CA 1
ATOM 2896 C C . GLY A 1 385 ? 8.710 4.145 3.182 1.00 83.38 385 GLY A C 1
ATOM 2897 O O . GLY A 1 385 ? 8.846 5.131 3.912 1.00 83.38 385 GLY A O 1
ATOM 2898 N N . ASP A 1 386 ? 9.108 4.130 1.918 1.00 79.38 386 ASP A N 1
ATOM 2899 C CA . ASP A 1 386 ? 9.929 5.193 1.318 1.00 79.38 386 ASP A CA 1
ATOM 2900 C C . ASP A 1 386 ? 9.093 6.338 0.724 1.00 79.38 386 ASP A C 1
ATOM 2902 O O . ASP A 1 386 ? 9.608 7.313 0.186 1.00 79.38 386 ASP A O 1
ATOM 2906 N N . TRP A 1 387 ? 7.775 6.260 0.915 1.00 73.88 387 TRP A N 1
ATOM 2907 C CA . TRP A 1 387 ? 6.786 7.227 0.440 1.00 73.88 387 TRP A CA 1
ATOM 2908 C C . TRP A 1 387 ? 6.115 7.995 1.587 1.00 73.88 387 TRP A C 1
ATOM 2910 O O . TRP A 1 387 ? 4.966 8.413 1.490 1.00 73.88 387 TRP A O 1
ATOM 2920 N N . SER A 1 388 ? 6.837 8.205 2.694 1.00 72.94 388 SER A N 1
ATOM 2921 C CA . SER A 1 388 ? 6.402 9.015 3.850 1.00 72.94 388 SER A CA 1
ATOM 2922 C C . SER A 1 388 ? 5.210 8.460 4.650 1.00 72.94 388 SER A C 1
ATOM 2924 O O . SER A 1 388 ? 4.542 9.206 5.371 1.00 72.94 388 SER A O 1
ATOM 2926 N N . TYR A 1 389 ? 4.929 7.155 4.568 1.00 75.75 389 TYR A N 1
ATOM 2927 C CA . TYR A 1 389 ? 3.910 6.511 5.398 1.00 75.75 389 TYR A CA 1
ATOM 2928 C C . TYR A 1 389 ? 4.303 5.107 5.858 1.00 75.75 389 TYR A C 1
ATOM 2930 O O . TYR A 1 389 ? 5.135 4.429 5.258 1.00 75.75 389 TYR A O 1
ATOM 2938 N N . VAL A 1 390 ? 3.680 4.675 6.956 1.00 87.75 390 VAL A N 1
ATOM 2939 C CA . VAL A 1 390 ? 3.856 3.332 7.514 1.00 87.75 390 VAL A CA 1
ATOM 2940 C C . VAL A 1 390 ? 3.141 2.316 6.634 1.00 87.75 390 VAL A C 1
ATOM 2942 O O . VAL A 1 390 ? 1.948 2.457 6.374 1.00 87.75 390 VAL A O 1
ATOM 2945 N N . ASN A 1 391 ? 3.863 1.283 6.216 1.00 89.75 391 ASN A N 1
ATOM 2946 C CA . ASN A 1 391 ? 3.290 0.084 5.628 1.00 89.75 391 ASN A CA 1
ATOM 2947 C C . ASN A 1 391 ? 2.943 -0.890 6.754 1.00 89.75 391 ASN A C 1
ATOM 2949 O O . ASN A 1 391 ? 3.773 -1.162 7.626 1.00 89.75 391 ASN A O 1
ATOM 2953 N N . THR A 1 392 ? 1.720 -1.414 6.740 1.00 93.88 392 THR A N 1
ATOM 2954 C CA . THR A 1 392 ? 1.277 -2.405 7.729 1.00 93.88 392 THR A CA 1
ATOM 2955 C C . THR A 1 392 ? 1.925 -3.768 7.499 1.00 93.88 392 THR A C 1
ATOM 2957 O O . THR A 1 392 ? 1.903 -4.605 8.401 1.00 93.88 392 THR A O 1
ATOM 2960 N N . ASP A 1 393 ? 2.460 -3.986 6.290 1.00 95.00 393 ASP A N 1
ATOM 2961 C CA . ASP A 1 393 ? 2.893 -5.277 5.745 1.00 95.00 393 ASP A CA 1
ATOM 2962 C C . ASP A 1 393 ? 1.780 -6.348 5.792 1.00 95.00 393 ASP A C 1
ATOM 2964 O O . ASP A 1 393 ? 2.032 -7.554 5.756 1.00 95.00 393 ASP A O 1
ATOM 2968 N N . GLY A 1 394 ? 0.515 -5.907 5.854 1.00 93.69 394 GLY A N 1
ATOM 2969 C CA . GLY A 1 394 ? -0.654 -6.765 5.687 1.00 93.69 394 GLY A CA 1
ATOM 2970 C C . GLY A 1 394 ? -0.786 -7.294 4.258 1.0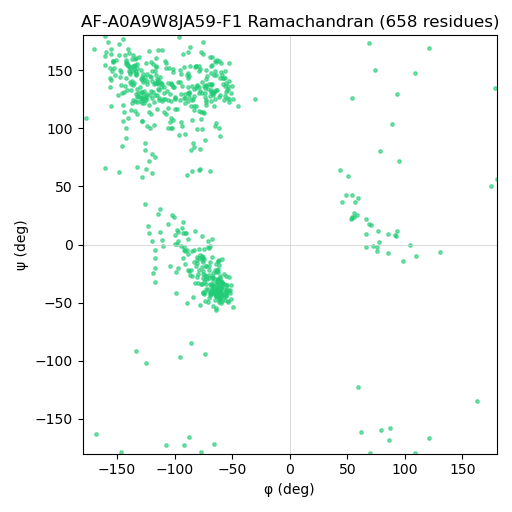0 93.69 394 GLY A C 1
ATOM 2971 O O . GLY A 1 394 ? -1.151 -8.451 4.066 1.00 93.69 394 GLY A O 1
ATOM 2972 N N . LEU A 1 395 ? -0.406 -6.471 3.280 1.00 91.56 395 LEU A N 1
ATOM 2973 C CA . LEU A 1 395 ? -0.115 -6.887 1.913 1.00 91.56 395 LEU A CA 1
ATOM 2974 C C . LEU A 1 395 ? 1.336 -7.387 1.845 1.00 91.56 395 LEU A C 1
ATOM 2976 O O . LEU A 1 395 ? 2.266 -6.611 1.619 1.00 91.56 395 LEU A O 1
ATOM 2980 N N . GLY A 1 396 ? 1.528 -8.674 2.128 1.00 93.88 396 GLY A N 1
ATOM 2981 C CA . GLY A 1 396 ? 2.835 -9.312 2.203 1.00 93.88 396 GLY A CA 1
ATOM 2982 C C . GLY A 1 396 ? 3.136 -10.247 1.039 1.00 93.88 396 GLY A C 1
ATOM 2983 O O . GLY A 1 396 ? 2.387 -10.333 0.065 1.00 93.88 396 GLY A O 1
ATOM 2984 N N . LEU A 1 397 ? 4.258 -10.968 1.140 1.00 96.19 397 LEU A N 1
ATOM 2985 C CA . LEU A 1 397 ? 4.730 -11.863 0.075 1.00 96.19 397 LEU A CA 1
ATOM 2986 C C . LEU A 1 397 ? 3.671 -12.904 -0.324 1.00 96.19 397 LEU A C 1
ATOM 2988 O O . LEU A 1 397 ? 3.451 -13.131 -1.509 1.00 96.19 397 LEU A O 1
ATOM 2992 N N . LEU A 1 398 ? 2.992 -13.521 0.647 1.00 96.25 398 LEU A N 1
ATOM 2993 C CA . LEU A 1 398 ? 1.988 -14.545 0.355 1.00 96.25 398 LEU A CA 1
ATOM 2994 C C . LEU A 1 398 ? 0.756 -13.952 -0.347 1.00 96.25 398 LEU A C 1
ATOM 2996 O O . LEU A 1 398 ? 0.233 -14.555 -1.282 1.00 96.25 398 LEU A O 1
ATOM 3000 N N . GLU A 1 399 ? 0.321 -12.762 0.070 1.00 95.12 399 GLU A N 1
ATOM 3001 C CA . GLU A 1 399 ? -0.793 -12.058 -0.562 1.00 95.12 399 GLU A CA 1
ATOM 3002 C C . GLU A 1 399 ? -0.462 -11.632 -2.006 1.00 95.12 399 GLU A C 1
ATOM 3004 O O . GLU A 1 399 ? -1.300 -11.809 -2.890 1.00 95.12 399 GLU A O 1
ATOM 3009 N N . TYR A 1 400 ? 0.764 -11.164 -2.283 1.00 90.75 400 TYR A N 1
ATOM 3010 C CA . TYR A 1 400 ? 1.220 -10.872 -3.652 1.00 90.75 400 TYR A CA 1
ATOM 3011 C C . TYR A 1 400 ? 1.274 -12.117 -4.545 1.00 90.75 400 TYR A C 1
ATOM 3013 O O . TYR A 1 400 ? 0.912 -12.053 -5.719 1.00 90.75 400 TYR A O 1
ATOM 3021 N N . LEU A 1 401 ? 1.699 -13.262 -4.011 1.00 94.56 401 LEU A N 1
ATOM 3022 C CA . LEU A 1 401 ? 1.769 -14.506 -4.782 1.00 94.56 401 LEU A CA 1
ATOM 3023 C C . LEU A 1 401 ? 0.377 -15.042 -5.132 1.00 94.56 401 LEU A C 1
ATOM 3025 O O . LEU A 1 401 ? 0.150 -15.449 -6.271 1.00 94.56 401 LEU A O 1
ATOM 3029 N N . TYR A 1 402 ? -0.573 -14.987 -4.191 1.00 94.38 402 TYR A N 1
ATOM 3030 C CA . TYR A 1 402 ? -1.972 -15.291 -4.500 1.00 94.38 402 TYR A CA 1
ATOM 3031 C C . TYR A 1 402 ? -2.561 -14.315 -5.508 1.00 94.38 402 TYR A C 1
ATOM 3033 O O . TYR A 1 402 ? -3.314 -14.734 -6.378 1.00 94.38 402 TYR A O 1
ATOM 3041 N N . TRP A 1 403 ? -2.193 -13.038 -5.426 1.00 89.00 403 TRP A N 1
ATOM 3042 C CA . TRP A 1 403 ? -2.614 -12.047 -6.404 1.00 89.00 403 TRP A CA 1
ATOM 3043 C C . TRP A 1 403 ? -2.131 -12.373 -7.817 1.00 89.00 403 TRP A C 1
ATOM 3045 O O . TRP A 1 403 ? -2.931 -12.358 -8.748 1.00 89.00 403 TRP A O 1
ATOM 3055 N N . CYS A 1 404 ? -0.861 -12.751 -7.975 1.00 88.38 404 CYS A N 1
ATOM 3056 C CA . CYS A 1 404 ? -0.328 -13.189 -9.265 1.00 88.38 404 CYS A CA 1
ATOM 3057 C C . CYS A 1 404 ? -1.068 -14.436 -9.785 1.00 88.38 404 CYS A C 1
ATOM 3059 O O . CYS A 1 404 ? -1.473 -14.471 -10.944 1.00 88.38 404 CYS A O 1
ATOM 3061 N N . GLU A 1 405 ? -1.322 -15.426 -8.918 1.00 91.50 405 GLU A N 1
ATOM 3062 C CA . GLU A 1 405 ? -2.083 -16.638 -9.266 1.00 91.50 405 GLU A CA 1
ATOM 3063 C C . GLU A 1 405 ? -3.524 -16.315 -9.697 1.00 91.50 405 GLU A C 1
ATOM 3065 O O . GLU A 1 405 ? -3.988 -16.814 -10.721 1.00 91.50 405 GLU A O 1
ATOM 3070 N N . ASP A 1 406 ? -4.216 -15.445 -8.959 1.00 90.75 406 ASP A N 1
ATOM 3071 C CA . ASP A 1 406 ? -5.604 -15.061 -9.232 1.00 90.75 406 ASP A CA 1
ATOM 3072 C C . ASP A 1 406 ? -5.742 -14.193 -10.498 1.00 90.75 406 ASP A C 1
ATOM 3074 O O . ASP A 1 406 ? -6.796 -14.216 -11.141 1.00 90.75 406 ASP A O 1
ATOM 3078 N N . LEU A 1 407 ? -4.685 -13.460 -10.871 1.00 81.81 407 LEU A N 1
ATOM 3079 C CA . LEU A 1 407 ? -4.565 -12.743 -12.144 1.00 81.81 407 LEU A CA 1
ATOM 3080 C C . LEU A 1 407 ? -4.187 -13.649 -13.326 1.00 81.81 407 LEU A C 1
ATOM 3082 O O . LEU A 1 407 ? -4.398 -13.264 -14.474 1.00 81.81 407 LEU A O 1
ATOM 3086 N N . GLY A 1 408 ? -3.587 -14.813 -13.064 1.00 84.50 408 GLY A N 1
ATOM 3087 C CA . GLY A 1 408 ? -2.867 -15.582 -14.082 1.00 84.50 408 GLY A CA 1
ATOM 3088 C C . GLY A 1 408 ? -1.573 -14.904 -14.558 1.00 84.50 408 GLY A C 1
ATOM 3089 O O . GLY A 1 408 ? -1.059 -15.260 -15.617 1.00 84.50 408 GLY A O 1
ATOM 3090 N N . ALA A 1 409 ? -1.057 -13.942 -13.789 1.00 80.06 409 ALA A N 1
ATOM 3091 C CA . ALA A 1 409 ? 0.164 -13.203 -14.085 1.00 80.06 409 ALA A CA 1
ATOM 3092 C C . ALA A 1 409 ? 1.393 -13.919 -13.510 1.00 80.06 409 ALA A C 1
ATOM 3094 O O . ALA A 1 409 ? 1.344 -14.540 -12.446 1.00 80.06 409 ALA A O 1
ATOM 3095 N N . GLU A 1 410 ? 2.527 -13.807 -14.192 1.00 82.94 410 GLU A N 1
ATOM 3096 C CA . GLU A 1 410 ? 3.799 -14.329 -13.701 1.00 82.94 410 GLU A CA 1
ATOM 3097 C C . GLU A 1 410 ? 4.528 -13.297 -12.820 1.00 82.94 410 GLU A C 1
ATOM 3099 O O . GLU A 1 410 ? 4.659 -12.134 -13.205 1.00 82.94 410 GLU A O 1
ATOM 3104 N N . PRO A 1 411 ? 4.994 -13.672 -11.616 1.00 87.44 411 PRO A N 1
ATOM 3105 C CA . PRO A 1 411 ? 5.669 -12.724 -10.741 1.00 87.44 411 PRO A CA 1
ATOM 3106 C C . PRO A 1 411 ? 7.092 -12.409 -11.217 1.00 87.44 411 PRO A C 1
ATOM 3108 O O . PRO A 1 411 ? 7.871 -13.320 -11.508 1.00 87.44 411 PRO A O 1
ATOM 3111 N N . ILE A 1 412 ? 7.445 -11.123 -11.183 1.00 86.88 412 ILE A N 1
ATOM 3112 C CA . ILE A 1 412 ? 8.830 -10.642 -11.137 1.00 86.88 412 ILE A CA 1
ATOM 3113 C C . ILE A 1 412 ? 9.080 -10.199 -9.697 1.00 86.88 412 ILE A C 1
ATOM 3115 O O . ILE A 1 412 ? 8.542 -9.187 -9.241 1.00 86.88 412 ILE A O 1
ATOM 3119 N N . MET A 1 413 ? 9.833 -11.008 -8.953 1.00 93.75 413 MET A N 1
ATOM 3120 C CA . MET A 1 413 ? 10.042 -10.782 -7.525 1.00 93.75 413 MET A CA 1
ATOM 3121 C C . MET A 1 413 ? 11.374 -10.077 -7.277 1.00 93.75 413 MET A C 1
ATOM 3123 O O . MET A 1 413 ? 12.435 -10.653 -7.510 1.00 93.75 413 MET A O 1
ATOM 3127 N N . GLY A 1 414 ? 11.316 -8.866 -6.733 1.00 93.38 414 GLY A N 1
ATOM 3128 C CA . GLY A 1 414 ? 12.485 -8.140 -6.254 1.00 93.38 414 GLY A CA 1
ATOM 3129 C C . GLY A 1 414 ? 13.045 -8.735 -4.961 1.00 93.38 414 GLY A C 1
ATOM 3130 O O . GLY A 1 414 ? 12.301 -9.059 -4.024 1.00 93.38 414 GLY A O 1
ATOM 3131 N N . VAL A 1 415 ? 14.369 -8.852 -4.892 1.00 97.50 415 VAL A N 1
ATOM 3132 C CA . VAL A 1 415 ? 15.113 -9.148 -3.660 1.00 97.50 415 VAL A CA 1
ATOM 3133 C C . VAL A 1 415 ? 16.001 -7.967 -3.302 1.00 97.50 415 VAL A C 1
ATOM 3135 O O . VAL A 1 415 ? 16.617 -7.342 -4.162 1.00 97.50 415 VAL A O 1
ATOM 3138 N N . TRP A 1 416 ? 16.083 -7.649 -2.014 1.00 97.69 416 TRP A N 1
ATOM 3139 C CA . TRP A 1 416 ? 16.921 -6.548 -1.557 1.00 97.69 416 TRP A CA 1
ATOM 3140 C C . TRP A 1 416 ? 18.409 -6.886 -1.729 1.00 97.69 416 TRP A C 1
ATOM 3142 O O . TRP A 1 416 ? 18.866 -7.924 -1.251 1.00 97.69 416 TRP A O 1
ATOM 3152 N N . ALA A 1 417 ? 19.172 -6.002 -2.379 1.00 97.06 417 ALA A N 1
ATOM 3153 C CA . ALA A 1 417 ? 20.515 -6.316 -2.876 1.00 97.06 417 ALA A CA 1
ATOM 3154 C C . ALA A 1 417 ? 21.658 -5.546 -2.195 1.00 97.06 417 ALA A C 1
ATOM 3156 O O . ALA A 1 417 ? 22.707 -5.341 -2.805 1.00 97.06 417 ALA A O 1
ATOM 3157 N N . GLY A 1 418 ? 21.507 -5.103 -0.943 1.00 96.12 418 GLY A N 1
ATOM 3158 C CA . GLY A 1 418 ? 22.613 -4.464 -0.213 1.00 96.12 418 GLY A CA 1
ATOM 3159 C C . GLY A 1 418 ? 22.682 -2.939 -0.313 1.00 96.12 418 GLY A C 1
ATOM 3160 O O . GLY A 1 418 ? 23.712 -2.384 0.064 1.00 96.12 418 GLY A O 1
ATOM 3161 N N . TYR A 1 419 ? 21.645 -2.270 -0.822 1.00 96.50 419 TYR A N 1
ATOM 3162 C CA . TYR A 1 419 ? 21.595 -0.813 -0.976 1.00 96.50 419 TYR A CA 1
ATOM 3163 C C . TYR A 1 419 ? 20.321 -0.221 -0.362 1.00 96.50 419 TYR A C 1
ATOM 3165 O O . TYR A 1 419 ? 19.257 -0.831 -0.414 1.00 96.50 419 TYR A O 1
ATOM 3173 N N . ALA A 1 420 ? 20.452 0.949 0.256 1.00 93.25 420 ALA A N 1
ATOM 3174 C CA . ALA A 1 420 ? 19.352 1.712 0.835 1.00 93.25 420 ALA A CA 1
ATOM 3175 C C . ALA A 1 420 ? 19.377 3.150 0.301 1.00 93.25 420 ALA A C 1
ATOM 3177 O O . ALA A 1 420 ? 20.455 3.727 0.128 1.00 93.25 420 ALA A O 1
ATOM 3178 N N . LEU A 1 421 ? 18.200 3.762 0.144 1.00 86.94 421 LEU A N 1
ATOM 3179 C CA . LEU A 1 421 ? 18.003 5.081 -0.484 1.00 86.94 421 LEU A CA 1
ATOM 3180 C C . LEU A 1 421 ? 18.712 6.231 0.245 1.00 86.94 421 LEU A C 1
ATOM 3182 O O . LEU A 1 421 ? 18.964 7.283 -0.335 1.00 86.94 421 LEU A O 1
ATOM 3186 N N . GLY A 1 422 ? 19.104 6.030 1.506 1.00 87.56 422 GLY A N 1
ATOM 3187 C CA . GLY A 1 422 ? 20.004 6.931 2.226 1.00 87.56 422 GLY A CA 1
ATOM 3188 C C . GLY A 1 422 ? 21.446 6.959 1.697 1.00 87.56 422 GLY A C 1
ATOM 3189 O O . GLY A 1 422 ? 22.292 7.593 2.321 1.00 87.56 422 GLY A O 1
ATOM 3190 N N . GLY A 1 423 ? 21.753 6.258 0.600 1.00 91.31 423 GLY A N 1
ATOM 3191 C CA . GLY A 1 423 ? 23.076 6.210 -0.031 1.00 91.31 423 GLY A CA 1
ATOM 3192 C C . GLY A 1 423 ? 24.020 5.165 0.569 1.00 91.31 423 GLY A C 1
ATOM 3193 O O . GLY A 1 423 ? 25.210 5.146 0.259 1.00 91.31 423 GLY A O 1
ATOM 3194 N N . THR A 1 424 ? 23.522 4.290 1.447 1.00 95.00 424 THR A N 1
ATOM 3195 C CA . THR A 1 424 ? 24.354 3.292 2.133 1.00 95.00 424 THR A CA 1
ATOM 3196 C C . THR A 1 424 ? 24.399 1.995 1.334 1.00 95.00 424 THR A C 1
ATOM 3198 O O . THR A 1 424 ? 23.368 1.372 1.101 1.00 95.00 424 THR A O 1
ATOM 3201 N N . SER A 1 425 ? 25.607 1.562 0.963 1.00 96.94 425 SER A N 1
ATOM 3202 C CA . SER A 1 425 ? 25.867 0.223 0.418 1.00 96.94 425 SER A CA 1
ATOM 3203 C C . SER A 1 425 ? 26.521 -0.659 1.480 1.00 96.94 425 SER A C 1
ATOM 3205 O O . SER A 1 425 ? 27.525 -0.263 2.073 1.00 96.94 425 SER A O 1
ATOM 3207 N N . VAL A 1 426 ? 25.983 -1.855 1.707 1.00 97.00 426 VAL A N 1
ATOM 3208 C CA . VAL A 1 426 ? 26.567 -2.842 2.627 1.00 97.00 426 VAL A CA 1
ATOM 3209 C C . VAL A 1 426 ? 27.885 -3.361 2.063 1.00 97.00 426 VAL A C 1
ATOM 3211 O O . VAL A 1 426 ? 27.941 -3.772 0.907 1.00 97.00 426 VAL A O 1
ATOM 3214 N N . ALA A 1 427 ? 28.934 -3.380 2.890 1.00 97.56 427 ALA A N 1
ATOM 3215 C CA . ALA A 1 427 ? 30.253 -3.856 2.488 1.00 97.56 427 ALA A CA 1
ATOM 3216 C C . ALA A 1 427 ? 30.222 -5.323 2.027 1.00 97.56 427 ALA A C 1
ATOM 3218 O O . ALA A 1 427 ? 29.468 -6.142 2.550 1.00 97.56 427 ALA A O 1
ATOM 3219 N N . GLU A 1 428 ? 31.091 -5.680 1.078 1.00 97.56 428 GLU A N 1
ATOM 3220 C CA . GLU A 1 428 ? 31.094 -7.009 0.455 1.00 97.56 428 GLU A CA 1
ATOM 3221 C C . GLU A 1 428 ? 31.196 -8.163 1.475 1.00 97.56 428 GLU A C 1
ATOM 3223 O O . GLU A 1 428 ? 30.528 -9.188 1.335 1.00 97.56 428 GLU A O 1
ATOM 3228 N N . ASN A 1 429 ? 31.991 -8.007 2.534 1.00 96.81 429 ASN A N 1
ATOM 3229 C CA . ASN A 1 429 ? 32.165 -9.015 3.589 1.00 96.81 429 ASN A CA 1
ATOM 3230 C C . ASN A 1 429 ? 30.974 -9.126 4.563 1.00 96.81 429 ASN A C 1
ATOM 3232 O O . ASN A 1 429 ? 30.990 -9.983 5.441 1.00 96.81 429 ASN A O 1
ATOM 3236 N N . GLN A 1 430 ? 29.959 -8.274 4.424 1.00 97.25 430 GLN A N 1
ATOM 3237 C CA . GLN A 1 430 ? 28.757 -8.251 5.258 1.00 97.25 430 GLN A CA 1
ATOM 3238 C C . GLN A 1 430 ? 27.502 -8.684 4.488 1.00 97.25 430 GLN A C 1
ATOM 3240 O O . GLN A 1 430 ? 26.411 -8.650 5.050 1.00 97.25 430 GLN A O 1
ATOM 3245 N N . LEU A 1 431 ? 27.626 -9.091 3.218 1.00 97.75 431 LEU A N 1
ATOM 3246 C CA . LEU A 1 431 ? 26.476 -9.445 2.379 1.00 97.75 431 LEU A CA 1
ATOM 3247 C C . LEU A 1 431 ? 25.852 -10.808 2.703 1.00 97.75 431 LEU A C 1
ATOM 3249 O O . LEU A 1 431 ? 24.680 -11.010 2.400 1.00 97.75 431 LEU A O 1
ATOM 3253 N N . ASP A 1 432 ? 26.596 -11.731 3.317 1.00 97.94 432 ASP A N 1
ATOM 3254 C CA . ASP A 1 432 ? 26.162 -13.129 3.477 1.00 97.94 432 ASP A CA 1
ATOM 3255 C C . ASP A 1 432 ? 24.800 -13.307 4.175 1.00 97.94 432 ASP A C 1
ATOM 3257 O O . ASP A 1 432 ? 23.985 -14.078 3.664 1.00 97.94 432 ASP A O 1
ATOM 3261 N N . PRO A 1 433 ? 24.470 -12.579 5.262 1.00 98.00 433 PRO A N 1
ATOM 3262 C CA . PRO A 1 433 ? 23.147 -12.677 5.876 1.00 98.00 433 PRO A CA 1
ATOM 3263 C C . PRO A 1 433 ? 22.016 -12.263 4.925 1.00 98.00 433 PRO A C 1
ATOM 3265 O O . PRO A 1 433 ? 20.965 -12.894 4.900 1.00 98.00 433 PRO A O 1
ATOM 3268 N N . TYR A 1 434 ? 22.240 -11.235 4.105 1.00 98.06 434 TYR A N 1
ATOM 3269 C CA . TYR A 1 434 ? 21.239 -10.709 3.173 1.00 98.06 434 TYR A CA 1
ATOM 3270 C C . TYR A 1 434 ? 21.074 -11.604 1.940 1.00 98.06 434 TYR A C 1
ATOM 3272 O O . TYR A 1 434 ? 19.966 -11.773 1.435 1.00 98.06 434 TYR A O 1
ATOM 3280 N N . ILE A 1 435 ? 22.161 -12.237 1.492 1.00 98.38 435 ILE A N 1
ATOM 3281 C CA . ILE A 1 435 ? 22.117 -13.271 0.453 1.00 98.38 435 ILE A CA 1
ATOM 3282 C C . ILE A 1 435 ? 21.308 -14.472 0.953 1.00 98.38 435 ILE A C 1
ATOM 3284 O O . ILE A 1 435 ? 20.442 -14.965 0.231 1.00 98.38 435 ILE A O 1
ATOM 3288 N N . GLN A 1 436 ? 21.525 -14.906 2.200 1.00 98.19 436 GLN A N 1
ATOM 3289 C CA . GLN A 1 436 ? 20.727 -15.978 2.795 1.00 98.19 436 GLN A CA 1
ATOM 3290 C C . GLN A 1 436 ? 19.250 -15.582 2.931 1.00 98.19 436 GLN A C 1
ATOM 3292 O O . GLN A 1 436 ? 18.377 -16.393 2.637 1.00 98.19 436 GLN A O 1
ATOM 3297 N N . GLU A 1 437 ? 18.945 -14.335 3.306 1.00 97.56 437 GLU A N 1
ATOM 3298 C CA . GLU A 1 437 ? 17.563 -13.841 3.336 1.00 97.56 437 GLU A CA 1
ATOM 3299 C C . GLU A 1 437 ? 16.882 -13.911 1.962 1.00 97.56 437 GLU A C 1
ATOM 3301 O O . GLU A 1 437 ? 15.718 -14.316 1.896 1.00 97.56 437 GLU A O 1
ATOM 3306 N N . ALA A 1 438 ? 17.592 -13.570 0.880 1.00 98.25 438 ALA A N 1
ATOM 3307 C CA . ALA A 1 438 ? 17.090 -13.678 -0.491 1.00 98.25 438 ALA A CA 1
ATOM 3308 C C . ALA A 1 438 ? 16.899 -15.144 -0.926 1.00 98.25 438 ALA A C 1
ATOM 3310 O O . ALA A 1 438 ? 15.883 -15.484 -1.534 1.00 98.25 438 ALA A O 1
ATOM 3311 N N . ILE A 1 439 ? 17.825 -16.038 -0.558 1.00 98.44 439 ILE A N 1
ATOM 3312 C CA . ILE A 1 439 ? 17.677 -17.486 -0.778 1.00 98.44 439 ILE A CA 1
ATOM 3313 C C . ILE A 1 439 ? 16.446 -18.016 -0.039 1.00 98.44 439 ILE A C 1
ATOM 3315 O O . ILE A 1 439 ? 15.664 -18.787 -0.599 1.00 98.44 439 ILE A O 1
ATOM 3319 N N . ASP A 1 440 ? 16.240 -17.599 1.207 1.00 98.31 440 ASP A N 1
ATOM 3320 C CA . ASP A 1 440 ? 15.080 -18.008 1.988 1.00 98.31 440 ASP A CA 1
ATOM 3321 C C . ASP A 1 440 ? 13.779 -17.427 1.417 1.00 98.31 440 ASP A C 1
ATOM 3323 O O . ASP A 1 440 ? 12.757 -18.112 1.428 1.00 98.31 440 ASP A O 1
ATOM 3327 N N . GLN A 1 441 ? 13.813 -16.202 0.876 1.00 98.31 441 GLN A N 1
ATOM 3328 C CA . GLN A 1 441 ? 12.680 -15.586 0.180 1.00 98.31 441 GLN A CA 1
ATOM 3329 C C . GLN A 1 441 ? 12.263 -16.436 -1.019 1.00 98.31 441 GLN A C 1
ATOM 3331 O O . GLN A 1 441 ? 11.096 -16.790 -1.145 1.00 98.31 441 GLN A O 1
ATOM 3336 N N . ILE A 1 442 ? 13.214 -16.818 -1.872 1.00 98.44 442 ILE A N 1
ATOM 3337 C CA . ILE A 1 442 ? 12.950 -17.667 -3.040 1.00 98.44 442 ILE A CA 1
ATOM 3338 C C . ILE A 1 442 ? 12.467 -19.052 -2.596 1.00 98.44 442 ILE A C 1
ATOM 3340 O O . ILE A 1 442 ? 11.469 -19.553 -3.111 1.00 98.44 442 ILE A O 1
ATOM 3344 N N . ASN A 1 443 ? 13.100 -19.656 -1.588 1.00 98.19 443 ASN A N 1
ATOM 3345 C CA . ASN A 1 443 ? 12.664 -20.944 -1.048 1.00 98.19 443 ASN A CA 1
ATOM 3346 C C . ASN A 1 443 ? 11.252 -20.895 -0.453 1.00 98.19 443 ASN A C 1
ATOM 3348 O O . ASN A 1 443 ? 10.503 -21.862 -0.596 1.00 98.19 443 ASN A O 1
ATOM 3352 N N . PHE A 1 444 ? 10.847 -19.783 0.164 1.00 98.31 444 PHE A N 1
ATOM 3353 C CA . PHE A 1 444 ? 9.459 -19.595 0.573 1.00 98.31 444 PHE A CA 1
ATOM 3354 C C . PHE A 1 444 ? 8.512 -19.712 -0.625 1.00 98.31 444 PHE A C 1
ATOM 3356 O O . PHE A 1 444 ? 7.460 -20.325 -0.489 1.00 98.31 444 PHE A O 1
ATOM 3363 N N . VAL A 1 445 ? 8.883 -19.206 -1.805 1.00 97.88 445 VAL A N 1
ATOM 3364 C CA . VAL A 1 445 ? 8.045 -19.244 -3.017 1.00 97.88 445 VAL A CA 1
ATOM 3365 C C . VAL A 1 445 ? 8.053 -20.615 -3.700 1.00 97.88 445 VAL A C 1
ATOM 3367 O O . VAL A 1 445 ? 6.982 -21.171 -3.951 1.00 97.88 445 VAL A O 1
ATOM 3370 N N . ILE A 1 446 ? 9.236 -21.174 -3.981 1.00 97.75 446 ILE A N 1
ATOM 3371 C CA . ILE A 1 446 ? 9.396 -22.360 -4.848 1.00 97.75 446 ILE A CA 1
ATOM 3372 C C . ILE A 1 446 ? 9.986 -23.592 -4.158 1.00 97.75 446 ILE A C 1
ATOM 3374 O O . ILE A 1 446 ? 9.980 -24.678 -4.731 1.00 97.75 446 ILE A O 1
ATOM 3378 N N . GLY A 1 447 ? 10.514 -23.441 -2.944 1.00 96.25 447 GLY A N 1
ATOM 3379 C CA . GLY A 1 447 ? 11.232 -24.505 -2.248 1.00 96.25 447 GLY A CA 1
ATOM 3380 C C . GLY A 1 447 ? 10.332 -25.661 -1.808 1.00 96.25 447 GLY A C 1
ATOM 3381 O O . GLY A 1 447 ? 9.110 -25.518 -1.683 1.00 96.25 447 GLY A O 1
ATOM 3382 N N . ASP A 1 448 ? 10.962 -26.800 -1.529 1.00 95.75 448 ASP A N 1
ATOM 3383 C CA . ASP A 1 448 ? 10.328 -28.012 -1.004 1.00 95.75 448 ASP A CA 1
ATOM 3384 C C . ASP A 1 448 ? 10.142 -27.913 0.528 1.00 95.75 448 ASP A C 1
ATOM 3386 O O . ASP A 1 448 ? 11.142 -27.811 1.254 1.00 95.75 448 ASP A O 1
ATOM 3390 N N . PRO A 1 449 ? 8.897 -27.969 1.048 1.00 96.06 449 PRO A N 1
ATOM 3391 C CA . PRO A 1 449 ? 8.620 -27.904 2.483 1.00 96.06 449 PRO A CA 1
ATOM 3392 C C . PRO A 1 449 ? 9.325 -28.974 3.323 1.00 96.06 449 PRO A C 1
ATOM 3394 O O . PRO A 1 449 ? 9.561 -28.747 4.506 1.00 96.06 449 PRO A O 1
ATOM 3397 N N . ALA A 1 450 ? 9.681 -30.123 2.740 1.00 95.31 450 ALA A N 1
ATOM 3398 C CA . ALA A 1 450 ? 10.372 -31.194 3.458 1.00 95.31 450 ALA A CA 1
ATOM 3399 C C . ALA A 1 450 ? 11.865 -30.906 3.690 1.00 95.31 450 ALA A C 1
ATOM 3401 O O . ALA A 1 450 ? 12.491 -31.538 4.540 1.00 95.31 450 ALA A O 1
ATOM 3402 N N . ARG A 1 451 ? 12.452 -29.978 2.924 1.00 94.00 451 ARG A N 1
ATOM 3403 C CA . ARG A 1 451 ? 13.899 -29.709 2.922 1.00 94.00 451 ARG A CA 1
ATOM 3404 C C . ARG A 1 451 ? 14.264 -28.304 3.377 1.00 94.00 451 ARG A C 1
ATOM 3406 O O . ARG A 1 451 ? 15.408 -28.077 3.756 1.00 94.00 451 ARG A O 1
ATOM 3413 N N . ASN A 1 452 ? 13.323 -27.364 3.331 1.00 94.38 452 ASN A N 1
ATOM 3414 C CA . ASN A 1 452 ? 13.591 -25.963 3.621 1.00 94.38 452 ASN A CA 1
ATOM 3415 C C . ASN A 1 452 ? 12.569 -25.374 4.603 1.00 94.38 452 ASN A C 1
ATOM 3417 O O . ASN A 1 452 ? 11.360 -25.479 4.404 1.00 94.38 452 ASN A O 1
ATOM 3421 N N . SER A 1 453 ? 13.055 -24.700 5.648 1.00 95.75 453 SER A N 1
ATOM 3422 C CA . SER A 1 453 ? 12.211 -24.116 6.698 1.00 95.75 453 SER A CA 1
ATOM 3423 C C . SER A 1 453 ? 11.333 -22.960 6.205 1.00 95.75 453 SER A C 1
ATOM 3425 O O . SER A 1 453 ? 10.219 -22.788 6.699 1.00 95.75 453 SER A O 1
ATOM 3427 N N . ALA A 1 454 ? 11.780 -22.188 5.210 1.00 96.06 454 ALA A N 1
ATOM 3428 C CA . ALA A 1 454 ? 10.971 -21.147 4.584 1.00 96.06 454 ALA A CA 1
ATOM 3429 C C . ALA A 1 454 ? 9.824 -21.757 3.760 1.00 96.06 454 ALA A C 1
ATOM 3431 O O . ALA A 1 454 ? 8.683 -21.310 3.860 1.00 96.06 454 ALA A O 1
ATOM 3432 N N . ALA A 1 455 ? 10.078 -22.840 3.025 1.00 96.81 455 ALA A N 1
ATOM 3433 C CA . ALA A 1 455 ? 9.019 -23.582 2.340 1.00 96.81 455 ALA A CA 1
ATOM 3434 C C . ALA A 1 455 ? 8.062 -24.284 3.325 1.00 96.81 455 ALA A C 1
ATOM 3436 O O . ALA A 1 455 ? 6.854 -24.330 3.092 1.00 96.81 455 ALA A O 1
ATOM 3437 N N . ALA A 1 456 ? 8.573 -24.783 4.455 1.00 97.31 456 ALA A N 1
ATOM 3438 C CA . ALA A 1 456 ? 7.751 -25.337 5.530 1.00 97.31 456 ALA A CA 1
ATOM 3439 C C . ALA A 1 456 ? 6.822 -24.277 6.143 1.00 97.31 456 ALA A C 1
ATOM 3441 O O . ALA A 1 456 ? 5.667 -24.574 6.446 1.00 97.31 456 ALA A O 1
ATOM 3442 N N . LEU A 1 457 ? 7.289 -23.028 6.257 1.00 96.69 457 LEU A N 1
ATOM 3443 C CA . LEU A 1 457 ? 6.450 -21.895 6.648 1.00 96.69 457 LEU A CA 1
ATOM 3444 C C . LEU A 1 457 ? 5.353 -21.622 5.609 1.00 96.69 457 LEU A C 1
ATOM 3446 O O . LEU A 1 457 ? 4.198 -21.453 5.981 1.00 96.69 457 LEU A O 1
ATOM 3450 N N . ARG A 1 458 ? 5.661 -21.638 4.304 1.00 97.19 458 ARG A N 1
ATOM 3451 C CA . ARG A 1 458 ? 4.629 -21.529 3.252 1.00 97.19 458 ARG A CA 1
ATOM 3452 C C . ARG A 1 458 ? 3.557 -22.620 3.417 1.00 97.19 458 ARG A C 1
ATOM 3454 O O . ARG A 1 458 ? 2.359 -22.333 3.372 1.00 97.19 458 ARG A O 1
ATOM 3461 N N . ALA A 1 459 ? 3.984 -23.857 3.679 1.00 96.94 459 ALA A N 1
ATOM 3462 C CA . ALA A 1 459 ? 3.089 -24.986 3.910 1.00 96.94 459 ALA A CA 1
ATOM 3463 C C . ALA A 1 459 ? 2.218 -24.819 5.166 1.00 96.94 459 ALA A C 1
ATOM 3465 O O . ALA A 1 459 ? 1.016 -25.078 5.098 1.00 96.94 459 ALA A O 1
ATOM 3466 N N . SER A 1 460 ? 2.784 -24.348 6.283 1.00 96.62 460 SER A N 1
ATOM 3467 C CA . SER A 1 460 ? 2.030 -24.126 7.527 1.00 96.62 460 SER A CA 1
ATOM 3468 C C . SER A 1 460 ? 1.000 -22.999 7.413 1.00 96.62 460 SER A C 1
ATOM 3470 O O . SER A 1 460 ? -0.019 -23.032 8.097 1.00 96.62 460 SER A O 1
ATOM 3472 N N . LEU A 1 461 ? 1.213 -22.052 6.493 1.00 95.06 461 LEU A N 1
ATOM 3473 C CA . LEU A 1 461 ? 0.255 -21.000 6.136 1.00 95.06 461 LEU A CA 1
ATOM 3474 C C . LEU A 1 461 ? -0.821 -21.464 5.135 1.00 95.06 461 LEU A C 1
ATOM 3476 O O . LEU A 1 461 ? -1.560 -20.645 4.592 1.00 95.06 461 LEU A O 1
ATOM 3480 N N . GLY A 1 462 ? -0.924 -22.773 4.890 1.00 94.06 462 GLY A N 1
ATOM 3481 C CA . GLY A 1 462 ? -1.966 -23.376 4.058 1.00 94.06 462 GLY A CA 1
ATOM 3482 C C . GLY A 1 462 ? -1.594 -23.541 2.583 1.00 94.06 462 GLY A C 1
ATOM 3483 O O . GLY A 1 462 ? -2.450 -23.937 1.793 1.00 94.06 462 GLY A O 1
ATOM 3484 N N . ARG A 1 463 ? -0.336 -23.283 2.191 1.00 94.25 463 ARG A N 1
ATOM 3485 C CA . ARG A 1 463 ? 0.133 -23.445 0.804 1.00 94.25 463 ARG A CA 1
ATOM 3486 C C . ARG A 1 463 ? 1.365 -24.354 0.704 1.00 94.25 463 ARG A C 1
ATOM 3488 O O . ARG A 1 463 ? 2.492 -23.880 0.588 1.00 94.25 463 ARG A O 1
ATOM 3495 N N . PRO A 1 464 ? 1.194 -25.687 0.703 1.00 95.12 464 PRO A N 1
ATOM 3496 C CA . PRO A 1 464 ? 2.324 -26.604 0.551 1.00 95.12 464 PRO A CA 1
ATOM 3497 C C . PRO A 1 464 ? 2.938 -26.560 -0.855 1.00 95.12 464 PRO A C 1
ATOM 3499 O O . PRO A 1 464 ? 4.154 -26.679 -0.992 1.00 95.12 464 PRO A O 1
ATOM 3502 N N . GLN A 1 465 ? 2.124 -26.338 -1.891 1.00 96.62 465 GLN A N 1
ATOM 3503 C CA . GLN A 1 465 ? 2.584 -26.305 -3.283 1.00 96.62 465 GLN A CA 1
ATOM 3504 C C . GLN A 1 465 ? 3.391 -25.035 -3.589 1.00 96.62 465 GLN A C 1
ATOM 3506 O O . GLN A 1 465 ? 3.013 -23.964 -3.100 1.00 96.62 465 GLN A O 1
ATOM 3511 N N . PRO A 1 466 ? 4.455 -25.120 -4.407 1.00 97.06 466 PRO A N 1
ATOM 3512 C CA . PRO A 1 466 ? 5.197 -23.943 -4.842 1.00 97.06 466 PRO A CA 1
ATOM 3513 C C . PRO A 1 466 ? 4.313 -23.003 -5.678 1.00 97.06 466 PRO A C 1
ATOM 3515 O O . PRO A 1 466 ? 3.281 -23.400 -6.231 1.00 97.06 466 PRO A O 1
ATOM 3518 N N . PHE A 1 467 ? 4.712 -21.738 -5.758 1.00 96.62 467 PHE A N 1
ATOM 3519 C CA . PHE A 1 467 ? 4.155 -20.782 -6.716 1.00 96.62 467 PHE A CA 1
ATOM 3520 C C . PHE A 1 467 ? 4.994 -20.756 -7.997 1.00 96.62 467 PHE A C 1
ATOM 3522 O O . PHE A 1 467 ? 6.131 -21.229 -8.017 1.00 96.62 467 PHE A O 1
ATOM 3529 N N . LYS A 1 468 ? 4.441 -20.186 -9.071 1.00 94.31 468 LYS A N 1
ATOM 3530 C CA . LYS A 1 468 ? 5.218 -19.888 -10.277 1.00 94.31 468 LYS A CA 1
ATOM 3531 C C . LYS A 1 468 ? 6.220 -18.780 -9.950 1.00 94.31 468 LYS A C 1
ATOM 3533 O O . LYS A 1 468 ? 5.826 -17.772 -9.377 1.00 94.31 468 LYS A O 1
ATOM 3538 N N . LEU A 1 469 ? 7.486 -18.966 -10.303 1.00 95.31 469 LEU A N 1
ATOM 3539 C CA . LEU A 1 469 ? 8.516 -17.933 -10.248 1.00 95.31 469 LEU A CA 1
ATOM 3540 C C . LEU A 1 469 ? 9.601 -18.300 -11.257 1.00 95.31 469 LEU A C 1
ATOM 3542 O O . LEU A 1 469 ? 10.220 -19.356 -11.132 1.00 95.31 469 LEU A O 1
ATOM 3546 N N . LEU A 1 470 ? 9.811 -17.430 -12.239 1.00 93.38 470 LEU A N 1
ATOM 3547 C CA . LEU A 1 470 ? 10.881 -17.558 -13.228 1.00 93.38 470 LEU A CA 1
ATOM 3548 C C . LEU A 1 470 ? 11.871 -16.393 -13.136 1.00 93.38 470 LEU A C 1
ATOM 3550 O O . LEU A 1 470 ? 13.064 -16.595 -13.355 1.00 93.38 470 LEU A O 1
ATOM 3554 N N . TYR A 1 471 ? 11.380 -15.210 -12.763 1.00 90.88 471 TYR A N 1
ATOM 3555 C CA . TYR A 1 471 ? 12.120 -13.955 -12.786 1.00 90.88 471 TYR A CA 1
ATOM 3556 C C . TYR A 1 471 ? 12.348 -13.415 -11.376 1.00 90.88 471 TYR A C 1
ATOM 3558 O O . TYR A 1 471 ? 11.402 -13.226 -10.604 1.00 90.88 471 TYR A O 1
ATOM 3566 N N . VAL A 1 472 ? 13.610 -13.144 -11.054 1.00 96.19 472 VAL A N 1
ATOM 3567 C CA . VAL A 1 472 ? 14.016 -12.489 -9.810 1.00 96.19 472 VAL A CA 1
ATOM 3568 C C . VAL A 1 472 ? 14.844 -11.261 -10.149 1.00 96.19 472 VAL A C 1
ATOM 3570 O O . VAL A 1 472 ? 15.867 -11.351 -10.822 1.00 96.19 472 VAL A O 1
ATOM 3573 N N . GLU A 1 473 ? 14.416 -10.111 -9.654 1.00 94.88 473 GLU A N 1
ATOM 3574 C CA . GLU A 1 473 ? 15.126 -8.852 -9.841 1.00 94.88 473 GLU A CA 1
ATOM 3575 C C . GLU A 1 473 ? 16.054 -8.591 -8.651 1.00 94.88 473 GLU A C 1
ATOM 3577 O O . GLU A 1 473 ? 15.649 -8.715 -7.491 1.00 94.88 473 GLU A O 1
ATOM 3582 N N . ILE A 1 474 ? 17.326 -8.292 -8.929 1.00 97.88 474 ILE A N 1
ATOM 3583 C CA . ILE A 1 474 ? 18.355 -8.126 -7.898 1.00 97.88 474 ILE A CA 1
ATOM 3584 C C . ILE A 1 474 ? 18.505 -6.642 -7.572 1.00 97.88 474 ILE A C 1
ATOM 3586 O O . ILE A 1 474 ? 19.292 -5.941 -8.202 1.00 97.88 474 ILE A O 1
ATOM 3590 N N . GLY A 1 475 ? 17.792 -6.187 -6.545 1.00 95.44 475 GLY A N 1
ATOM 3591 C CA . GLY A 1 475 ? 17.762 -4.785 -6.138 1.00 95.44 475 GLY A CA 1
ATOM 3592 C C . GLY A 1 475 ? 16.711 -3.976 -6.893 1.00 95.44 475 GLY A C 1
ATOM 3593 O O . GLY A 1 475 ? 15.720 -4.531 -7.357 1.00 95.44 475 GLY A O 1
ATOM 3594 N N . ASN A 1 476 ? 16.909 -2.662 -6.937 1.00 88.69 476 ASN A N 1
ATOM 3595 C CA . ASN A 1 476 ? 16.087 -1.692 -7.657 1.00 88.69 476 ASN A CA 1
ATOM 3596 C C . ASN A 1 476 ? 16.959 -0.466 -7.949 1.00 88.69 476 ASN A C 1
ATOM 3598 O O . ASN A 1 476 ? 17.681 -0.023 -7.060 1.00 88.69 476 ASN A O 1
ATOM 3602 N N . GLU A 1 477 ? 16.896 0.063 -9.173 1.00 87.44 477 GLU A N 1
ATOM 3603 C CA . GLU A 1 477 ? 17.592 1.295 -9.590 1.00 87.44 477 GLU A CA 1
ATOM 3604 C C . GLU A 1 477 ? 19.067 1.400 -9.144 1.00 87.44 477 GLU A C 1
ATOM 3606 O O . GLU A 1 477 ? 19.597 2.475 -8.842 1.00 87.44 477 GLU A O 1
ATOM 3611 N N . ASP A 1 478 ? 19.794 0.279 -9.137 1.00 92.88 478 ASP A N 1
ATOM 3612 C CA . ASP A 1 478 ? 21.172 0.240 -8.652 1.00 92.88 478 ASP A CA 1
ATOM 3613 C C . ASP A 1 478 ? 22.158 0.993 -9.557 1.00 92.88 478 ASP A C 1
ATOM 3615 O O . ASP A 1 478 ? 23.334 1.127 -9.210 1.00 92.88 478 ASP A O 1
ATOM 3619 N N . PHE A 1 479 ? 21.700 1.563 -10.677 1.00 91.31 479 PHE A N 1
ATOM 3620 C CA . PHE A 1 479 ? 22.446 2.593 -11.398 1.00 91.31 479 PHE A CA 1
ATOM 3621 C C . PHE A 1 479 ? 22.813 3.798 -10.506 1.00 91.31 479 PHE A C 1
ATOM 3623 O O . PHE A 1 479 ? 23.865 4.397 -10.731 1.00 91.31 479 PHE A O 1
ATOM 3630 N N . PHE A 1 480 ? 22.053 4.100 -9.443 1.00 89.38 480 PHE A N 1
ATOM 3631 C CA . PHE A 1 480 ? 22.442 5.095 -8.427 1.00 89.38 480 PHE A CA 1
ATOM 3632 C C . PHE A 1 480 ? 23.614 4.648 -7.537 1.00 89.38 480 PHE A C 1
ATOM 3634 O O . PHE A 1 480 ? 24.328 5.479 -6.974 1.00 89.38 480 PHE A O 1
ATOM 3641 N N . ALA A 1 481 ? 23.849 3.340 -7.435 1.00 93.56 481 ALA A N 1
ATOM 3642 C CA . ALA A 1 481 ? 24.885 2.720 -6.614 1.00 93.56 481 ALA A CA 1
ATOM 3643 C C . ALA A 1 481 ? 25.790 1.790 -7.442 1.00 93.56 481 ALA A C 1
ATOM 3645 O O . ALA A 1 481 ? 26.279 0.767 -6.949 1.00 93.56 481 ALA A O 1
ATOM 3646 N N . ALA A 1 482 ? 26.039 2.162 -8.701 1.00 94.25 482 ALA A N 1
ATOM 3647 C CA . ALA A 1 482 ? 26.695 1.327 -9.707 1.00 94.25 482 ALA A CA 1
ATOM 3648 C C . ALA A 1 482 ? 28.037 0.737 -9.239 1.00 94.25 482 ALA A C 1
ATOM 3650 O O . ALA A 1 482 ? 28.306 -0.448 -9.435 1.00 94.25 482 ALA A O 1
ATOM 3651 N N . ASN A 1 483 ? 28.859 1.540 -8.555 1.00 94.81 483 ASN A N 1
ATOM 3652 C CA . ASN A 1 483 ? 30.173 1.111 -8.067 1.00 94.81 483 ASN A CA 1
ATOM 3653 C C . ASN A 1 483 ? 30.078 -0.055 -7.076 1.00 94.81 483 ASN A C 1
ATOM 3655 O O . ASN A 1 483 ? 30.881 -0.985 -7.137 1.00 94.81 483 ASN A O 1
ATOM 3659 N N . SER A 1 484 ? 29.106 -0.019 -6.160 1.00 96.62 484 SER A N 1
ATOM 3660 C CA . SER A 1 484 ? 28.909 -1.113 -5.211 1.00 96.62 484 SER A CA 1
ATOM 3661 C C . SER A 1 484 ? 28.149 -2.279 -5.835 1.00 96.62 484 SER A C 1
ATOM 3663 O O . SER A 1 484 ? 28.364 -3.426 -5.442 1.00 96.62 484 SER A O 1
ATOM 3665 N N . TYR A 1 485 ? 27.303 -2.016 -6.836 1.00 97.81 485 TYR A N 1
ATOM 3666 C CA . TYR A 1 485 ? 26.532 -3.059 -7.506 1.00 97.81 485 TYR A CA 1
ATOM 3667 C C . TYR A 1 485 ? 27.419 -4.119 -8.156 1.00 97.81 485 TYR A C 1
ATOM 3669 O O . TYR A 1 485 ? 27.052 -5.283 -8.139 1.00 97.81 485 TYR A O 1
ATOM 3677 N N . VAL A 1 486 ? 28.623 -3.774 -8.627 1.00 97.75 486 VAL A N 1
ATOM 3678 C CA . VAL A 1 486 ? 29.563 -4.748 -9.215 1.00 97.75 486 VAL A CA 1
ATOM 3679 C C . VAL A 1 486 ? 29.828 -5.933 -8.277 1.00 97.75 486 VAL A C 1
ATOM 3681 O O . VAL A 1 486 ? 29.722 -7.088 -8.693 1.00 97.75 486 VAL A O 1
ATOM 3684 N N . TYR A 1 487 ? 30.142 -5.676 -7.001 1.00 97.94 487 TYR A N 1
ATOM 3685 C CA . TYR A 1 487 ? 30.378 -6.759 -6.043 1.00 97.94 487 TYR A CA 1
ATOM 3686 C C . TYR A 1 487 ? 29.077 -7.325 -5.468 1.00 97.94 487 TYR A C 1
ATOM 3688 O O . TYR A 1 487 ? 29.014 -8.528 -5.205 1.00 97.94 487 TYR A O 1
ATOM 3696 N N . ARG A 1 488 ? 28.036 -6.495 -5.289 1.00 98.19 488 ARG A N 1
ATOM 3697 C CA . ARG A 1 488 ? 26.730 -6.946 -4.782 1.00 98.19 488 ARG A CA 1
ATOM 3698 C C . ARG A 1 488 ? 26.101 -7.928 -5.765 1.00 98.19 488 ARG A C 1
ATOM 3700 O O . ARG A 1 488 ? 25.880 -9.076 -5.395 1.00 98.19 488 ARG A O 1
ATOM 3707 N N . TRP A 1 489 ? 25.960 -7.547 -7.032 1.00 98.38 489 TRP A N 1
ATOM 3708 C CA . TRP A 1 489 ? 25.533 -8.422 -8.124 1.00 98.38 489 TRP A CA 1
ATOM 3709 C C . TRP A 1 489 ? 26.327 -9.725 -8.150 1.00 98.38 489 TRP A C 1
ATOM 3711 O O . TRP A 1 489 ? 25.739 -10.803 -8.073 1.00 98.38 489 TRP A O 1
ATOM 3721 N N . ARG A 1 490 ? 27.666 -9.643 -8.176 1.00 98.12 490 ARG A N 1
ATOM 3722 C CA . ARG A 1 490 ? 28.529 -10.831 -8.209 1.00 98.12 490 ARG A CA 1
ATOM 3723 C C . ARG A 1 490 ? 28.205 -11.794 -7.078 1.00 98.12 490 ARG A C 1
ATOM 3725 O O . ARG A 1 490 ? 28.047 -12.987 -7.324 1.00 98.12 490 ARG A O 1
ATOM 3732 N N . ARG A 1 491 ? 28.122 -11.296 -5.845 1.00 98.12 491 ARG A N 1
ATOM 3733 C CA . ARG A 1 491 ? 27.900 -12.125 -4.656 1.00 98.12 491 ARG A CA 1
ATOM 3734 C C . ARG A 1 491 ? 26.490 -12.703 -4.610 1.00 98.12 491 ARG A C 1
ATOM 3736 O O . ARG A 1 491 ? 26.359 -13.903 -4.385 1.00 98.12 491 ARG A O 1
ATOM 3743 N N . PHE A 1 492 ? 25.469 -11.886 -4.866 1.00 98.44 492 PHE A N 1
ATOM 3744 C CA . PHE A 1 492 ? 24.078 -12.332 -4.885 1.00 98.44 492 PHE A CA 1
ATOM 3745 C C . PHE A 1 492 ? 23.843 -13.343 -6.006 1.00 98.44 492 PHE A C 1
ATOM 3747 O O . PHE A 1 492 ? 23.460 -14.474 -5.730 1.00 98.44 492 PHE A O 1
ATOM 3754 N N . VAL A 1 493 ? 24.137 -12.991 -7.256 1.00 98.06 493 VAL A N 1
ATOM 3755 C CA . VAL A 1 493 ? 23.813 -13.850 -8.401 1.00 98.06 493 VAL A CA 1
ATOM 3756 C C . VAL A 1 493 ? 24.631 -15.133 -8.397 1.00 98.06 493 VAL A C 1
ATOM 3758 O O . VAL A 1 493 ? 24.069 -16.188 -8.656 1.00 98.06 493 VAL A O 1
ATOM 3761 N N . THR A 1 494 ? 25.913 -15.105 -8.012 1.00 97.69 494 THR A N 1
ATOM 3762 C CA . THR A 1 494 ? 26.701 -16.350 -7.904 1.00 97.69 494 THR A CA 1
ATOM 3763 C C . THR A 1 494 ? 26.087 -17.321 -6.892 1.00 97.69 494 THR A C 1
ATOM 3765 O O . THR A 1 494 ? 26.024 -18.521 -7.150 1.00 97.69 494 THR A O 1
ATOM 3768 N N . ALA A 1 495 ? 25.624 -16.821 -5.742 1.00 97.94 495 ALA A N 1
ATOM 3769 C CA . ALA A 1 495 ? 24.983 -17.658 -4.734 1.00 97.94 495 ALA A CA 1
ATOM 3770 C C . ALA A 1 495 ? 23.599 -18.137 -5.195 1.00 97.94 495 ALA A C 1
ATOM 3772 O O . ALA A 1 495 ? 23.323 -19.333 -5.170 1.00 97.94 495 ALA A O 1
ATOM 3773 N N . LEU A 1 496 ? 22.749 -17.224 -5.670 1.00 97.75 496 LEU A N 1
ATOM 3774 C CA . LEU A 1 496 ? 21.380 -17.532 -6.076 1.00 97.75 496 LEU A CA 1
ATOM 3775 C C . LEU A 1 496 ? 21.338 -18.450 -7.304 1.00 97.75 496 LEU A C 1
ATOM 3777 O O . LEU A 1 496 ? 20.528 -19.365 -7.332 1.00 97.75 496 LEU A O 1
ATOM 3781 N N . GLN A 1 497 ? 22.224 -18.273 -8.284 1.00 96.94 497 GLN A N 1
ATOM 3782 C CA . GLN A 1 497 ? 22.283 -19.127 -9.473 1.00 96.94 497 GLN A CA 1
ATOM 3783 C C . GLN A 1 497 ? 22.791 -20.537 -9.161 1.00 96.94 497 GLN A C 1
ATOM 3785 O O . GLN A 1 497 ? 22.402 -21.491 -9.832 1.00 96.94 497 GLN A O 1
ATOM 3790 N N . ARG A 1 498 ? 23.628 -20.690 -8.126 1.00 97.12 498 ARG A N 1
ATOM 3791 C CA . ARG A 1 498 ? 24.045 -22.009 -7.639 1.00 97.12 498 ARG A CA 1
ATOM 3792 C C . ARG A 1 498 ? 22.881 -22.767 -6.999 1.00 97.12 498 ARG A C 1
ATOM 3794 O O . ARG A 1 498 ? 22.755 -23.965 -7.228 1.00 97.12 498 ARG A O 1
ATOM 3801 N N . GLU A 1 499 ? 22.059 -22.085 -6.205 1.00 96.88 499 GLU A N 1
ATOM 3802 C CA . GLU A 1 499 ? 20.905 -22.697 -5.530 1.00 96.88 499 GLU A CA 1
ATOM 3803 C C . GLU A 1 499 ? 19.693 -22.865 -6.467 1.00 96.88 499 GLU A C 1
ATOM 3805 O O . GLU A 1 499 ? 18.940 -23.831 -6.350 1.00 96.88 499 GLU A O 1
ATOM 3810 N N . PHE A 1 500 ? 19.508 -21.942 -7.417 1.00 97.12 500 PHE A N 1
ATOM 3811 C CA . PHE A 1 500 ? 18.344 -21.865 -8.302 1.00 97.12 500 PHE A CA 1
ATOM 3812 C C . PHE A 1 500 ? 18.752 -21.668 -9.775 1.00 97.12 500 PHE A C 1
ATOM 3814 O O . PHE A 1 500 ? 18.472 -20.621 -10.367 1.00 97.12 500 PHE A O 1
ATOM 3821 N N . PRO A 1 501 ? 19.397 -22.666 -10.406 1.00 96.56 501 PRO A N 1
ATOM 3822 C CA . PRO A 1 501 ? 19.887 -22.555 -11.783 1.00 96.56 501 PRO A CA 1
ATOM 3823 C C . PRO A 1 501 ? 18.774 -22.380 -12.830 1.00 96.56 501 PRO A C 1
ATOM 3825 O O . PRO A 1 501 ? 19.050 -21.980 -13.957 1.00 96.56 501 PRO A O 1
ATOM 3828 N N . GLN A 1 502 ? 17.525 -22.690 -12.476 1.00 96.19 502 GLN A N 1
ATOM 3829 C CA . GLN A 1 502 ? 16.347 -22.532 -13.329 1.00 96.19 502 GLN A CA 1
ATOM 3830 C C . GLN A 1 502 ? 15.798 -21.098 -13.381 1.00 96.19 502 GLN A C 1
ATOM 3832 O O . GLN A 1 502 ? 14.966 -20.811 -14.240 1.00 96.19 502 GLN A O 1
ATOM 3837 N N . LEU A 1 503 ? 16.198 -20.225 -12.448 1.00 96.19 503 LEU A N 1
ATOM 3838 C CA . LEU A 1 503 ? 15.706 -18.849 -12.376 1.00 96.19 503 LEU A CA 1
ATOM 3839 C C . LEU A 1 503 ? 16.527 -17.914 -13.260 1.00 96.19 503 LEU A C 1
ATOM 3841 O O . LEU A 1 503 ? 17.713 -18.137 -13.514 1.00 96.19 503 LEU A O 1
ATOM 3845 N N . ARG A 1 504 ? 15.883 -16.834 -13.694 1.00 94.38 504 ARG A N 1
ATOM 3846 C CA . ARG A 1 504 ? 16.513 -15.739 -14.423 1.00 94.38 504 ARG A CA 1
ATOM 3847 C C . ARG A 1 504 ? 16.643 -14.529 -13.515 1.00 94.38 504 ARG A C 1
ATOM 3849 O O . ARG A 1 504 ? 15.697 -14.168 -12.814 1.00 94.38 504 ARG A O 1
ATOM 3856 N N . PHE A 1 505 ? 17.836 -13.944 -13.515 1.00 96.69 505 PHE A N 1
ATOM 3857 C CA . PHE A 1 505 ? 18.183 -12.820 -12.655 1.00 96.69 505 PHE A CA 1
ATOM 3858 C C . PHE A 1 505 ? 18.295 -11.545 -13.480 1.00 96.69 505 PHE A C 1
ATOM 3860 O O . PHE A 1 505 ? 19.066 -11.501 -14.442 1.00 96.69 505 PHE A O 1
ATOM 3867 N N . ILE A 1 506 ? 17.542 -10.525 -13.076 1.00 94.75 506 ILE A N 1
ATOM 3868 C CA . ILE A 1 506 ? 17.447 -9.237 -13.764 1.00 94.75 506 ILE A CA 1
ATOM 3869 C C . ILE A 1 506 ? 18.346 -8.222 -13.049 1.00 94.75 506 ILE A C 1
ATOM 3871 O O . ILE A 1 506 ? 18.252 -8.058 -11.829 1.00 94.75 506 ILE A O 1
ATOM 3875 N N . ALA A 1 507 ? 19.234 -7.575 -13.806 1.00 96.88 507 ALA A N 1
ATOM 3876 C CA . ALA A 1 507 ? 20.115 -6.514 -13.321 1.00 96.88 507 ALA A CA 1
ATOM 3877 C C . ALA A 1 507 ? 19.452 -5.136 -13.424 1.00 96.88 507 ALA A C 1
ATOM 3879 O O . ALA A 1 507 ? 18.785 -4.846 -14.409 1.00 96.88 507 ALA A O 1
ATOM 3880 N N . THR A 1 508 ? 19.709 -4.263 -12.454 1.00 94.44 508 THR A N 1
ATOM 3881 C CA . THR A 1 508 ? 19.037 -2.955 -12.295 1.00 94.44 508 THR A CA 1
ATOM 3882 C C . THR A 1 508 ? 19.974 -1.761 -12.526 1.00 94.44 508 THR A C 1
ATOM 3884 O O . THR A 1 508 ? 19.644 -0.617 -12.219 1.00 94.44 508 THR A O 1
ATOM 3887 N N . THR A 1 509 ? 21.182 -2.001 -13.046 1.00 93.75 509 THR A N 1
ATOM 3888 C CA . THR A 1 509 ? 22.085 -0.942 -13.531 1.00 93.75 509 THR A CA 1
ATOM 3889 C C . THR A 1 509 ? 21.818 -0.615 -14.992 1.00 93.75 509 THR A C 1
ATOM 3891 O O . THR A 1 509 ? 21.273 -1.437 -15.723 1.00 93.75 509 THR A O 1
ATOM 3894 N N . ASN A 1 510 ? 22.346 0.515 -15.469 1.00 91.19 510 ASN A N 1
ATOM 3895 C CA . ASN A 1 510 ? 22.355 0.808 -16.899 1.00 91.19 510 ASN A CA 1
ATOM 3896 C C . ASN A 1 510 ? 23.011 -0.345 -17.693 1.00 91.19 510 ASN A C 1
ATOM 3898 O O . ASN A 1 510 ? 24.093 -0.817 -17.309 1.00 91.19 510 ASN A O 1
ATOM 3902 N N . PRO A 1 511 ? 22.398 -0.806 -18.799 1.00 88.88 511 PRO A N 1
ATOM 3903 C CA . PRO A 1 511 ? 22.932 -1.913 -19.579 1.00 88.88 511 PRO A CA 1
ATOM 3904 C C . PRO A 1 511 ? 24.381 -1.698 -20.021 1.00 88.88 511 PRO A C 1
ATOM 3906 O O . PRO A 1 511 ? 24.722 -0.691 -20.640 1.00 88.88 511 PRO A O 1
ATOM 3909 N N . GLY A 1 512 ? 25.246 -2.663 -19.704 1.00 85.00 512 GLY A N 1
ATOM 3910 C CA . GLY A 1 512 ? 26.658 -2.648 -20.094 1.00 85.00 512 GLY A CA 1
ATOM 3911 C C . GLY A 1 512 ? 27.549 -1.636 -19.360 1.00 85.00 512 GLY A C 1
ATOM 3912 O O . GLY A 1 512 ? 28.753 -1.621 -19.620 1.00 85.00 512 GLY A O 1
ATOM 3913 N N . ASN A 1 513 ? 27.015 -0.819 -18.444 1.00 89.44 513 ASN A N 1
ATOM 3914 C CA . ASN A 1 513 ? 27.813 0.127 -17.668 1.00 89.44 513 ASN A CA 1
ATOM 3915 C C . ASN A 1 513 ? 27.278 0.298 -16.230 1.00 89.44 513 ASN A C 1
ATOM 3917 O O . ASN A 1 513 ? 26.275 0.989 -16.032 1.00 89.44 513 ASN A O 1
ATOM 3921 N N . PRO A 1 514 ? 27.954 -0.264 -15.210 1.00 93.25 514 PRO A N 1
ATOM 3922 C CA . PRO A 1 514 ? 29.255 -0.936 -15.260 1.00 93.25 514 PRO A CA 1
ATOM 3923 C C . PRO A 1 514 ? 29.168 -2.359 -15.834 1.00 93.25 514 PRO A C 1
ATOM 3925 O O . PRO A 1 514 ? 28.094 -2.949 -15.931 1.00 93.25 514 PRO A O 1
ATOM 3928 N N . VAL A 1 515 ? 30.318 -2.939 -16.193 1.00 94.25 515 VAL A N 1
ATOM 3929 C CA . VAL A 1 515 ? 30.390 -4.353 -16.591 1.00 94.25 515 VAL A CA 1
ATOM 3930 C C . VAL A 1 515 ? 30.223 -5.232 -15.352 1.00 94.25 515 VAL A C 1
ATOM 3932 O O . VAL A 1 515 ? 30.988 -5.124 -14.393 1.00 94.25 515 VAL A O 1
ATOM 3935 N N . LEU A 1 516 ? 29.227 -6.115 -15.382 1.00 96.06 516 LEU A N 1
ATOM 3936 C CA . LEU A 1 516 ? 28.886 -7.006 -14.276 1.00 96.06 516 LEU A CA 1
ATOM 3937 C C . LEU A 1 516 ? 29.415 -8.425 -14.512 1.00 96.06 516 LEU A C 1
ATOM 3939 O O . LEU A 1 516 ? 29.584 -8.877 -15.643 1.00 96.06 516 LEU A O 1
ATOM 3943 N N . THR A 1 517 ? 29.705 -9.138 -13.425 1.00 94.88 517 THR A N 1
ATOM 3944 C CA . THR A 1 517 ? 30.129 -10.545 -13.454 1.00 94.88 517 THR A CA 1
ATOM 3945 C C . THR A 1 517 ? 29.380 -11.310 -12.365 1.00 94.88 517 THR A C 1
ATOM 3947 O O . THR A 1 517 ? 29.490 -10.904 -11.209 1.00 94.88 517 THR A O 1
ATOM 3950 N N . PRO A 1 518 ? 28.650 -12.399 -12.673 1.00 95.38 518 PRO A N 1
ATOM 3951 C CA . PRO A 1 518 ? 28.424 -12.976 -14.008 1.00 95.38 518 PRO A CA 1
ATOM 3952 C C . PRO A 1 518 ? 27.700 -12.008 -14.960 1.00 95.38 518 PRO A C 1
ATOM 3954 O O . PRO A 1 518 ? 27.065 -11.062 -14.503 1.00 95.38 518 PRO A O 1
ATOM 3957 N N . ALA A 1 519 ? 27.831 -12.211 -16.274 1.00 94.75 519 ALA A N 1
ATOM 3958 C CA . ALA A 1 519 ? 27.181 -11.347 -17.259 1.00 94.75 519 ALA A CA 1
ATOM 3959 C C . ALA A 1 519 ? 25.646 -11.481 -17.151 1.00 94.75 519 ALA A C 1
ATOM 3961 O O . ALA A 1 519 ? 25.149 -12.611 -17.219 1.00 94.75 519 ALA A O 1
ATOM 3962 N N . PRO A 1 520 ? 24.887 -10.383 -16.977 1.00 94.31 520 PRO A N 1
ATOM 3963 C CA . PRO A 1 520 ? 23.435 -10.459 -16.888 1.00 94.31 520 PRO A CA 1
ATOM 3964 C C . PRO A 1 520 ? 22.823 -10.870 -18.224 1.00 94.31 520 PRO A C 1
ATOM 3966 O O . PRO A 1 520 ? 23.219 -10.391 -19.288 1.00 94.31 520 PRO A O 1
ATOM 3969 N N . THR A 1 521 ? 21.835 -11.756 -18.157 1.00 89.94 521 THR A N 1
ATOM 3970 C CA . THR A 1 521 ? 21.026 -12.139 -19.322 1.00 89.94 521 THR A CA 1
ATOM 3971 C C . THR A 1 521 ? 19.837 -11.206 -19.506 1.00 89.94 521 THR A C 1
ATOM 3973 O O . THR A 1 521 ? 19.346 -11.067 -20.622 1.00 89.94 521 THR A O 1
ATOM 3976 N N . GLU A 1 522 ? 19.406 -10.536 -18.438 1.00 92.75 522 GLU A N 1
ATOM 3977 C CA . GLU A 1 522 ? 18.236 -9.670 -18.417 1.00 92.75 522 GLU A CA 1
ATOM 3978 C C . GLU A 1 522 ? 18.564 -8.374 -17.656 1.00 92.75 522 GLU A C 1
ATOM 3980 O O . GLU A 1 522 ? 19.231 -8.412 -16.618 1.00 92.75 522 GLU A O 1
ATOM 3985 N N . TYR A 1 523 ? 18.120 -7.232 -18.182 1.00 92.50 523 TYR A N 1
ATOM 3986 C CA . TYR A 1 523 ? 18.267 -5.911 -17.558 1.00 92.50 523 TYR A CA 1
ATOM 3987 C C . TYR A 1 523 ? 16.909 -5.239 -17.395 1.00 92.50 523 TYR A C 1
ATOM 3989 O O . TYR A 1 523 ? 16.100 -5.312 -18.317 1.00 92.50 523 TYR A O 1
ATOM 3997 N N . ASP A 1 524 ? 16.705 -4.562 -16.268 1.00 88.50 524 ASP A N 1
ATOM 3998 C CA . ASP A 1 524 ? 15.607 -3.624 -16.060 1.00 88.50 524 ASP A CA 1
ATOM 3999 C C . ASP A 1 524 ? 16.030 -2.216 -16.512 1.00 88.50 524 ASP A C 1
ATOM 4001 O O . ASP A 1 524 ? 17.117 -1.736 -16.177 1.00 88.50 524 ASP A O 1
ATOM 4005 N N . VAL A 1 525 ? 15.185 -1.579 -17.317 1.00 85.88 525 VAL A N 1
ATOM 4006 C CA . VAL A 1 525 ? 15.363 -0.240 -17.870 1.00 85.88 525 VAL A CA 1
ATOM 4007 C C . VAL A 1 525 ? 14.216 0.637 -17.394 1.00 85.88 525 VAL A C 1
ATOM 4009 O O . VAL A 1 525 ? 13.041 0.312 -17.573 1.00 85.88 525 VAL A O 1
ATOM 4012 N N . HIS A 1 526 ? 14.584 1.765 -16.787 1.00 81.38 526 HIS A N 1
ATOM 4013 C CA . HIS A 1 526 ? 13.650 2.758 -16.281 1.00 81.38 526 HIS A CA 1
ATOM 4014 C C . HIS A 1 526 ? 13.762 4.064 -17.073 1.00 81.38 526 HIS A C 1
ATOM 4016 O O . HIS A 1 526 ? 14.863 4.595 -17.259 1.00 81.38 526 HIS A O 1
ATOM 4022 N N . VAL A 1 527 ? 12.629 4.635 -17.488 1.00 79.31 527 VAL A N 1
ATOM 4023 C CA . VAL A 1 527 ? 12.587 5.913 -18.198 1.00 79.31 527 VAL A CA 1
ATOM 4024 C C . VAL A 1 527 ? 11.428 6.819 -17.780 1.00 79.31 527 VAL A C 1
ATOM 4026 O O . VAL A 1 527 ? 10.265 6.664 -18.150 1.00 79.31 527 VAL A O 1
ATOM 4029 N N . TYR A 1 528 ? 11.779 7.889 -17.078 1.00 78.44 528 TYR A N 1
ATOM 4030 C CA . TYR A 1 528 ? 10.877 8.998 -16.793 1.00 78.44 528 TYR A CA 1
ATOM 4031 C C . TYR A 1 528 ? 11.276 10.205 -17.621 1.00 78.44 528 TYR A C 1
ATOM 4033 O O . TYR A 1 528 ? 12.347 10.776 -17.421 1.00 78.44 528 TYR A O 1
ATOM 4041 N N . GLN A 1 529 ? 10.433 10.584 -18.577 1.00 85.75 529 GLN A N 1
ATOM 4042 C CA . GLN A 1 529 ? 10.814 11.567 -19.589 1.00 85.75 529 GLN A CA 1
ATOM 4043 C C . GLN A 1 529 ? 9.654 12.452 -20.046 1.00 85.75 529 GLN A C 1
ATOM 4045 O O . GLN A 1 529 ? 8.540 12.379 -19.526 1.00 85.75 529 GLN A O 1
ATOM 4050 N N . THR A 1 530 ? 9.924 13.349 -20.995 1.00 88.44 530 THR A N 1
ATOM 4051 C CA . THR A 1 530 ? 8.879 14.182 -21.604 1.00 88.44 530 THR A CA 1
ATOM 4052 C C . THR A 1 530 ? 8.062 13.426 -22.654 1.00 88.44 530 THR A C 1
ATOM 4054 O O . THR A 1 530 ? 8.604 12.538 -23.315 1.00 88.44 530 THR A O 1
ATOM 4057 N N . PRO A 1 531 ? 6.791 13.804 -22.911 1.00 85.12 531 PRO A N 1
ATOM 4058 C CA . PRO A 1 531 ? 6.024 13.233 -24.019 1.00 85.12 531 PRO A CA 1
ATOM 4059 C C . PRO A 1 531 ? 6.762 13.306 -25.366 1.00 85.12 531 PRO A C 1
ATOM 4061 O O . PRO A 1 531 ? 6.753 12.365 -26.154 1.00 85.12 531 PRO A O 1
ATOM 4064 N N . THR A 1 532 ? 7.467 14.408 -25.623 1.00 91.44 532 THR A N 1
ATOM 4065 C CA . THR A 1 532 ? 8.260 14.578 -26.848 1.00 91.44 532 THR A CA 1
ATOM 4066 C C . THR A 1 532 ? 9.385 13.549 -26.947 1.00 91.44 532 THR A C 1
ATOM 4068 O O . THR A 1 532 ? 9.595 12.990 -28.020 1.00 91.44 532 THR A O 1
ATOM 4071 N N . TRP A 1 533 ? 10.071 13.254 -25.839 1.00 93.31 533 TRP A N 1
ATOM 4072 C CA . TRP A 1 533 ? 11.121 12.238 -25.811 1.00 93.31 533 TRP A CA 1
ATOM 4073 C C . TRP A 1 533 ? 10.564 10.859 -26.180 1.00 93.31 533 TRP A C 1
ATOM 4075 O O . TRP A 1 533 ? 11.129 10.205 -27.050 1.00 93.31 533 TRP A O 1
ATOM 4085 N N . PHE A 1 534 ? 9.423 10.450 -25.613 1.00 85.81 534 PHE A N 1
ATOM 4086 C CA . PHE A 1 534 ? 8.796 9.164 -25.949 1.00 85.81 534 PHE A CA 1
ATOM 4087 C C . PHE A 1 534 ? 8.431 9.069 -27.436 1.00 85.81 534 PHE A C 1
ATOM 4089 O O . PHE A 1 534 ? 8.717 8.064 -28.082 1.00 85.81 534 PHE A O 1
ATOM 4096 N N . ALA A 1 535 ? 7.874 10.142 -28.007 1.00 88.31 535 ALA A N 1
ATOM 4097 C CA . ALA A 1 535 ? 7.542 10.195 -29.430 1.00 88.31 535 ALA A CA 1
ATOM 4098 C C . ALA A 1 535 ? 8.782 10.172 -30.349 1.00 88.31 535 ALA A C 1
ATOM 4100 O O . ALA A 1 535 ? 8.696 9.708 -31.483 1.00 88.31 535 ALA A O 1
ATOM 4101 N N . GLN A 1 536 ? 9.931 10.666 -29.882 1.00 93.75 536 GLN A N 1
ATOM 4102 C CA . GLN A 1 536 ? 11.188 10.676 -30.642 1.00 93.75 536 GLN A CA 1
ATOM 4103 C C . GLN A 1 536 ? 11.999 9.383 -30.481 1.00 93.75 536 GLN A C 1
ATOM 4105 O O . GLN A 1 536 ? 12.756 9.023 -31.378 1.00 93.75 536 GLN A O 1
ATOM 4110 N N . ASN A 1 537 ? 11.828 8.667 -29.369 1.00 92.31 537 ASN A N 1
ATOM 4111 C CA . ASN A 1 537 ? 12.602 7.472 -29.026 1.00 92.31 537 ASN A CA 1
ATOM 4112 C C . ASN A 1 537 ? 11.833 6.172 -29.292 1.00 92.31 537 ASN A C 1
ATOM 4114 O O . ASN A 1 537 ? 12.138 5.133 -28.717 1.00 92.31 537 ASN A O 1
ATOM 4118 N N . VAL A 1 538 ? 10.877 6.187 -30.223 1.00 91.44 538 VAL A N 1
ATOM 4119 C CA . VAL A 1 538 ? 10.152 4.971 -30.635 1.00 91.44 538 VAL A CA 1
ATOM 4120 C C . VAL A 1 538 ? 11.064 3.905 -31.254 1.00 91.44 538 VAL A C 1
ATOM 4122 O O . VAL A 1 538 ? 10.632 2.769 -31.399 1.00 91.44 538 VAL A O 1
ATOM 4125 N N . PHE A 1 539 ? 12.305 4.249 -31.618 1.00 92.00 539 PHE A N 1
ATOM 4126 C CA . PHE A 1 539 ? 13.327 3.336 -32.148 1.00 92.00 539 PHE A CA 1
ATOM 4127 C C . PHE A 1 539 ? 14.439 2.997 -31.136 1.00 92.00 539 PHE A C 1
ATOM 4129 O O . PHE A 1 539 ? 15.519 2.564 -31.535 1.00 92.00 539 PHE A O 1
ATOM 4136 N N . TYR A 1 540 ? 14.212 3.221 -29.834 1.00 88.75 540 TYR A N 1
ATOM 4137 C CA . TYR A 1 540 ? 15.242 3.078 -28.794 1.00 88.75 540 TYR A CA 1
ATOM 4138 C C . TYR A 1 540 ? 15.971 1.723 -28.855 1.00 88.75 540 TYR A C 1
ATOM 4140 O O . TYR A 1 540 ? 17.199 1.680 -28.886 1.00 88.75 540 TYR A O 1
ATOM 4148 N N . TYR A 1 541 ? 15.217 0.627 -28.975 1.00 88.38 541 TYR A N 1
ATOM 4149 C CA . TYR A 1 541 ? 15.750 -0.739 -28.982 1.00 88.38 541 TYR A CA 1
ATOM 4150 C C . TYR A 1 541 ? 16.155 -1.268 -30.369 1.00 88.38 541 TYR A C 1
ATOM 4152 O O . TYR A 1 541 ? 16.802 -2.312 -30.463 1.00 88.38 541 TYR A O 1
ATOM 4160 N N . ASP A 1 542 ? 15.851 -0.562 -31.462 1.00 90.62 542 ASP A N 1
ATOM 4161 C CA . ASP A 1 542 ? 16.105 -1.063 -32.823 1.00 90.62 542 ASP A CA 1
ATOM 4162 C C . ASP A 1 542 ? 17.600 -1.276 -33.100 1.00 90.62 542 ASP A C 1
ATOM 4164 O O . ASP A 1 542 ? 17.977 -2.201 -33.816 1.00 90.62 542 ASP A O 1
ATOM 4168 N N . SER A 1 543 ? 18.468 -0.474 -32.480 1.00 90.38 543 SER A N 1
ATOM 4169 C CA . SER A 1 543 ? 19.928 -0.579 -32.639 1.00 90.38 543 SER A CA 1
ATOM 4170 C C . SER A 1 543 ? 20.610 -1.536 -31.649 1.00 90.38 543 SER A C 1
ATOM 4172 O O . SER A 1 543 ? 21.819 -1.767 -31.746 1.00 90.38 543 SER A O 1
ATOM 4174 N N . PHE A 1 544 ? 19.861 -2.106 -30.699 1.00 90.00 544 PHE A N 1
ATOM 4175 C CA . PHE A 1 544 ? 20.424 -2.973 -29.666 1.00 90.00 544 PHE A CA 1
ATOM 4176 C C . PHE A 1 544 ? 20.841 -4.329 -30.252 1.00 90.00 544 PHE A C 1
ATOM 4178 O O . PHE A 1 544 ? 20.214 -4.875 -31.163 1.00 90.00 544 PHE A O 1
ATOM 4185 N N . GLN A 1 545 ? 21.930 -4.889 -29.725 1.00 89.81 545 GLN A N 1
ATOM 4186 C CA . GLN A 1 545 ? 22.491 -6.147 -30.216 1.00 89.81 545 GLN A CA 1
ATOM 4187 C C . GLN A 1 545 ? 21.619 -7.342 -29.813 1.00 89.81 545 GLN A C 1
ATOM 4189 O O . GLN A 1 545 ? 21.205 -7.464 -28.664 1.00 89.81 545 GLN A O 1
ATOM 4194 N N . ARG A 1 546 ? 21.401 -8.280 -30.742 1.00 90.31 546 ARG A N 1
ATOM 4195 C CA . ARG A 1 546 ? 20.691 -9.551 -30.500 1.00 90.31 546 ARG A CA 1
ATOM 4196 C C . ARG A 1 546 ? 21.680 -10.633 -30.054 1.00 90.31 546 ARG A C 1
ATOM 4198 O O . ARG A 1 546 ? 21.866 -11.648 -30.713 1.00 90.31 546 ARG A O 1
ATOM 4205 N N . ASN A 1 547 ? 22.365 -10.384 -28.942 1.00 89.56 547 ASN A N 1
ATOM 4206 C CA . ASN A 1 547 ? 23.447 -11.229 -28.414 1.00 89.56 547 ASN A CA 1
ATOM 4207 C C . ASN A 1 547 ? 22.990 -12.209 -27.313 1.00 89.56 547 ASN A C 1
ATOM 4209 O O . ASN A 1 547 ? 23.823 -12.817 -26.644 1.00 89.56 547 ASN A O 1
ATOM 4213 N N . GLY A 1 548 ? 21.677 -12.343 -27.112 1.00 87.31 548 GLY A N 1
ATOM 4214 C CA . GLY A 1 548 ? 21.077 -13.155 -26.053 1.00 87.31 548 GLY A CA 1
ATOM 4215 C C . GLY A 1 548 ? 20.650 -12.364 -24.814 1.00 87.31 548 GLY A C 1
ATOM 4216 O O . GLY A 1 548 ? 19.861 -12.895 -24.036 1.00 87.31 548 GLY A O 1
ATOM 4217 N N . THR A 1 549 ? 21.088 -11.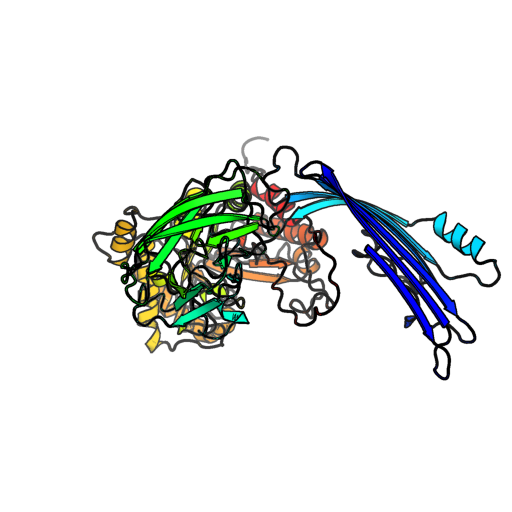109 -24.653 1.00 90.81 549 THR A N 1
ATOM 4218 C CA . THR A 1 549 ? 20.564 -10.214 -23.612 1.00 90.81 549 THR A CA 1
ATOM 4219 C C . THR A 1 549 ? 19.128 -9.807 -23.932 1.00 90.81 549 THR A C 1
ATOM 4221 O O . THR A 1 549 ? 18.790 -9.516 -25.083 1.00 90.81 549 THR A O 1
ATOM 4224 N N . LYS A 1 550 ? 18.279 -9.790 -22.908 1.00 90.31 550 LYS A N 1
ATOM 4225 C CA . LYS A 1 550 ? 16.899 -9.323 -22.982 1.00 90.31 550 LYS A CA 1
ATOM 4226 C C . LYS A 1 550 ? 16.694 -8.100 -22.090 1.00 90.31 550 LYS A C 1
ATOM 4228 O O . LYS A 1 550 ? 17.386 -7.927 -21.089 1.00 90.31 550 LYS A O 1
ATOM 4233 N N . TYR A 1 551 ? 15.724 -7.271 -22.444 1.00 87.44 551 TYR A N 1
ATOM 4234 C CA . TYR A 1 551 ? 15.430 -6.019 -21.756 1.00 87.44 551 TYR A CA 1
ATOM 4235 C C . TYR A 1 551 ? 14.005 -6.034 -21.222 1.00 87.44 551 TYR A C 1
ATOM 4237 O O . TYR A 1 551 ? 13.059 -6.411 -21.918 1.00 87.44 551 TYR A O 1
ATOM 4245 N N . PHE A 1 552 ? 13.887 -5.655 -19.962 1.00 83.44 552 PHE A N 1
ATOM 4246 C CA . PHE A 1 552 ? 12.644 -5.429 -19.263 1.00 83.44 552 PHE A CA 1
ATOM 4247 C C . PHE A 1 552 ? 12.481 -3.917 -19.112 1.00 83.44 552 PHE A C 1
ATOM 4249 O O . PHE A 1 552 ? 13.307 -3.279 -18.479 1.00 83.44 552 PHE A O 1
ATOM 4256 N N . GLU A 1 553 ? 11.437 -3.338 -19.707 1.00 79.25 553 GLU A N 1
ATOM 4257 C CA . GLU A 1 553 ? 11.056 -1.951 -19.424 1.00 79.25 553 GLU A CA 1
ATOM 4258 C C . GLU A 1 553 ? 10.194 -1.930 -18.147 1.00 79.25 553 GLU A C 1
ATOM 4260 O O . GLU A 1 553 ? 8.961 -2.035 -18.212 1.00 79.25 553 GLU A O 1
ATOM 4265 N N . GLY A 1 554 ? 10.841 -1.908 -16.977 1.00 66.25 554 GLY A N 1
ATOM 4266 C CA . GLY A 1 554 ? 10.186 -2.069 -15.678 1.00 66.25 554 GLY A CA 1
ATOM 4267 C C . GLY A 1 554 ? 9.497 -0.831 -15.144 1.00 66.25 554 GLY A C 1
ATOM 4268 O O . GLY A 1 554 ? 8.511 -0.975 -14.415 1.00 66.25 554 GLY A O 1
ATOM 4269 N N . GLU A 1 555 ? 9.933 0.361 -15.558 1.00 70.62 555 GLU A N 1
ATOM 4270 C CA . GLU A 1 555 ? 9.292 1.640 -15.241 1.00 70.62 555 GLU A CA 1
ATOM 4271 C C . GLU A 1 555 ? 9.411 2.618 -16.420 1.00 70.62 555 GLU A C 1
ATOM 4273 O O . GLU A 1 555 ? 10.502 3.006 -16.810 1.00 70.62 555 GLU A O 1
ATOM 4278 N N . TYR A 1 556 ? 8.295 3.078 -16.982 1.00 70.56 556 TYR A N 1
ATOM 4279 C CA . TYR A 1 556 ? 8.255 4.162 -17.953 1.00 70.56 556 TYR A CA 1
ATOM 4280 C C . TYR A 1 556 ? 7.018 5.056 -17.790 1.00 70.56 556 TYR A C 1
ATOM 4282 O O . TYR A 1 556 ? 5.872 4.596 -17.737 1.00 70.56 556 TYR A O 1
ATOM 4290 N N . ALA A 1 557 ? 7.229 6.372 -17.767 1.00 71.81 557 ALA A N 1
ATOM 4291 C CA . ALA A 1 557 ? 6.131 7.335 -17.807 1.00 71.81 557 ALA A CA 1
ATOM 4292 C C . ALA A 1 557 ? 6.561 8.693 -18.368 1.00 71.81 557 ALA A C 1
ATOM 4294 O O . ALA A 1 557 ? 7.637 9.219 -18.060 1.00 71.81 557 ALA A O 1
ATOM 4295 N N . ALA A 1 558 ? 5.672 9.309 -19.149 1.00 76.81 558 ALA A N 1
ATOM 4296 C CA . ALA A 1 558 ? 5.798 10.702 -19.533 1.00 76.81 558 ALA A CA 1
ATOM 4297 C C . ALA A 1 558 ? 5.294 11.590 -18.387 1.00 76.81 558 ALA A C 1
ATOM 4299 O O . ALA A 1 558 ? 4.087 11.766 -18.214 1.00 76.81 558 ALA A O 1
ATOM 4300 N N . ILE A 1 559 ? 6.221 12.133 -17.590 1.00 75.38 559 ILE A N 1
ATOM 4301 C CA . ILE A 1 559 ? 5.903 12.774 -16.300 1.00 75.38 559 ILE A CA 1
ATOM 4302 C C . ILE A 1 559 ? 5.939 14.300 -16.319 1.00 75.38 559 ILE A C 1
ATOM 4304 O O . ILE A 1 559 ? 5.398 14.929 -15.415 1.00 75.38 559 ILE A O 1
ATOM 4308 N N . SER A 1 560 ? 6.579 14.920 -17.308 1.00 78.56 560 SER A N 1
ATOM 4309 C CA . SER A 1 560 ? 6.776 16.372 -17.347 1.00 78.56 560 SER A CA 1
ATOM 4310 C C . SER A 1 560 ? 6.890 16.867 -18.781 1.00 78.56 560 SER A C 1
ATOM 4312 O O . SER A 1 560 ? 7.336 16.143 -19.661 1.00 78.56 560 SER A O 1
ATOM 4314 N N . THR A 1 561 ? 6.505 18.109 -19.046 1.00 86.94 561 THR A N 1
ATOM 4315 C CA . THR A 1 561 ? 6.788 18.775 -20.328 1.00 86.94 561 THR A CA 1
ATOM 4316 C C . THR A 1 561 ? 8.106 19.545 -20.311 1.00 86.94 561 THR A C 1
ATOM 4318 O O . THR A 1 561 ? 8.505 20.077 -21.345 1.00 86.94 561 THR A O 1
ATOM 4321 N N . ASN A 1 562 ? 8.780 19.630 -19.161 1.00 87.06 562 ASN A N 1
ATOM 4322 C CA . ASN A 1 562 ? 10.040 20.344 -19.005 1.00 87.06 562 ASN A CA 1
ATOM 4323 C C . ASN A 1 562 ? 11.223 19.361 -18.957 1.00 87.06 562 ASN A C 1
ATOM 4325 O O . ASN A 1 562 ? 11.392 18.672 -17.950 1.00 87.06 562 ASN A O 1
ATOM 4329 N N . PRO A 1 563 ? 12.068 19.303 -20.002 1.00 89.12 563 PRO A N 1
ATOM 4330 C CA . PRO A 1 563 ? 13.200 18.378 -20.045 1.00 89.12 563 PRO A CA 1
ATOM 4331 C C . PRO A 1 563 ? 14.322 18.739 -19.059 1.00 89.12 563 PRO A C 1
ATOM 4333 O O . PRO A 1 563 ? 15.140 17.882 -18.743 1.00 89.12 563 PRO A O 1
ATOM 4336 N N . ASN A 1 564 ? 14.366 19.982 -18.566 1.00 90.19 564 ASN A N 1
ATOM 4337 C CA . ASN A 1 564 ? 15.407 20.455 -17.649 1.00 90.19 564 ASN A CA 1
ATOM 4338 C C . ASN A 1 564 ? 15.018 20.304 -16.169 1.00 90.19 564 ASN A C 1
ATOM 4340 O O . ASN A 1 564 ? 15.864 20.483 -15.299 1.00 90.19 564 ASN A O 1
ATOM 4344 N N . ASP A 1 565 ? 13.748 20.005 -15.885 1.00 84.19 565 ASP A N 1
ATOM 4345 C CA . ASP A 1 565 ? 13.216 19.831 -14.530 1.00 84.19 565 ASP A CA 1
ATOM 4346 C C . ASP A 1 565 ? 12.087 18.785 -14.550 1.00 84.19 565 ASP A C 1
ATOM 4348 O O . ASP A 1 565 ? 10.911 19.068 -14.310 1.00 84.19 565 ASP A O 1
ATOM 4352 N N . LEU A 1 566 ? 12.445 17.552 -14.928 1.00 74.31 566 LEU A N 1
ATOM 4353 C CA . LEU A 1 566 ? 11.492 16.446 -15.096 1.00 74.31 566 LEU A CA 1
ATOM 4354 C C . LEU A 1 566 ? 10.734 16.127 -13.800 1.00 74.31 566 LEU A C 1
ATOM 4356 O O . LEU A 1 566 ? 9.542 15.824 -13.836 1.00 74.31 566 LEU A O 1
ATOM 4360 N N . PHE A 1 567 ? 11.420 16.223 -12.661 1.00 76.56 567 PHE A N 1
ATOM 4361 C CA . PHE A 1 567 ? 10.886 15.890 -11.340 1.00 76.56 567 PHE A CA 1
ATOM 4362 C C . PHE A 1 567 ? 10.437 17.116 -10.538 1.00 76.56 567 PHE A C 1
ATOM 4364 O O . PHE A 1 567 ? 10.092 16.971 -9.366 1.00 76.56 567 PHE A O 1
ATOM 4371 N N . GLY A 1 568 ? 10.415 18.296 -11.162 1.00 71.38 568 GLY A N 1
ATOM 4372 C CA . GLY A 1 568 ? 10.008 19.547 -10.537 1.00 71.38 568 GLY A CA 1
ATOM 4373 C C . GLY A 1 568 ? 8.535 19.603 -10.142 1.00 71.38 568 GLY A C 1
ATOM 4374 O O . GLY A 1 568 ? 7.784 18.624 -10.211 1.00 71.38 568 GLY A O 1
ATOM 4375 N N . SER A 1 569 ? 8.102 20.793 -9.738 1.00 74.25 569 SER A N 1
ATOM 4376 C CA . SER A 1 569 ? 6.712 21.046 -9.363 1.00 74.25 569 SER A CA 1
ATOM 4377 C C . SER A 1 569 ? 5.792 21.132 -10.593 1.00 74.25 569 SER A C 1
ATOM 4379 O O . SER A 1 569 ? 6.251 21.374 -11.716 1.00 74.25 569 SER A O 1
ATOM 4381 N N . PRO A 1 570 ? 4.462 21.028 -10.407 1.00 73.00 570 PRO A N 1
ATOM 4382 C CA . PRO A 1 570 ? 3.498 21.250 -11.487 1.00 73.00 570 PRO A CA 1
ATOM 4383 C C . PRO A 1 570 ? 3.650 22.599 -12.198 1.00 73.00 570 PRO A C 1
ATOM 4385 O O . PRO A 1 570 ? 3.482 22.685 -13.413 1.00 73.00 570 PRO A O 1
ATOM 4388 N N . SER A 1 571 ? 4.034 23.651 -11.467 1.00 75.69 571 SER A N 1
ATOM 4389 C CA . SER A 1 571 ? 4.308 24.970 -12.051 1.00 75.69 571 SER A CA 1
ATOM 4390 C C . SER A 1 571 ? 5.500 24.970 -13.011 1.00 75.69 571 SER A C 1
ATOM 4392 O O . SER A 1 571 ? 5.561 25.820 -13.893 1.00 75.69 571 SER A O 1
ATOM 4394 N N . ASN A 1 572 ? 6.418 24.012 -12.865 1.00 77.81 572 ASN A N 1
ATOM 4395 C CA . ASN A 1 572 ? 7.618 23.866 -13.684 1.00 77.81 572 ASN A CA 1
ATOM 4396 C C . ASN A 1 572 ? 7.452 22.835 -14.810 1.00 77.81 572 ASN A C 1
ATOM 4398 O O . ASN A 1 572 ? 8.437 22.471 -15.447 1.00 77.81 572 ASN A O 1
ATOM 4402 N N . GLY A 1 573 ? 6.224 22.382 -15.086 1.00 73.25 573 GLY A N 1
ATOM 4403 C CA . GLY A 1 573 ? 5.914 21.481 -16.199 1.00 73.25 573 GLY A CA 1
ATOM 4404 C C . GLY A 1 573 ? 5.649 20.031 -15.802 1.00 73.25 573 GLY A C 1
ATOM 4405 O O . GLY A 1 573 ? 5.340 19.229 -16.684 1.00 73.25 573 GLY A O 1
ATOM 4406 N N . ARG A 1 574 ? 5.714 19.680 -14.510 1.00 73.88 574 ARG A N 1
ATOM 4407 C CA . ARG A 1 574 ? 5.318 18.348 -14.033 1.00 73.88 574 ARG A CA 1
ATOM 4408 C C . ARG A 1 574 ? 3.833 18.103 -14.297 1.00 73.88 574 ARG A C 1
ATOM 4410 O O . ARG A 1 574 ? 2.978 18.935 -13.993 1.00 73.88 574 ARG A O 1
ATOM 4417 N N . LEU A 1 575 ? 3.518 16.938 -14.847 1.00 62.41 575 LEU A N 1
ATOM 4418 C CA . LEU A 1 575 ? 2.148 16.522 -15.086 1.00 62.41 575 LEU A CA 1
ATOM 4419 C C . LEU A 1 575 ? 1.534 16.028 -13.776 1.00 62.41 575 LEU A C 1
ATOM 4421 O O . LEU A 1 575 ? 1.949 15.011 -13.233 1.00 62.41 575 LEU A O 1
ATOM 4425 N N . VAL A 1 576 ? 0.520 16.747 -13.291 1.00 60.50 576 VAL A N 1
ATOM 4426 C CA . VAL A 1 576 ? -0.302 16.306 -12.147 1.00 60.50 576 VAL A CA 1
ATOM 4427 C C . VAL A 1 576 ? -1.113 15.062 -12.520 1.00 60.50 576 VAL A C 1
ATOM 4429 O O . VAL A 1 576 ? -1.323 14.176 -11.701 1.00 60.50 576 VAL A O 1
ATOM 4432 N N . TYR A 1 577 ? -1.546 14.983 -13.781 1.00 56.69 577 TYR A N 1
ATOM 4433 C CA . TYR A 1 577 ? -2.286 13.855 -14.333 1.00 56.69 577 TYR A CA 1
ATOM 4434 C C . TYR A 1 577 ? -1.790 13.527 -15.741 1.00 56.69 577 TYR A C 1
ATOM 4436 O O . TYR A 1 577 ? -1.371 14.442 -16.462 1.00 56.69 577 TYR A O 1
ATOM 4444 N N . PRO A 1 578 ? -1.922 12.263 -16.181 1.00 59.44 578 PRO A N 1
ATOM 4445 C CA . PRO A 1 578 ? -1.766 11.899 -17.581 1.00 59.44 578 PRO A CA 1
ATOM 4446 C C . PRO A 1 578 ? -2.596 12.780 -18.511 1.00 59.44 578 PRO A C 1
ATOM 4448 O O . PRO A 1 578 ? -3.777 13.041 -18.270 1.00 59.44 578 PRO A O 1
ATOM 4451 N N . THR A 1 579 ? -1.991 13.195 -19.617 1.00 69.31 579 THR A N 1
ATOM 4452 C CA . THR A 1 579 ? -2.636 13.994 -20.662 1.00 69.31 579 THR A CA 1
ATOM 4453 C C . THR A 1 579 ? -2.814 13.160 -21.930 1.00 69.31 579 THR A C 1
ATOM 4455 O O . THR A 1 579 ? -2.224 12.091 -22.075 1.00 69.31 579 THR A O 1
ATOM 4458 N N . VAL A 1 580 ? -3.609 13.640 -22.896 1.00 69.50 580 VAL A N 1
ATOM 4459 C CA . VAL A 1 580 ? -3.655 13.0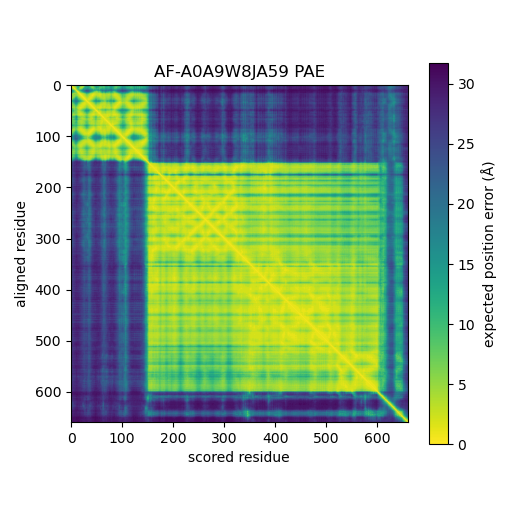17 -24.237 1.00 69.50 580 VAL A CA 1
ATOM 4460 C C . VAL A 1 580 ? -2.248 12.961 -24.834 1.00 69.50 580 VAL A C 1
ATOM 4462 O O . VAL A 1 580 ? -1.866 11.955 -25.419 1.00 69.50 580 VAL A O 1
ATOM 4465 N N . GLN A 1 581 ? -1.465 14.027 -24.646 1.00 75.88 581 GLN A N 1
ATOM 4466 C CA . GLN A 1 581 ? -0.108 14.119 -25.166 1.00 75.88 581 GLN A CA 1
ATOM 4467 C C . GLN A 1 581 ? 0.789 13.020 -24.586 1.00 75.88 581 GLN A C 1
ATOM 4469 O O . GLN A 1 581 ? 1.426 12.315 -25.362 1.00 75.88 581 GLN A O 1
ATOM 4474 N N . SER A 1 582 ? 0.794 12.842 -23.258 1.00 72.31 582 SER A N 1
ATOM 4475 C CA . SER A 1 582 ? 1.582 11.791 -22.595 1.00 72.31 582 SER A CA 1
ATOM 4476 C C . SER A 1 582 ? 1.124 10.391 -23.013 1.00 72.31 582 SER A C 1
ATOM 4478 O O . SER A 1 582 ? 1.946 9.522 -23.284 1.00 72.31 582 SER A O 1
ATOM 4480 N N . ALA A 1 583 ? -0.189 10.184 -23.143 1.00 72.19 583 ALA A N 1
ATOM 4481 C CA . ALA A 1 583 ? -0.756 8.904 -23.548 1.00 72.19 583 ALA A CA 1
ATOM 4482 C C . ALA A 1 583 ? -0.385 8.503 -24.978 1.00 72.19 583 ALA A C 1
ATOM 4484 O O . ALA A 1 583 ? 0.031 7.372 -25.212 1.00 72.19 583 ALA A O 1
ATOM 4485 N N . VAL A 1 584 ? -0.528 9.425 -25.931 1.00 76.69 584 VAL A N 1
ATOM 4486 C CA . VAL A 1 584 ? -0.218 9.167 -27.342 1.00 76.69 584 VAL A CA 1
ATOM 4487 C C . VAL A 1 584 ? 1.280 8.951 -27.531 1.00 76.69 584 VAL A C 1
ATOM 4489 O O . VAL A 1 584 ? 1.669 8.059 -28.281 1.00 76.69 584 VAL A O 1
ATOM 4492 N N . SER A 1 585 ? 2.129 9.712 -26.835 1.00 79.75 585 SER A N 1
ATOM 4493 C CA . SER A 1 585 ? 3.576 9.520 -26.926 1.00 79.75 585 SER A CA 1
ATOM 4494 C C . SER A 1 585 ? 4.037 8.193 -26.331 1.00 79.75 585 SER A C 1
ATOM 4496 O O . SER A 1 585 ? 4.869 7.518 -26.926 1.00 79.75 585 SER A O 1
ATOM 4498 N N . GLU A 1 586 ? 3.483 7.791 -25.185 1.00 77.56 586 GLU A N 1
ATOM 4499 C CA . GLU A 1 586 ? 3.774 6.481 -24.595 1.00 77.56 586 GLU A CA 1
ATOM 4500 C C . GLU A 1 586 ? 3.274 5.350 -25.490 1.00 77.56 586 GLU A C 1
ATOM 4502 O O . GLU A 1 586 ? 3.992 4.380 -25.698 1.00 77.56 586 GLU A O 1
ATOM 4507 N N . ALA A 1 587 ? 2.081 5.486 -26.077 1.00 76.56 587 ALA A N 1
ATOM 4508 C CA . ALA A 1 587 ? 1.572 4.517 -27.041 1.00 76.56 587 ALA A CA 1
ATOM 4509 C C . ALA A 1 587 ? 2.486 4.410 -28.273 1.00 76.56 587 ALA A C 1
ATOM 4511 O O . ALA A 1 587 ? 2.744 3.307 -28.742 1.00 76.56 587 ALA A O 1
ATOM 4512 N N . ALA A 1 588 ? 3.022 5.531 -28.769 1.00 80.06 588 ALA A N 1
ATOM 4513 C CA . ALA A 1 588 ? 3.998 5.524 -29.855 1.00 80.06 588 ALA A CA 1
ATOM 4514 C C . ALA A 1 588 ? 5.284 4.784 -29.450 1.00 80.06 588 ALA A C 1
ATOM 4516 O O . ALA A 1 588 ? 5.764 3.939 -30.203 1.00 80.06 588 ALA A O 1
ATOM 4517 N N . PHE A 1 589 ? 5.805 5.029 -28.246 1.00 81.44 589 PHE A N 1
ATOM 4518 C CA . PHE A 1 589 ? 6.961 4.303 -27.713 1.00 81.44 589 PHE A CA 1
ATOM 4519 C C . PHE A 1 589 ? 6.692 2.799 -27.570 1.00 81.44 589 PHE A C 1
ATOM 4521 O O . PHE A 1 589 ? 7.528 1.989 -27.963 1.00 81.44 589 PHE A O 1
ATOM 4528 N N . MET A 1 590 ? 5.492 2.416 -27.121 1.00 78.00 590 MET A N 1
ATOM 4529 C CA . MET A 1 590 ? 5.073 1.015 -27.012 1.00 78.00 590 MET A CA 1
ATOM 4530 C C . MET A 1 590 ? 5.081 0.281 -28.361 1.00 78.00 590 MET A C 1
ATOM 4532 O O . MET A 1 590 ? 5.422 -0.896 -28.384 1.00 78.00 590 MET A O 1
ATOM 4536 N N . THR A 1 591 ? 4.817 0.953 -29.492 1.00 80.25 591 THR A N 1
ATOM 4537 C CA . THR A 1 591 ? 4.998 0.322 -30.821 1.00 80.25 591 THR A CA 1
ATOM 4538 C C . THR A 1 591 ? 6.453 -0.063 -31.094 1.00 80.25 591 THR A C 1
ATOM 4540 O O . THR A 1 591 ? 6.726 -1.041 -31.785 1.00 80.25 591 THR A O 1
ATOM 4543 N N . GLY A 1 592 ? 7.403 0.698 -30.543 1.00 80.38 592 GLY A N 1
ATOM 4544 C CA . GLY A 1 592 ? 8.824 0.374 -30.560 1.00 80.38 592 GLY A CA 1
ATOM 4545 C C . GLY A 1 592 ? 9.154 -0.836 -29.702 1.00 80.38 592 GLY A C 1
ATOM 4546 O O . GLY A 1 592 ? 9.905 -1.703 -30.142 1.00 80.38 592 GLY A O 1
ATOM 4547 N N . LEU A 1 593 ? 8.560 -0.920 -28.510 1.00 81.00 593 LEU A N 1
ATOM 4548 C CA . LEU A 1 593 ? 8.702 -2.082 -27.629 1.00 81.00 593 LEU A CA 1
ATOM 4549 C C . LEU A 1 593 ? 8.173 -3.351 -28.310 1.00 81.00 593 LEU A C 1
ATOM 4551 O O . LEU A 1 593 ? 8.874 -4.355 -28.352 1.00 81.00 593 LEU A O 1
ATOM 4555 N N . GLU A 1 594 ? 6.986 -3.280 -28.918 1.00 78.00 594 GLU A N 1
ATOM 4556 C CA . GLU A 1 594 ? 6.372 -4.399 -29.643 1.00 78.00 594 GLU A CA 1
ATOM 4557 C C . GLU A 1 594 ? 7.191 -4.812 -30.874 1.00 78.00 594 GLU A C 1
ATOM 4559 O O . GLU A 1 594 ? 7.449 -5.997 -31.083 1.00 78.00 594 GLU A O 1
ATOM 4564 N N . ARG A 1 595 ? 7.690 -3.845 -31.655 1.00 81.69 595 ARG A N 1
ATOM 4565 C CA . ARG A 1 595 ? 8.570 -4.126 -32.801 1.00 81.69 595 ARG A CA 1
ATOM 4566 C C . ARG A 1 595 ? 9.857 -4.845 -32.390 1.00 81.69 595 ARG A C 1
ATOM 4568 O O . ARG A 1 595 ? 10.363 -5.660 -33.154 1.00 81.69 595 ARG A O 1
ATOM 4575 N N . ASN A 1 596 ? 10.376 -4.548 -31.200 1.00 82.94 596 ASN A N 1
ATOM 4576 C CA . ASN A 1 596 ? 11.584 -5.157 -30.647 1.00 82.94 596 ASN A CA 1
ATOM 4577 C C . ASN A 1 596 ? 11.269 -6.262 -29.625 1.00 82.94 596 ASN A C 1
ATOM 4579 O O . ASN A 1 596 ? 12.114 -6.573 -28.782 1.00 82.94 596 ASN A O 1
ATOM 4583 N N . ALA A 1 597 ? 10.081 -6.877 -29.696 1.00 80.56 597 ALA A N 1
ATOM 4584 C CA . ALA A 1 597 ? 9.663 -7.930 -28.768 1.00 80.56 597 ALA A CA 1
ATOM 4585 C C . ALA A 1 597 ? 10.570 -9.178 -28.803 1.00 80.56 597 ALA A C 1
ATOM 4587 O O . ALA A 1 597 ? 10.525 -10.032 -27.917 1.00 80.56 597 ALA A O 1
ATOM 4588 N N . ASP A 1 598 ? 11.436 -9.283 -29.817 1.00 79.19 598 ASP A N 1
ATOM 4589 C CA . ASP A 1 598 ? 12.476 -10.298 -29.902 1.00 79.19 598 ASP A CA 1
ATOM 4590 C C . ASP A 1 598 ? 13.512 -10.172 -28.775 1.00 79.19 598 ASP A C 1
ATOM 4592 O O . ASP A 1 598 ? 14.013 -11.196 -28.311 1.00 79.19 598 ASP A O 1
ATOM 4596 N N . ILE A 1 599 ? 13.817 -8.962 -28.294 1.00 83.62 599 ILE A N 1
ATOM 4597 C CA . ILE A 1 599 ? 14.743 -8.705 -27.173 1.00 83.62 599 ILE A CA 1
ATOM 4598 C C . ILE A 1 599 ? 14.076 -8.020 -25.979 1.00 83.62 599 ILE A C 1
ATOM 4600 O O . ILE A 1 599 ? 14.541 -8.194 -24.855 1.00 83.62 599 ILE A O 1
ATOM 4604 N N . VAL A 1 600 ? 12.982 -7.295 -26.197 1.00 77.69 600 VAL A N 1
ATOM 4605 C CA . VAL A 1 600 ? 12.170 -6.669 -25.152 1.00 77.69 600 VAL A CA 1
ATOM 4606 C C . VAL A 1 600 ? 11.043 -7.626 -24.799 1.00 77.69 600 VAL A C 1
ATOM 4608 O O . VAL A 1 600 ? 10.071 -7.766 -25.527 1.00 77.69 600 VAL A O 1
ATOM 4611 N N . TYR A 1 601 ? 11.175 -8.336 -23.689 1.00 63.53 601 TYR A N 1
ATOM 4612 C CA . TYR A 1 601 ? 10.265 -9.442 -23.375 1.00 63.53 601 TYR A CA 1
ATOM 4613 C C . TYR A 1 601 ? 9.099 -9.020 -22.476 1.00 63.53 601 TYR A C 1
ATOM 4615 O O . TYR A 1 601 ? 8.252 -9.852 -22.153 1.00 63.53 601 TYR A O 1
ATOM 4623 N N . VAL A 1 602 ? 9.039 -7.746 -22.063 1.00 54.53 602 VAL A N 1
ATOM 4624 C CA . VAL A 1 602 ? 8.097 -7.319 -21.029 1.00 54.53 602 VAL A CA 1
ATOM 4625 C C . VAL A 1 602 ? 7.634 -5.873 -21.193 1.00 54.53 602 VAL A C 1
ATOM 4627 O O . VAL A 1 602 ? 8.434 -4.943 -21.212 1.00 54.53 602 VAL A O 1
ATOM 4630 N N . ILE A 1 603 ? 6.310 -5.708 -21.178 1.00 43.84 603 ILE A N 1
ATOM 4631 C CA . ILE A 1 603 ? 5.614 -4.467 -20.837 1.00 43.84 603 ILE A CA 1
ATOM 4632 C C . ILE A 1 603 ? 4.721 -4.822 -19.648 1.00 43.84 603 ILE A C 1
ATOM 4634 O O . ILE A 1 603 ? 3.672 -5.445 -19.830 1.00 43.84 603 ILE A O 1
ATOM 4638 N N . VAL A 1 604 ? 5.123 -4.492 -18.418 1.00 39.16 604 VAL A N 1
ATOM 4639 C CA . VAL A 1 604 ? 4.197 -4.648 -17.290 1.00 39.16 604 VAL A CA 1
ATOM 4640 C C . VAL A 1 604 ? 3.329 -3.405 -17.217 1.00 39.16 604 VAL A C 1
ATOM 4642 O O . VAL A 1 604 ? 3.804 -2.276 -17.277 1.00 39.16 604 VAL A O 1
ATOM 4645 N N . LEU A 1 605 ? 2.033 -3.597 -17.000 1.00 34.91 605 LEU A N 1
ATOM 4646 C CA . LEU A 1 605 ? 1.122 -2.513 -16.635 1.00 34.91 605 LEU A CA 1
ATOM 4647 C C . LEU A 1 605 ? 1.534 -1.808 -15.327 1.00 34.91 605 LEU A C 1
ATOM 4649 O O . LEU A 1 605 ? 1.049 -0.711 -15.076 1.00 34.91 605 LEU A O 1
ATOM 4653 N N . THR A 1 606 ? 2.462 -2.388 -14.552 1.00 30.19 606 THR A N 1
ATOM 4654 C CA . THR A 1 606 ? 3.145 -1.796 -13.388 1.00 30.19 606 THR A CA 1
ATOM 4655 C C . THR A 1 606 ? 4.266 -0.824 -13.762 1.00 30.19 606 THR A C 1
ATOM 4657 O O . THR A 1 606 ? 4.764 -0.149 -12.871 1.00 30.19 606 THR A O 1
ATOM 4660 N N . ALA A 1 607 ? 4.655 -0.724 -15.038 1.00 29.27 607 ALA A N 1
ATOM 4661 C CA . ALA A 1 607 ? 5.701 0.193 -15.473 1.00 29.27 607 ALA A CA 1
ATOM 4662 C C . ALA A 1 607 ? 5.208 1.640 -15.606 1.00 29.27 607 ALA A C 1
ATOM 4664 O O . ALA A 1 607 ? 6.019 2.548 -15.653 1.00 29.27 607 ALA A O 1
ATOM 4665 N N . TYR A 1 608 ? 3.897 1.914 -15.557 1.00 32.88 608 TYR A N 1
ATOM 4666 C CA . TYR A 1 608 ? 3.480 3.255 -15.139 1.00 32.88 608 TYR A CA 1
ATOM 4667 C C . TYR A 1 608 ? 3.646 3.329 -13.630 1.00 32.88 608 TYR A C 1
ATOM 4669 O O . TYR A 1 608 ? 2.804 2.815 -12.896 1.00 32.88 608 TYR A O 1
ATOM 4677 N N . ALA A 1 609 ? 4.743 3.921 -13.179 1.00 31.12 609 ALA A N 1
ATOM 4678 C CA . ALA A 1 609 ? 4.998 4.122 -11.769 1.00 31.12 609 ALA A CA 1
ATOM 4679 C C . ALA A 1 609 ? 4.728 5.596 -11.393 1.00 31.12 609 ALA A C 1
ATOM 4681 O O . ALA A 1 609 ? 5.281 6.513 -12.007 1.00 31.12 609 ALA A O 1
ATOM 4682 N N . PRO A 1 610 ? 3.839 5.845 -10.409 1.00 32.75 610 PRO A N 1
ATOM 4683 C CA . PRO A 1 610 ? 3.089 4.855 -9.628 1.00 32.75 610 PRO A CA 1
ATOM 4684 C C . PRO A 1 610 ? 1.841 4.311 -10.361 1.00 32.75 610 PRO A C 1
ATOM 4686 O O . PRO A 1 610 ? 1.045 5.078 -10.900 1.00 32.75 610 PRO A O 1
ATOM 4689 N N . LEU A 1 611 ? 1.615 2.986 -10.290 1.00 36.06 611 LEU A N 1
ATOM 4690 C CA . LEU A 1 611 ? 0.429 2.302 -10.853 1.00 36.06 611 LEU A CA 1
ATOM 4691 C C . LEU A 1 611 ? -0.871 2.858 -10.257 1.00 36.06 611 LEU A C 1
ATOM 4693 O O . LEU A 1 611 ? -1.911 2.913 -10.914 1.00 36.06 611 LEU A O 1
ATOM 4697 N N . ILE A 1 612 ? -0.789 3.252 -8.985 1.00 37.81 612 ILE A N 1
ATOM 4698 C CA . ILE A 1 612 ? -1.878 3.832 -8.222 1.00 37.81 612 ILE A CA 1
ATOM 4699 C C . ILE A 1 612 ? -1.348 5.065 -7.473 1.00 37.81 612 ILE A C 1
ATOM 4701 O O . ILE A 1 612 ? -0.465 4.928 -6.628 1.00 37.81 612 ILE A O 1
ATOM 4705 N N . GLY A 1 613 ? -1.840 6.259 -7.823 1.00 33.38 613 GLY A N 1
ATOM 4706 C CA . GLY A 1 613 ? -1.483 7.530 -7.173 1.00 33.38 613 GLY A CA 1
ATOM 4707 C C . GLY A 1 613 ? -2.347 7.843 -5.945 1.00 33.38 613 GLY A C 1
ATOM 4708 O O . GLY A 1 613 ? -3.344 7.171 -5.713 1.00 33.38 613 GLY A O 1
ATOM 4709 N N . ASP A 1 614 ? -1.976 8.862 -5.166 1.00 36.75 614 ASP A N 1
ATOM 4710 C CA . ASP A 1 614 ? -2.754 9.417 -4.044 1.00 36.75 614 ASP A CA 1
ATOM 4711 C C . ASP A 1 614 ? -3.212 10.841 -4.409 1.00 36.75 614 ASP A C 1
ATOM 4713 O O . ASP A 1 614 ? -2.491 11.580 -5.073 1.00 36.75 614 ASP A O 1
ATOM 4717 N N . PHE A 1 615 ? -4.411 11.234 -3.984 1.00 32.75 615 PHE A N 1
ATOM 4718 C CA . PHE A 1 615 ? -4.946 12.581 -4.170 1.00 32.75 615 PHE A CA 1
ATOM 4719 C C . PHE A 1 615 ? -4.515 13.568 -3.068 1.00 32.75 615 PHE A C 1
ATOM 4721 O O . PHE A 1 615 ? -4.547 14.775 -3.286 1.00 32.75 615 PHE A O 1
ATOM 4728 N N . GLU A 1 616 ? -4.116 13.089 -1.884 1.00 35.66 616 GLU A N 1
ATOM 4729 C CA . GLU A 1 616 ? -3.907 13.949 -0.706 1.00 35.66 616 GLU A CA 1
ATOM 4730 C C . GLU A 1 616 ? -2.465 13.992 -0.173 1.00 35.66 616 GLU A C 1
ATOM 4732 O O . GLU A 1 616 ? -2.195 14.757 0.755 1.00 35.66 616 GLU A O 1
ATOM 4737 N N . ARG A 1 617 ? -1.522 13.210 -0.719 1.00 35.81 617 ARG A N 1
ATOM 4738 C CA . ARG A 1 617 ? -0.147 13.113 -0.175 1.00 35.81 617 ARG A CA 1
ATOM 4739 C C . ARG A 1 617 ? 0.992 13.435 -1.131 1.00 35.81 617 ARG A C 1
ATOM 4741 O O . ARG A 1 617 ? 2.143 13.159 -0.787 1.00 35.81 617 ARG A O 1
ATOM 4748 N N . ASP A 1 618 ? 0.727 14.081 -2.262 1.00 31.53 618 ASP A N 1
ATOM 4749 C CA . ASP A 1 618 ? 1.811 14.752 -2.980 1.00 31.53 618 ASP A CA 1
ATOM 4750 C C . ASP A 1 618 ? 2.398 15.835 -2.059 1.00 31.53 618 ASP A C 1
ATOM 4752 O O . ASP A 1 618 ? 1.817 16.898 -1.842 1.00 31.53 618 ASP A O 1
ATOM 4756 N N . ASN A 1 619 ? 3.537 15.508 -1.441 1.00 23.27 619 ASN A N 1
ATOM 4757 C CA . ASN A 1 619 ? 4.286 16.308 -0.474 1.00 23.27 619 ASN A CA 1
ATOM 4758 C C . ASN A 1 619 ? 4.930 17.539 -1.139 1.00 23.27 619 ASN A C 1
ATOM 4760 O O . ASN A 1 619 ? 6.148 17.706 -1.129 1.00 23.27 619 ASN A O 1
ATOM 4764 N N . TYR A 1 620 ? 4.110 18.447 -1.659 1.00 27.28 620 TYR A N 1
ATOM 4765 C CA . TYR A 1 620 ? 4.481 19.847 -1.807 1.00 27.28 620 TYR A CA 1
ATOM 4766 C C . TYR A 1 620 ? 3.797 20.633 -0.688 1.00 27.28 620 TYR A C 1
ATOM 4768 O O . TYR A 1 620 ? 2.605 20.939 -0.732 1.00 27.28 620 TYR A O 1
ATOM 4776 N N . GLN A 1 621 ? 4.570 20.927 0.361 1.00 21.78 621 GLN A N 1
ATOM 4777 C CA . GLN A 1 621 ? 4.200 21.911 1.372 1.00 21.78 621 GLN A CA 1
ATOM 4778 C C . GLN A 1 621 ? 4.036 23.275 0.694 1.00 21.78 621 GLN A C 1
ATOM 4780 O O . GLN A 1 621 ? 5.021 23.966 0.491 1.00 21.78 621 GLN A O 1
ATOM 4785 N N . ASP A 1 622 ? 2.811 23.609 0.287 1.00 21.28 622 ASP A N 1
ATOM 4786 C CA . ASP A 1 622 ? 2.238 24.966 0.298 1.00 21.28 622 ASP A CA 1
ATOM 4787 C C . ASP A 1 622 ? 0.803 24.961 -0.256 1.00 21.28 622 ASP A C 1
ATOM 4789 O O . ASP A 1 622 ? 0.442 25.672 -1.188 1.00 21.28 622 ASP A O 1
ATOM 4793 N N . CYS A 1 623 ? -0.069 24.151 0.346 1.00 21.39 623 CYS A N 1
ATOM 4794 C CA . CYS A 1 623 ? -1.517 24.257 0.147 1.00 21.39 623 CYS A CA 1
ATOM 4795 C C . CYS A 1 623 ? -2.212 24.549 1.480 1.00 21.39 623 CYS A C 1
ATOM 4797 O O . CYS A 1 623 ? -3.039 23.790 1.979 1.00 21.39 623 CYS A O 1
ATOM 4799 N N . LYS A 1 624 ? -1.862 25.691 2.082 1.00 19.62 624 LYS A N 1
ATOM 4800 C CA . LYS A 1 624 ? -2.835 26.453 2.869 1.00 19.62 624 LYS A CA 1
ATOM 4801 C C . LYS A 1 624 ? -3.528 27.405 1.897 1.00 19.62 624 LYS A C 1
ATOM 4803 O O . LYS A 1 624 ? -2.849 28.067 1.125 1.00 19.62 624 LYS A O 1
ATOM 4808 N N . TYR A 1 625 ? -4.850 27.480 2.010 1.00 20.69 625 TYR A N 1
ATOM 4809 C CA . TYR A 1 625 ? -5.810 28.230 1.190 1.00 20.69 625 TYR A CA 1
ATOM 4810 C C . TYR A 1 625 ? -6.420 27.440 0.024 1.00 20.69 625 TYR A C 1
ATOM 4812 O O . TYR A 1 625 ? -5.722 26.851 -0.788 1.00 20.69 625 TYR A O 1
ATOM 4820 N N . TRP A 1 626 ? -7.757 27.506 -0.022 1.00 19.94 626 TRP A N 1
ATOM 4821 C CA . TRP A 1 626 ? -8.695 26.947 -1.008 1.00 19.94 626 TRP A CA 1
ATOM 4822 C C . TRP A 1 626 ? -9.299 25.578 -0.685 1.00 19.94 626 TRP A C 1
ATOM 4824 O O . TRP A 1 626 ? -9.064 24.553 -1.310 1.00 19.94 626 TRP A O 1
ATOM 4834 N N . ASN A 1 627 ? -10.196 25.645 0.298 1.00 21.33 627 ASN A N 1
ATOM 4835 C CA . ASN A 1 627 ? -11.242 24.674 0.570 1.00 21.33 627 ASN A CA 1
ATOM 4836 C C . ASN A 1 627 ? -12.346 24.820 -0.504 1.00 21.33 627 ASN A C 1
ATOM 4838 O O . ASN A 1 627 ? -13.272 25.617 -0.346 1.00 21.33 627 ASN A O 1
ATOM 4842 N N . LEU A 1 628 ? -12.233 24.095 -1.619 1.00 21.28 628 LEU A N 1
ATOM 4843 C CA . LEU A 1 628 ? -13.362 23.789 -2.504 1.00 21.28 628 LEU A CA 1
ATOM 4844 C C . LEU A 1 628 ? -13.762 22.344 -2.217 1.00 21.28 628 LEU A C 1
ATOM 4846 O O . LEU A 1 628 ? -13.091 21.410 -2.644 1.00 21.28 628 LEU A O 1
ATOM 4850 N N . GLY A 1 629 ? -14.823 22.182 -1.428 1.00 20.50 629 GLY A N 1
ATOM 4851 C CA . GLY A 1 629 ? -15.356 20.876 -1.064 1.00 20.50 629 GLY A CA 1
ATOM 4852 C C . GLY A 1 629 ? -15.660 20.014 -2.289 1.00 20.50 629 GLY A C 1
ATOM 4853 O O . GLY A 1 629 ? -16.295 20.482 -3.232 1.00 20.50 629 GLY A O 1
ATOM 4854 N N . ASP A 1 630 ? -15.216 18.764 -2.187 1.00 25.69 630 ASP A N 1
ATOM 4855 C CA . ASP A 1 630 ? -15.623 17.567 -2.914 1.00 25.69 630 ASP A CA 1
ATOM 4856 C C . ASP A 1 630 ? -15.604 17.596 -4.456 1.00 25.69 630 ASP A C 1
ATOM 4858 O O . ASP A 1 630 ? -16.321 18.334 -5.131 1.00 25.69 630 ASP A O 1
ATOM 4862 N N . THR A 1 631 ? -14.888 16.605 -5.007 1.00 25.58 631 THR A N 1
ATOM 4863 C CA . THR A 1 631 ? -14.757 16.212 -6.428 1.00 25.58 631 THR A CA 1
ATOM 4864 C C . THR A 1 631 ? -13.821 17.070 -7.292 1.00 25.58 631 THR A C 1
ATOM 4866 O O . THR A 1 631 ? -14.260 17.876 -8.109 1.00 25.58 631 THR A O 1
ATOM 4869 N N . LEU A 1 632 ? -12.509 16.808 -7.193 1.00 24.03 632 LEU A N 1
ATOM 4870 C CA . LEU A 1 632 ? -11.549 17.180 -8.237 1.00 24.03 632 LEU A CA 1
ATOM 4871 C C . LEU A 1 632 ? -11.568 16.130 -9.364 1.00 24.03 632 LEU A C 1
ATOM 4873 O O . LEU A 1 632 ? -11.627 14.924 -9.132 1.00 24.03 632 LEU A O 1
ATOM 4877 N N . HIS A 1 633 ? -11.593 16.627 -10.596 1.00 27.88 633 HIS A N 1
ATOM 4878 C CA . HIS A 1 633 ? -11.788 15.889 -11.840 1.00 27.88 633 HIS A CA 1
ATOM 4879 C C . HIS A 1 633 ? -10.509 15.167 -12.293 1.00 27.88 633 HIS A C 1
ATOM 4881 O O . HIS A 1 633 ? -9.476 15.817 -12.418 1.00 27.88 633 HIS A O 1
ATOM 4887 N N . ILE A 1 634 ? -10.575 13.871 -12.626 1.00 27.53 634 ILE A N 1
ATOM 4888 C CA . ILE A 1 634 ? -9.424 13.122 -13.171 1.00 27.53 634 ILE A CA 1
ATOM 4889 C C . ILE A 1 634 ? -9.881 12.133 -14.242 1.00 27.53 634 ILE A C 1
ATOM 4891 O O . ILE A 1 634 ? -10.307 11.047 -13.883 1.00 27.53 634 ILE A O 1
ATOM 4895 N N . CYS A 1 635 ? -9.739 12.456 -15.535 1.00 22.89 635 CYS A N 1
ATOM 4896 C CA . CYS A 1 635 ? -9.786 11.475 -16.637 1.00 22.89 635 CYS A CA 1
ATOM 4897 C C . CYS A 1 635 ? -9.278 10.099 -16.188 1.00 22.89 635 CYS A C 1
ATOM 4899 O O . CYS A 1 635 ? -8.143 10.016 -15.726 1.00 22.89 635 CYS A O 1
ATOM 4901 N N . VAL A 1 636 ? -10.064 9.019 -16.370 1.00 26.53 636 VAL A N 1
ATOM 4902 C CA . VAL A 1 636 ? -9.436 7.697 -16.582 1.00 26.53 636 VAL A CA 1
ATOM 4903 C C . VAL A 1 636 ? -8.347 7.968 -17.567 1.00 26.53 636 VAL A C 1
ATOM 4905 O O . VAL A 1 636 ? -8.620 8.530 -18.634 1.00 26.53 636 VAL A O 1
ATOM 4908 N N . ALA A 1 637 ? -7.124 7.699 -17.129 1.00 32.25 637 ALA A N 1
ATOM 4909 C CA . ALA A 1 637 ? -5.966 8.085 -17.882 1.00 32.25 637 ALA A CA 1
ATOM 4910 C C . ALA A 1 637 ? -6.199 7.601 -19.313 1.00 32.25 637 ALA A C 1
ATOM 4912 O O . ALA A 1 637 ? -6.514 6.432 -19.541 1.00 32.25 637 ALA A O 1
ATOM 4913 N N . ILE A 1 638 ? -6.108 8.509 -20.280 1.00 32.50 638 ILE A N 1
ATOM 4914 C CA . ILE A 1 638 ? -6.163 8.148 -21.699 1.00 32.50 638 ILE A CA 1
ATOM 4915 C C . ILE A 1 638 ? -5.119 7.046 -21.970 1.00 32.50 638 ILE A C 1
ATOM 4917 O O . ILE A 1 638 ? -5.369 6.149 -22.764 1.00 32.50 638 ILE A O 1
ATOM 4921 N N . GLN A 1 639 ? -4.039 7.013 -21.176 1.00 32.44 639 GLN A N 1
ATOM 4922 C CA . GLN A 1 639 ? -3.091 5.903 -21.048 1.00 32.44 639 GLN A CA 1
ATOM 4923 C C . GLN A 1 639 ? -3.732 4.564 -20.660 1.00 32.44 639 GLN A C 1
ATOM 4925 O O . GLN A 1 639 ? -3.438 3.574 -21.310 1.00 32.44 639 GLN A O 1
ATOM 4930 N N . HIS A 1 640 ? -4.601 4.493 -19.645 1.00 37.31 640 HIS A N 1
ATOM 4931 C CA . HIS A 1 640 ? -5.305 3.256 -19.274 1.00 37.31 640 HIS A CA 1
ATOM 4932 C C . HIS A 1 640 ? -6.206 2.769 -20.412 1.00 37.31 640 HIS A C 1
ATOM 4934 O O . HIS A 1 640 ? -6.259 1.575 -20.672 1.00 37.31 640 HIS A O 1
ATOM 4940 N N . SER A 1 641 ? -6.852 3.683 -21.146 1.00 30.78 641 SER A N 1
ATOM 4941 C CA . SER A 1 641 ? -7.629 3.315 -22.337 1.00 30.78 641 SER A CA 1
ATOM 4942 C C . SER A 1 641 ? -6.720 2.795 -23.455 1.00 30.78 641 SER A C 1
ATOM 4944 O O . SER A 1 641 ? -6.921 1.677 -23.909 1.00 30.78 641 SER A O 1
ATOM 4946 N N . CYS A 1 642 ? -5.672 3.525 -23.855 1.00 34.41 642 CYS A N 1
ATOM 4947 C CA . CYS A 1 642 ? -4.704 3.051 -24.855 1.00 34.41 642 CYS A CA 1
ATOM 4948 C C . CYS A 1 642 ? -4.084 1.699 -24.461 1.00 34.41 642 CYS A C 1
ATOM 4950 O O . CYS A 1 642 ? -3.972 0.808 -25.294 1.00 34.41 642 CYS A O 1
ATOM 4952 N N . LYS A 1 643 ? -3.753 1.506 -23.181 1.00 41.69 643 LYS A N 1
ATOM 4953 C CA . LYS A 1 643 ? -3.187 0.259 -22.649 1.00 41.69 643 LYS A CA 1
ATOM 4954 C C . LYS A 1 643 ? -4.202 -0.875 -22.594 1.00 41.69 643 LYS A C 1
ATOM 4956 O O . LYS A 1 643 ? -3.841 -1.996 -22.924 1.00 41.69 643 LYS A O 1
ATOM 4961 N N . TYR A 1 644 ? -5.460 -0.598 -22.247 1.00 39.53 644 TYR A N 1
ATOM 4962 C CA . TYR A 1 644 ? -6.543 -1.565 -22.398 1.00 39.53 644 TYR A CA 1
ATOM 4963 C C . TYR A 1 644 ? -6.637 -2.008 -23.856 1.00 39.53 644 TYR A C 1
ATOM 4965 O O . TYR A 1 644 ? -6.673 -3.202 -24.103 1.00 39.53 644 TYR A O 1
ATOM 4973 N N . TRP A 1 645 ? -6.580 -1.092 -24.828 1.00 34.72 645 TRP A N 1
ATOM 4974 C CA . TRP A 1 645 ? -6.585 -1.444 -26.254 1.00 34.72 645 TRP A CA 1
ATOM 4975 C C . TRP A 1 645 ? -5.398 -2.339 -26.660 1.00 34.72 645 TRP A C 1
ATOM 4977 O O . TRP A 1 645 ? -5.633 -3.344 -27.327 1.00 34.72 645 TRP A O 1
ATOM 4987 N N . TYR A 1 646 ? -4.169 -2.050 -26.213 1.00 44.25 646 TYR A N 1
ATOM 4988 C CA . TYR A 1 646 ? -2.995 -2.899 -26.491 1.00 44.25 646 TYR A CA 1
ATOM 4989 C C . TYR A 1 646 ? -3.033 -4.255 -25.755 1.00 44.25 646 TYR A C 1
ATOM 4991 O O . TYR A 1 646 ? -2.775 -5.289 -26.361 1.00 44.25 646 TYR A O 1
ATOM 4999 N N . GLY A 1 647 ? -3.404 -4.294 -24.470 1.00 35.16 647 GLY A N 1
ATOM 5000 C CA . GLY A 1 647 ? -3.486 -5.538 -23.683 1.00 35.16 647 GLY A CA 1
ATOM 5001 C C . GLY A 1 647 ? -4.705 -6.417 -24.012 1.00 35.16 647 GLY A C 1
ATOM 5002 O O . GLY A 1 647 ? -4.692 -7.638 -23.824 1.00 35.16 647 GLY A O 1
ATOM 5003 N N . SER A 1 648 ? -5.786 -5.823 -24.527 1.00 33.09 648 SER A N 1
ATOM 5004 C CA . SER A 1 648 ? -6.992 -6.561 -24.926 1.00 33.09 648 SER A CA 1
ATOM 5005 C C . SER A 1 648 ? -6.915 -7.141 -26.344 1.00 33.09 648 SER A C 1
ATOM 5007 O O . SER A 1 648 ? -7.513 -8.195 -26.573 1.00 33.09 648 SER A O 1
ATOM 5009 N N . ASN A 1 649 ? -6.129 -6.536 -27.246 1.00 30.47 649 ASN A N 1
ATOM 5010 C CA . ASN A 1 649 ? -5.975 -6.963 -28.641 1.00 30.47 649 ASN A CA 1
ATOM 5011 C C . ASN A 1 649 ? -4.514 -7.287 -29.022 1.00 30.47 649 ASN A C 1
ATOM 5013 O O . ASN A 1 649 ? -3.922 -6.565 -29.824 1.00 30.47 649 ASN A O 1
ATOM 5017 N N . PRO A 1 650 ? -3.932 -8.401 -28.540 1.00 32.62 650 PRO A N 1
ATOM 5018 C CA . PRO A 1 650 ? -2.679 -8.917 -29.081 1.00 32.62 650 PRO A CA 1
ATOM 5019 C C . PRO A 1 650 ? -2.967 -9.668 -30.396 1.00 32.62 650 PRO A C 1
ATOM 5021 O O . PRO A 1 650 ? -2.868 -10.889 -30.452 1.00 32.62 650 PRO A O 1
ATOM 5024 N N . VAL A 1 651 ? -3.450 -8.976 -31.435 1.00 25.36 651 VAL A N 1
ATOM 5025 C CA . VAL A 1 651 ? -3.807 -9.598 -32.725 1.00 25.36 651 VAL A CA 1
ATOM 5026 C C . VAL A 1 651 ? -3.498 -8.644 -33.884 1.00 25.36 651 VAL A C 1
ATOM 5028 O O . VAL A 1 651 ? -4.377 -7.966 -34.404 1.00 25.36 651 VAL A O 1
ATOM 5031 N N . TRP A 1 652 ? -2.249 -8.665 -34.341 1.00 21.84 652 TRP A N 1
ATOM 5032 C CA . TRP A 1 652 ? -1.974 -8.874 -35.762 1.00 21.84 652 TRP A CA 1
ATOM 5033 C C . TRP A 1 652 ? -1.045 -10.084 -35.840 1.00 21.84 652 TRP A C 1
ATOM 5035 O O . TRP A 1 652 ? 0.126 -10.020 -35.478 1.00 21.84 652 TRP A O 1
ATOM 5045 N N . TYR A 1 653 ? -1.634 -11.227 -36.186 1.00 23.34 653 TYR A N 1
ATOM 5046 C CA . TYR A 1 653 ? -0.958 -12.514 -36.299 1.00 23.34 653 TYR A CA 1
ATOM 5047 C C . TYR A 1 653 ? 0.217 -12.441 -37.284 1.00 23.34 653 TYR A C 1
ATOM 5049 O O . TYR A 1 653 ? 0.071 -11.950 -38.403 1.00 23.34 653 TYR A O 1
ATOM 5057 N N . CYS A 1 654 ? 1.345 -13.038 -36.894 1.00 22.88 654 CYS A N 1
ATOM 5058 C CA . CYS A 1 654 ? 2.161 -13.785 -37.843 1.00 22.88 654 CYS A CA 1
ATOM 5059 C C . CYS A 1 654 ? 1.338 -14.992 -38.314 1.00 22.88 654 CYS A C 1
ATOM 5061 O O . CYS A 1 654 ? 1.243 -15.974 -37.587 1.00 22.88 654 CYS A O 1
ATOM 5063 N N . ASP A 1 655 ? 0.769 -14.909 -39.513 1.00 19.92 655 ASP A N 1
ATOM 5064 C CA . ASP A 1 655 ? 0.449 -16.072 -40.345 1.00 19.92 655 ASP A CA 1
ATOM 5065 C C . ASP A 1 655 ? 1.116 -15.845 -41.706 1.00 19.92 655 ASP A C 1
ATOM 5067 O O . ASP A 1 655 ? 0.555 -15.259 -42.630 1.00 19.92 655 ASP A O 1
ATOM 5071 N N . SER A 1 656 ? 2.376 -16.265 -41.814 1.00 24.86 656 SER A N 1
ATOM 5072 C CA . SER A 1 656 ? 3.076 -16.394 -43.090 1.00 24.86 656 SER A CA 1
ATOM 5073 C C . SER A 1 656 ? 2.755 -17.756 -43.704 1.00 24.86 656 SER A C 1
ATOM 5075 O O . SER A 1 656 ? 3.639 -18.595 -43.827 1.00 24.86 656 SER A O 1
ATOM 5077 N N . GLU A 1 657 ? 1.492 -18.011 -44.033 1.00 23.53 657 GLU A N 1
ATOM 5078 C CA . GLU A 1 657 ? 1.095 -19.194 -44.805 1.00 23.53 657 GLU A CA 1
ATOM 5079 C C . GLU A 1 657 ? -0.289 -18.985 -45.441 1.00 23.53 657 GLU A C 1
ATOM 5081 O O . GLU A 1 657 ? -1.263 -19.636 -45.089 1.00 23.53 657 GLU A O 1
ATOM 5086 N N . GLN A 1 658 ? -0.386 -18.034 -46.378 1.00 23.56 658 GLN A N 1
ATOM 5087 C CA . GLN A 1 658 ? -1.259 -18.085 -47.565 1.00 23.56 658 GLN A CA 1
ATOM 5088 C C . GLN A 1 658 ? -1.115 -16.789 -48.382 1.00 23.56 658 GLN A C 1
ATOM 5090 O O . GLN A 1 658 ? -1.197 -15.704 -47.815 1.00 23.56 658 GLN A O 1
ATOM 5095 N N . LEU A 1 659 ? -0.986 -16.948 -49.712 1.00 23.34 659 LEU A N 1
ATOM 5096 C CA . LEU A 1 659 ? -0.806 -15.946 -50.792 1.00 23.34 659 LEU A CA 1
ATOM 5097 C C . LEU A 1 659 ? 0.682 -15.615 -51.059 1.00 23.34 659 LEU A C 1
ATOM 5099 O O . LEU A 1 659 ? 1.318 -14.954 -50.247 1.00 23.34 659 LEU A O 1
ATOM 5103 N N . ALA A 1 660 ? 1.377 -16.082 -52.109 1.00 25.55 660 ALA A N 1
ATOM 5104 C CA . ALA A 1 660 ? 0.998 -16.421 -53.494 1.00 25.55 660 ALA A CA 1
ATOM 5105 C C . ALA A 1 660 ? 0.176 -15.338 -54.199 1.00 25.55 660 ALA A C 1
ATOM 5107 O O . ALA A 1 660 ? -1.020 -15.197 -53.860 1.00 25.55 660 ALA A O 1
#

pLDDT: mean 80.87, std 20.52, range [19.62, 98.44]

Secondary structure (DSSP, 8-state):
-EEEEEEEE-SSSS--EEEEEEEEEEEEEEETTEEEEEEEEEEEEEE-SSPPPGGGSB-B-STTSSTTS-TT-BSSEETTEE--BSEEEEEEEEEEEEBTTBTTSSEEEEEEEEEEEEE---TTS-HHHHHHHHHHS-EEEEEEEEEE----STBTTTB----TTTT-TTPPTT-HHHHTTTEEEETT-EEEEEE-TT-S-SS--EEEEEEPPTT--SEEEEEE-BTTB----TT--EEEEEEEE-SS--S-EEEEEEEEEETT--EEEEEEEEEETT--S-EEEEEEE--S---SSS-EEEEEEEETTTTTT-EEEEEEEEEE--BGGG-TT-BBHHHHHHHHHT--SEEEES-SHHHH-SSGGGS--GGGGSS-GGG---EE-TTSSEE-S-S-HHHHHHHHHHHTPEEEEEE--SEETTTEE--GGG-HHHHHHHHHHHHHHHS-TTT-HHHHHHHHTT--SPPP--EEEESS-GGGGHHHHHHHHHHHHHHHHHH-TTSEEEE-SPTTSSPPSSPPSEEEEEEEE-HHHHHH-TTTTTTS--SS-EEEEEEEEE-BS-TT-TTS-GGGTB-SS--HHHHHHHHHHHHHHHHTTTTEEEE-GGGSSSSS--SS----S---S----S-------HHHHHHHHHHH---------S--

InterPro domains:
  IPR000184 Bacterial surface antigen (D15) [PF01103] (3-148)
  IPR017853 Glycoside hydrolase superfamily [SSF51445] (308-621)
  IPR051563 Glycosyl Hydrolase Family 51 [PTHR31776] (151-620)
  IPR055235 Alpha-L-arabinofuranosidase 1, catalytic domain [PF22848] (343-546)

Solvent-accessible surface area (backbone atoms only — not comparable to full-atom values): 35309 Å² total; per-residue (Å²): 95,75,52,76,50,78,48,77,45,77,92,85,71,91,57,28,35,40,38,39,38,41,38,40,42,52,72,49,72,80,50,92,64,28,35,39,37,39,39,38,38,36,37,45,49,45,60,69,88,41,77,80,53,68,89,75,38,47,72,35,28,12,87,91,52,24,43,98,40,56,70,42,52,37,40,46,64,59,88,96,41,44,62,30,15,29,35,38,42,29,36,35,42,37,39,38,30,46,36,88,98,40,72,78,46,64,44,28,35,33,38,37,40,23,34,25,39,35,34,70,72,63,82,93,49,62,68,69,56,52,53,49,59,48,67,75,63,57,50,74,34,72,52,76,48,31,29,46,74,56,39,38,52,48,84,47,29,40,32,31,54,42,50,38,66,37,41,44,58,94,48,59,58,77,40,68,76,71,42,38,44,40,53,45,63,28,79,74,22,47,72,45,43,37,74,44,92,81,41,90,29,90,40,33,42,33,26,43,37,38,36,36,44,66,98,42,72,59,64,24,31,37,32,31,38,18,62,91,22,36,86,53,48,39,92,42,58,28,46,36,35,34,29,38,25,16,90,58,74,43,93,49,73,50,51,41,40,40,35,34,23,38,77,89,65,53,76,35,22,65,38,77,42,83,46,49,23,68,39,54,59,81,40,79,48,76,49,67,34,61,27,80,49,58,62,98,60,36,62,22,29,42,34,45,29,30,50,18,61,83,41,42,65,40,52,42,35,34,36,57,42,45,37,30,59,67,26,41,94,68,38,82,82,26,32,20,38,60,54,46,50,60,52,46,73,39,54,44,68,42,46,73,35,77,47,58,69,51,29,30,7,56,37,78,88,40,27,60,54,64,79,45,22,45,81,60,71,61,63,25,38,41,43,59,42,67,81,85,44,71,39,62,34,70,76,14,59,64,50,52,52,52,48,26,59,77,52,68,20,45,39,33,41,49,34,68,53,50,51,13,76,67,75,50,66,64,53,80,93,66,41,63,69,50,46,50,51,44,51,40,51,50,26,34,42,57,32,55,43,92,81,34,70,44,8,33,50,32,29,75,74,75,41,62,69,56,55,84,71,51,40,35,28,57,36,54,64,32,52,84,44,41,82,58,38,42,58,36,50,26,56,42,49,57,52,47,44,72,77,38,71,84,52,44,56,28,36,28,36,50,85,81,51,67,76,52,50,75,74,66,51,28,32,41,43,74,48,78,40,26,29,67,54,32,55,71,45,29,60,67,62,74,80,58,74,91,79,74,50,33,38,31,47,57,30,46,41,52,42,12,76,25,85,92,36,49,86,46,52,60,93,55,34,18,54,92,60,77,39,68,63,28,25,54,13,49,52,46,25,47,54,28,46,60,75,33,42,90,39,34,77,45,82,40,77,61,8,38,71,70,72,45,47,58,84,85,67,75,87,65,96,78,78,80,84,83,91,74,82,83,83,85,87,31,54,51,37,52,41,57,54,55,46,38,53,53,53,72,54,88,72,82,77,91,72,96,81,80,79,133

Radius of gyration: 29.22 Å; Cα contacts (8 Å, |Δi|>4): 1479; chains: 1; bounding box: 62×89×92 Å

Sequence (660 aa):
MSNFTMSSRGLGGDASFYKTEAEGQISRPITEGVSYSIAGRGGLLWGLNKPLLFSDRFQLGGPTSVRSFKANGLGPHDGADSVGGDIYYSVGASIISNIPNKPHWPIKTHAWVNAGRLDQVDRSRPLVDNVKDLLVKPSISAGVGLIYRFDPSGDGGLYGELLKNRALQLVTPGTSTAALTGW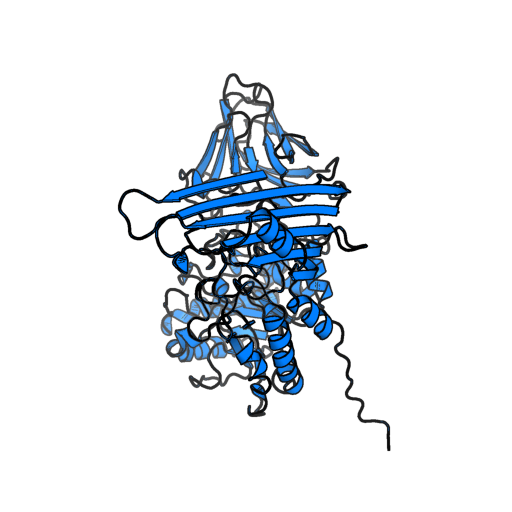QALNGATISVIRESTAVSTALPNALQVRIPTGRTGTAGFANTGYSGIKVVSTWKYTASFYYRFPSSTGFNGNIVVGLQTTSGQVLASATVPVSGSQTTWRQATVELFPNATPGNNNNLFTISVDAASAAGQTINFAMLSLFPPTFKNRANGMRIDLAEALAEIRPGLFRFPGGNNLEGQTVERRWQWRKTVGPMVDRPGRMGDWSYVNTDGLGLLEYLYWCEDLGAEPIMGVWAGYALGGTSVAENQLDPYIQEAIDQINFVIGDPARNSAAALRASLGRPQPFKLLYVEIGNEDFFAANSYVYRWRRFVTALQREFPQLRFIATTNPGNPVLTPAPTEYDVHVYQTPTWFAQNVFYYDSFQRNGTKYFEGEYAAISTNPNDLFGSPSNGRLVYPTVQSAVSEAAFMTGLERNADIVYVIVLTAYAPLIGDFERDNYQDCKYWNLGDTLHICVAIQHSCKYWYGSNPVWYCDSEQLA

Nearest PDB structures (foldseek):
  6zpy-assembly1_AAA  TM=9.603E-01  e=2.557E-71  Meripilus giganteus
  7e4i-assembly1_A  TM=8.402E-01  e=1.219E-07  Saccharomyces cerevisiae S288C
  7vku-assembly1_A  TM=8.803E-01  e=5.976E-07  Saccharomyces cerevisiae S288C
  7btx-assembly1_A  TM=8.477E-01  e=5.646E-07  Saccharomyces cerevisiae
  4c00-assembly1_A  TM=7.245E-01  e=8.101E-04  Escherichia coli

Foldseek 3Di:
DKDKDWDADDDDDQFGKTKIKIKDKDKDAPDQQKIKIKIKMKMAIGGDPHDDDLVRADFADDDVFAHPGDGSQAEDDDPRHHSHERIKMKMKMKMWGCDVPCNVALKIKMKMKMKMHGYYDDPVDDVVVVVVVRVPDIDMDIDIFMFHAFFPPDFGAFFQWFFDCQFQFPDDWPPVPGSCVQKDWDQPKDWTKDQDPQAPAPLRRIWIKIWQAAPTFDKTFMKGQGRVFAFDDQPWKKKKKKKKAFCAADAAWFWKKKFKAAPVGHTFWIDIDTDHSRRHDIDMDMDITRGPDGDSDRRMIITIITGRHRCHGTMMIMGRITMGIQADVSDDSATDNNNLVLQLLLLFQADEDDDDQQQAAQDPVQHDQQVLLDDDLSSNSFHQGPQRDTDSSSCGPVRVLVSCVSSVHEYAYEAAQQHHPVGGGHDLVRCVVSLVSVVLSVCLAQNQLVPHVSLVSNVVSPHNHHGHHAHYERHHQCLSVLVRCQSSVQVNCVSCCVVCVRHAYEYHHDPPVPQHPPGHLEYEDADAAALVCLQVCLQVCVPPDPPNRAYEPQAYWRFFNARVCSPDDVVRGGDPAADPSRQVSNLSSVNSLVVVCSRHVDDGCVNHPVNGDHPPRPPDPDPDDDPPDDDDGYGPRVNSVSSSVCSVDPDPDPDPPDDD